Protein AF-0000000076844666 (afdb_homodimer)

Structure (mmCIF, N/CA/C/O backbone):
data_AF-0000000076844666-model_v1
#
loop_
_entity.id
_entity.type
_entity.pdbx_description
1 polymer 'Gnk2-homologous domain-containing protein'
#
loop_
_atom_site.group_PDB
_atom_site.id
_atom_site.type_symbol
_atom_site.label_atom_id
_atom_site.label_alt_id
_atom_site.label_comp_id
_atom_site.label_asym_id
_atom_site.label_entity_id
_atom_site.label_seq_id
_atom_site.pdbx_PDB_ins_code
_atom_site.Cartn_x
_atom_site.Cartn_y
_atom_site.Cartn_z
_atom_site.occupancy
_atom_site.B_iso_or_equiv
_atom_site.auth_seq_id
_atom_site.auth_comp_id
_atom_site.auth_asym_id
_atom_site.auth_atom_id
_atom_site.pdbx_PDB_model_num
ATOM 1 N N . ALA A 1 1 ? -4.301 26.078 -63.781 1 34.88 1 ALA A N 1
ATOM 2 C CA . ALA A 1 1 ? -5.266 25.453 -62.875 1 34.88 1 ALA A CA 1
ATOM 3 C C . ALA A 1 1 ? -4.633 24.297 -62.125 1 34.88 1 ALA A C 1
ATOM 5 O O . ALA A 1 1 ? -4.957 24.047 -60.938 1 34.88 1 ALA A O 1
ATOM 6 N N . ALA A 1 2 ? -3.559 23.688 -62.719 1 52.66 2 ALA A N 1
ATOM 7 C CA . ALA A 1 2 ? -2.955 22.484 -62.156 1 52.66 2 ALA A CA 1
ATOM 8 C C . ALA A 1 2 ? -2.016 22.844 -61 1 52.66 2 ALA A C 1
ATOM 10 O O . ALA A 1 2 ? -1.878 22.094 -60.031 1 52.66 2 ALA A O 1
ATOM 11 N N . MET A 1 3 ? -1.46 24.031 -60.938 1 52.91 3 MET A N 1
ATOM 12 C CA . MET A 1 3 ? -0.494 24.391 -59.906 1 52.91 3 MET A CA 1
ATOM 13 C C . MET A 1 3 ? -1.199 24.766 -58.594 1 52.91 3 MET A C 1
ATOM 15 O O . MET A 1 3 ? -0.631 24.625 -57.531 1 52.91 3 MET A O 1
ATOM 19 N N . ARG A 1 4 ? -2.406 25.266 -58.812 1 50.06 4 ARG A N 1
ATOM 20 C CA . ARG A 1 4 ? -3.115 25.688 -57.625 1 50.06 4 ARG A CA 1
ATOM 21 C C . ARG A 1 4 ? -3.668 24.5 -56.844 1 50.06 4 ARG A C 1
ATOM 23 O O . ARG A 1 4 ? -3.773 24.531 -55.625 1 50.06 4 ARG A O 1
ATOM 30 N N . MET A 1 5 ? -3.922 23.359 -57.562 1 52.34 5 MET A N 1
ATOM 31 C CA . MET A 1 5 ? -4.445 22.188 -56.875 1 52.34 5 MET A CA 1
ATOM 32 C C . MET A 1 5 ? -3.355 21.484 -56.094 1 52.34 5 MET A C 1
ATOM 34 O O . MET A 1 5 ? -3.643 20.812 -55.094 1 52.34 5 MET A O 1
ATOM 38 N N . ARG A 1 6 ? -2.066 21.734 -56.5 1 55.59 6 ARG A N 1
ATOM 39 C CA . ARG A 1 6 ? -0.965 21.062 -55.812 1 55.59 6 ARG A CA 1
ATOM 40 C C . ARG A 1 6 ? -0.622 21.797 -54.5 1 55.59 6 ARG A C 1
ATOM 42 O O . ARG A 1 6 ? -0.265 21.156 -53.531 1 55.59 6 ARG A O 1
ATOM 49 N N . ARG A 1 7 ? -0.853 23.094 -54.531 1 57.78 7 ARG A N 1
ATOM 50 C CA . ARG A 1 7 ? -0.514 23.828 -53.312 1 57.78 7 ARG A CA 1
ATOM 51 C C . ARG A 1 7 ? -1.565 23.609 -52.25 1 57.78 7 ARG A C 1
ATOM 53 O O . ARG A 1 7 ? -1.238 23.562 -51.062 1 57.78 7 ARG A O 1
ATOM 60 N N . SER A 1 8 ? -2.779 23.344 -52.75 1 61.53 8 SER A N 1
ATOM 61 C CA . SER A 1 8 ? -3.852 23.125 -51.781 1 61.53 8 SER A CA 1
ATOM 62 C C . SER A 1 8 ? -3.768 21.719 -51.156 1 61.53 8 SER A C 1
ATOM 64 O O . SER A 1 8 ? -4.059 21.547 -49.969 1 61.53 8 SER A O 1
ATOM 66 N N . LEU A 1 9 ? -3.15 20.844 -51.969 1 60 9 LEU A N 1
ATOM 67 C CA . LEU A 1 9 ? -2.986 19.484 -51.438 1 60 9 LEU A CA 1
ATOM 68 C C . LEU A 1 9 ? -1.78 19.391 -50.531 1 60 9 LEU A C 1
ATOM 70 O O . LEU A 1 9 ? -1.817 18.672 -49.531 1 60 9 LEU A O 1
ATOM 74 N N . ALA A 1 10 ? -0.845 20.297 -50.844 1 64.81 10 ALA A N 1
ATOM 75 C CA . ALA A 1 10 ? 0.351 20.312 -50.031 1 64.81 10 ALA A CA 1
ATOM 76 C C . ALA A 1 10 ? 0.068 20.953 -48.656 1 64.81 10 ALA A C 1
ATOM 78 O O . ALA A 1 10 ? 0.541 20.484 -47.625 1 64.81 10 ALA A O 1
ATOM 79 N N . LEU A 1 11 ? -0.77 21.938 -48.75 1 64.56 11 LEU A N 1
ATOM 80 C CA . LEU A 1 11 ? -1.144 22.625 -47.531 1 64.56 11 LEU A CA 1
ATOM 81 C C . LEU A 1 11 ? -2.045 21.734 -46.656 1 64.56 11 LEU A C 1
ATOM 83 O O . LEU A 1 11 ? -1.908 21.703 -45.438 1 64.56 11 LEU A O 1
ATOM 87 N N . CYS A 1 12 ? -2.805 20.922 -47.375 1 62.59 12 CYS A N 1
ATOM 88 C CA . CYS A 1 12 ? -3.67 19.984 -46.656 1 62.59 12 CYS A CA 1
ATOM 89 C C . CYS A 1 12 ? -2.863 18.844 -46.062 1 62.59 12 CYS A C 1
ATOM 91 O O . CYS A 1 12 ? -3.148 18.406 -44.938 1 62.59 12 CYS A O 1
ATOM 93 N N . TYR A 1 13 ? -1.833 18.5 -46.75 1 65.88 13 TYR A N 1
ATOM 94 C CA . TYR A 1 13 ? -0.971 17.438 -46.25 1 65.88 13 TYR A CA 1
ATOM 95 C C . TYR A 1 13 ? -0.118 17.938 -45.094 1 65.88 13 TYR A C 1
ATOM 97 O O . TYR A 1 13 ? 0.075 17.219 -44.125 1 65.88 13 TYR A O 1
ATOM 105 N N . HIS A 1 14 ? 0.307 19.203 -45.219 1 68.31 14 HIS A N 1
ATOM 106 C CA . HIS A 1 14 ? 1.098 19.75 -44.125 1 68.31 14 HIS A CA 1
ATOM 107 C C . HIS A 1 14 ? 0.227 20.047 -42.906 1 68.31 14 HIS A C 1
ATOM 109 O O . HIS A 1 14 ? 0.67 19.875 -41.781 1 68.31 14 HIS A O 1
ATOM 115 N N . LEU A 1 15 ? -0.994 20.359 -43.219 1 64.06 15 LEU A N 1
ATOM 116 C CA . LEU A 1 15 ? -1.912 20.594 -42.094 1 64.06 15 LEU A CA 1
ATOM 117 C C . LEU A 1 15 ? -2.324 19.281 -41.438 1 64.06 15 LEU A C 1
ATOM 119 O O . LEU A 1 15 ? -2.408 19.203 -40.219 1 64.06 15 LEU A O 1
ATOM 123 N N . THR A 1 16 ? -2.477 18.297 -42.281 1 66.19 16 THR A N 1
ATOM 124 C CA . THR A 1 16 ? -2.779 16.984 -41.719 1 66.19 16 THR A CA 1
ATOM 125 C C . THR A 1 16 ? -1.563 16.406 -41 1 66.19 16 THR A C 1
ATOM 127 O O . THR A 1 16 ? -1.698 15.797 -39.938 1 66.19 16 THR A O 1
ATOM 130 N N . ALA A 1 17 ? -0.401 16.656 -41.531 1 64.25 17 ALA A N 1
ATOM 131 C CA . ALA A 1 17 ? 0.82 16.203 -40.875 1 64.25 17 ALA A CA 1
ATOM 132 C C . ALA A 1 17 ? 1.057 16.969 -39.562 1 64.25 17 ALA A C 1
ATOM 134 O O . ALA A 1 17 ? 1.449 16.391 -38.562 1 64.25 17 ALA A O 1
ATOM 135 N N . ALA A 1 18 ? 0.831 18.281 -39.594 1 62.81 18 ALA A N 1
ATOM 136 C CA . ALA A 1 18 ? 0.962 19.094 -38.375 1 62.81 18 ALA A CA 1
ATOM 137 C C . ALA A 1 18 ? -0.086 18.719 -37.344 1 62.81 18 ALA A C 1
ATOM 139 O O . ALA A 1 18 ? 0.209 18.656 -36.156 1 62.81 18 ALA A O 1
ATOM 140 N N . LEU A 1 19 ? -1.259 18.344 -37.812 1 59.16 19 LEU A N 1
ATOM 141 C CA . LEU A 1 19 ? -2.309 17.906 -36.906 1 59.16 19 LEU A CA 1
ATOM 142 C C . LEU A 1 19 ? -2.006 16.531 -36.344 1 59.16 19 LEU A C 1
ATOM 144 O O . LEU A 1 19 ? -2.256 16.25 -35.156 1 59.16 19 LEU A O 1
ATOM 148 N N . LEU A 1 20 ? -1.4 15.742 -37.188 1 56.5 20 LEU A N 1
ATOM 149 C CA . LEU A 1 20 ? -0.971 14.43 -36.719 1 56.5 20 LEU A CA 1
ATOM 150 C C . LEU A 1 20 ? 0.198 14.555 -35.75 1 56.5 20 LEU A C 1
ATOM 152 O O . LEU A 1 20 ? 0.258 13.836 -34.75 1 56.5 20 LEU A O 1
ATOM 156 N N . LEU A 1 21 ? 1.084 15.453 -36.031 1 56.75 21 LEU A N 1
ATOM 157 C CA . LEU A 1 21 ? 2.184 15.695 -35.125 1 56.75 21 LEU A CA 1
ATOM 158 C C . LEU A 1 21 ? 1.667 16.266 -33.812 1 56.75 21 LEU A C 1
ATOM 160 O O . LEU A 1 21 ? 2.162 15.906 -32.719 1 56.75 21 LEU A O 1
ATOM 164 N N . LEU A 1 22 ? 0.736 17.125 -33.844 1 51.19 22 LEU A N 1
ATOM 165 C CA . LEU A 1 22 ? 0.151 17.672 -32.594 1 51.19 22 LEU A CA 1
ATOM 166 C C . LEU A 1 22 ? -0.607 16.594 -31.844 1 51.19 22 LEU A C 1
ATOM 168 O O . LEU A 1 22 ? -0.636 16.594 -30.609 1 51.19 22 LEU A O 1
ATOM 172 N N . ALA A 1 23 ? -1.229 15.656 -32.562 1 48.53 23 ALA A N 1
ATOM 173 C CA . ALA A 1 23 ? -1.917 14.547 -31.891 1 48.53 23 ALA A CA 1
ATOM 174 C C . ALA A 1 23 ? -0.923 13.617 -31.203 1 48.53 23 ALA A C 1
ATOM 176 O O . ALA A 1 23 ? -1.232 13.023 -30.172 1 48.53 23 ALA A O 1
ATOM 177 N N . PHE A 1 24 ? 0.242 13.516 -31.797 1 47.28 24 PHE A N 1
ATOM 178 C CA . PHE A 1 24 ? 1.263 12.664 -31.203 1 47.28 24 PHE A CA 1
ATOM 179 C C . PHE A 1 24 ? 1.898 13.344 -29.984 1 47.28 24 PHE A C 1
ATOM 181 O O . PHE A 1 24 ? 2.508 12.68 -29.156 1 47.28 24 PHE A O 1
ATOM 188 N N . LEU A 1 25 ? 1.881 14.602 -29.953 1 42.41 25 LEU A N 1
ATOM 189 C CA . LEU A 1 25 ? 2.469 15.312 -28.828 1 42.41 25 LEU A CA 1
ATOM 190 C C . LEU A 1 25 ? 1.581 15.203 -27.594 1 42.41 25 LEU A C 1
ATOM 192 O O . LEU A 1 25 ? 1.954 15.656 -26.516 1 42.41 25 LEU A O 1
ATOM 196 N N . HIS A 1 26 ? 0.44 14.711 -27.797 1 37.22 26 HIS A N 1
ATOM 197 C CA . HIS A 1 26 ? -0.364 14.547 -26.594 1 37.22 26 HIS A CA 1
ATOM 198 C C . HIS A 1 26 ? -0.209 13.148 -26 1 37.22 26 HIS A C 1
ATOM 200 O O . HIS A 1 26 ? -1.188 12.406 -25.891 1 37.22 26 HIS A O 1
ATOM 206 N N . ALA A 1 27 ? 0.913 12.516 -26.203 1 34.16 27 ALA A N 1
ATOM 207 C CA . ALA A 1 27 ? 1.04 11.375 -25.297 1 34.16 27 ALA A CA 1
ATOM 208 C C . ALA A 1 27 ? 0.769 11.781 -23.859 1 34.16 27 ALA A C 1
ATOM 210 O O . ALA A 1 27 ? 1.383 12.719 -23.344 1 34.16 27 ALA A O 1
ATOM 211 N N . PRO A 1 28 ? -0.39 11.398 -23.328 1 33.62 28 PRO A N 1
ATOM 212 C CA . PRO A 1 28 ? -0.499 11.75 -21.906 1 33.62 28 PRO A CA 1
ATOM 213 C C . PRO A 1 28 ? 0.785 11.469 -21.141 1 33.62 28 PRO A C 1
ATOM 215 O O . PRO A 1 28 ? 1.403 10.414 -21.312 1 33.62 28 PRO A O 1
ATOM 218 N N . LEU A 1 29 ? 1.625 12.375 -20.922 1 34.69 29 LEU A N 1
ATOM 219 C CA . LEU A 1 29 ? 2.6 12.164 -19.859 1 34.69 29 LEU A CA 1
ATOM 220 C C . LEU A 1 29 ? 2.035 11.25 -18.781 1 34.69 29 LEU A C 1
ATOM 222 O O . LEU A 1 29 ? 0.995 11.547 -18.188 1 34.69 29 LEU A O 1
ATOM 226 N N . ALA A 1 30 ? 2.191 9.969 -19.016 1 34.94 30 ALA A N 1
ATOM 227 C CA . ALA A 1 30 ? 1.82 9 -17.984 1 34.94 30 ALA A CA 1
ATOM 228 C C . ALA A 1 30 ? 2.121 9.531 -16.578 1 34.94 30 ALA A C 1
ATOM 230 O O . ALA A 1 30 ? 3.283 9.75 -16.234 1 34.94 30 ALA A O 1
ATOM 231 N N . GLY A 1 31 ? 1.377 10.43 -16.172 1 37.66 31 GLY A N 1
ATOM 232 C CA . GLY A 1 31 ? 1.529 10.883 -14.797 1 37.66 31 GLY A CA 1
ATOM 233 C C . GLY A 1 31 ? 1.892 9.766 -13.836 1 37.66 31 GLY A C 1
ATOM 234 O O . GLY A 1 31 ? 1.618 8.594 -14.109 1 37.66 31 GLY A O 1
ATOM 235 N N . ALA A 1 32 ? 2.953 10.008 -13.109 1 42.66 32 ALA A N 1
ATOM 236 C CA . ALA A 1 32 ? 3.428 9.047 -12.125 1 42.66 32 ALA A CA 1
ATOM 237 C C . ALA A 1 32 ? 2.268 8.484 -11.305 1 42.66 32 ALA A C 1
ATOM 239 O O . ALA A 1 32 ? 1.59 9.219 -10.594 1 42.66 32 ALA A O 1
ATOM 240 N N . GLN A 1 33 ? 1.592 7.523 -11.828 1 50.97 33 GLN A N 1
ATOM 241 C CA . GLN A 1 33 ? 0.524 6.789 -11.156 1 50.97 33 GLN A CA 1
ATOM 242 C C . GLN A 1 33 ? 1.036 6.109 -9.891 1 50.97 33 GLN A C 1
ATOM 244 O O . GLN A 1 33 ? 2.217 5.762 -9.805 1 50.97 33 GLN A O 1
ATOM 249 N N . PRO A 1 34 ? 0.21 6.184 -8.859 1 56.88 34 PRO A N 1
ATOM 250 C CA . PRO A 1 34 ? 0.618 5.41 -7.688 1 56.88 34 PRO A CA 1
ATOM 251 C C . PRO A 1 34 ? 1.112 4.012 -8.047 1 56.88 34 PRO A C 1
ATOM 253 O O . PRO A 1 34 ? 0.596 3.391 -8.977 1 56.88 34 PRO A O 1
ATOM 256 N N . LEU A 1 35 ? 2.232 3.754 -7.543 1 60.72 35 LEU A N 1
ATOM 257 C CA . LEU A 1 35 ? 2.777 2.434 -7.84 1 60.72 35 LEU A CA 1
ATOM 258 C C . LEU A 1 35 ? 2.215 1.385 -6.887 1 60.72 35 LEU A C 1
ATOM 260 O O . LEU A 1 35 ? 2.043 1.652 -5.695 1 60.72 35 LEU A O 1
ATOM 264 N N . PRO A 1 36 ? 1.825 0.268 -7.477 1 69.25 36 PRO A N 1
ATOM 265 C CA . PRO A 1 36 ? 1.357 -0.848 -6.648 1 69.25 36 PRO A CA 1
ATOM 266 C C . PRO A 1 36 ? 2.418 -1.339 -5.668 1 69.25 36 PRO A C 1
ATOM 268 O O . PRO A 1 36 ? 3.598 -1.016 -5.812 1 69.25 36 PRO A O 1
ATOM 271 N N . TRP A 1 37 ? 1.895 -2.066 -4.742 1 83.12 37 TRP A N 1
ATOM 272 C CA . TRP A 1 37 ? 2.828 -2.84 -3.932 1 83.12 37 TRP A CA 1
ATOM 273 C C . TRP A 1 37 ? 3.369 -4.031 -4.711 1 83.12 37 TRP A C 1
ATOM 275 O O . TRP A 1 37 ? 2.66 -4.621 -5.527 1 83.12 37 TRP A O 1
ATOM 285 N N . GLN A 1 38 ? 4.57 -4.258 -4.496 1 85.19 38 GLN A N 1
ATOM 286 C CA . GLN A 1 38 ? 5.18 -5.332 -5.273 1 85.19 38 GLN A CA 1
ATOM 287 C C . GLN A 1 38 ? 6.031 -6.238 -4.391 1 85.19 38 GLN A C 1
ATOM 289 O O . GLN A 1 38 ? 6.586 -5.785 -3.385 1 85.19 38 GLN A O 1
ATOM 294 N N . LEU A 1 39 ? 6.027 -7.473 -4.715 1 88.56 39 LEU A N 1
ATOM 295 C CA . LEU A 1 39 ? 6.973 -8.453 -4.195 1 88.56 39 LEU A CA 1
ATOM 296 C C . LEU A 1 39 ? 7.824 -9.039 -5.32 1 88.56 39 LEU A C 1
ATOM 298 O O . LEU A 1 39 ? 7.328 -9.797 -6.152 1 88.56 39 LEU A O 1
ATOM 302 N N . CYS A 1 40 ? 9.039 -8.547 -5.27 1 87.25 40 CYS A N 1
ATOM 303 C CA . CYS A 1 40 ? 10.016 -9.07 -6.219 1 87.25 40 CYS A CA 1
ATOM 304 C C . CYS A 1 40 ? 10.883 -10.156 -5.574 1 87.25 40 CYS A C 1
ATOM 306 O O . CYS A 1 40 ? 11.57 -9.891 -4.59 1 87.25 40 CYS A O 1
ATOM 308 N N . ASP A 1 41 ? 10.789 -11.305 -6.055 1 83.62 41 ASP A N 1
ATOM 309 C CA . ASP A 1 41 ? 11.508 -12.414 -5.434 1 83.62 41 ASP A CA 1
ATOM 310 C C . ASP A 1 41 ? 12.945 -12.492 -5.945 1 83.62 41 ASP A C 1
ATOM 312 O O . ASP A 1 41 ? 13.211 -13.117 -6.969 1 83.62 41 ASP A O 1
ATOM 316 N N . SER A 1 42 ? 13.828 -12.047 -5.188 1 76.44 42 SER A N 1
ATOM 317 C CA . SER A 1 42 ? 15.234 -12.023 -5.59 1 76.44 42 SER A CA 1
ATOM 318 C C . SER A 1 42 ? 15.812 -13.43 -5.664 1 76.44 42 SER A C 1
ATOM 320 O O . SER A 1 42 ? 16.75 -13.68 -6.422 1 76.44 42 SER A O 1
ATOM 322 N N . ALA A 1 43 ? 15.211 -14.312 -4.91 1 75.19 43 ALA A N 1
ATOM 323 C CA . ALA A 1 43 ? 15.711 -15.688 -4.863 1 75.19 43 ALA A CA 1
ATOM 324 C C . ALA A 1 43 ? 15.336 -16.453 -6.129 1 75.19 43 ALA A C 1
ATOM 326 O O . ALA A 1 43 ? 15.922 -17.5 -6.43 1 75.19 43 ALA A O 1
ATOM 327 N N . ALA A 1 44 ? 14.367 -15.938 -6.879 1 85 44 ALA A N 1
ATOM 328 C CA . ALA A 1 44 ? 13.883 -16.625 -8.07 1 85 44 ALA A CA 1
ATOM 329 C C . ALA A 1 44 ? 14.82 -16.391 -9.258 1 85 44 ALA A C 1
ATOM 331 O O . ALA A 1 44 ? 14.664 -17.016 -10.312 1 85 44 ALA A O 1
ATOM 332 N N . GLY A 1 45 ? 15.797 -15.5 -9.141 1 85.12 45 GLY A N 1
ATOM 333 C CA . GLY A 1 45 ? 16.734 -15.219 -10.211 1 85.12 45 GLY A CA 1
ATOM 334 C C . GLY A 1 45 ? 16.234 -14.195 -11.203 1 85.12 45 GLY A C 1
ATOM 335 O O . GLY A 1 45 ? 15.094 -13.719 -11.086 1 85.12 45 GLY A O 1
ATOM 336 N N . ASN A 1 46 ? 17.094 -13.859 -12.203 1 88.81 46 ASN A N 1
ATOM 337 C CA . ASN A 1 46 ? 16.781 -12.836 -13.195 1 88.81 46 ASN A CA 1
ATOM 338 C C . ASN A 1 46 ? 16.766 -13.406 -14.609 1 88.81 46 ASN A C 1
ATOM 340 O O . ASN A 1 46 ? 17.359 -14.461 -14.867 1 88.81 46 ASN A O 1
ATOM 344 N N . TYR A 1 47 ? 16.016 -12.836 -15.414 1 93.31 47 TYR A N 1
ATOM 345 C CA . TYR A 1 47 ? 16.125 -13.086 -16.844 1 93.31 47 TYR A CA 1
ATOM 346 C C . TYR A 1 47 ? 16.75 -11.898 -17.562 1 93.31 47 TYR A C 1
ATOM 348 O O . TYR A 1 47 ? 16.938 -10.836 -16.969 1 93.31 47 TYR A O 1
ATOM 356 N N . THR A 1 48 ? 17.125 -12.086 -18.828 1 93 48 THR A N 1
ATOM 357 C CA . THR A 1 48 ? 17.781 -11.016 -19.562 1 93 48 THR A CA 1
ATOM 358 C C . THR A 1 48 ? 16.828 -10.383 -20.578 1 93 48 THR A C 1
ATOM 360 O O . THR A 1 48 ? 15.859 -11.008 -21 1 93 48 THR A O 1
ATOM 363 N N . GLU A 1 49 ? 17.141 -9.102 -20.891 1 92.75 49 GLU A N 1
ATOM 364 C CA . GLU A 1 49 ? 16.359 -8.406 -21.906 1 92.75 49 GLU A CA 1
ATOM 365 C C . GLU A 1 49 ? 16.406 -9.156 -23.234 1 92.75 49 GLU A C 1
ATOM 367 O O . GLU A 1 49 ? 17.469 -9.594 -23.672 1 92.75 49 GLU A O 1
ATOM 372 N N . GLY A 1 50 ? 15.273 -9.312 -23.875 1 93.81 50 GLY A N 1
ATOM 373 C CA . GLY A 1 50 ? 15.195 -9.984 -25.156 1 93.81 50 GLY A CA 1
ATOM 374 C C . GLY A 1 50 ? 15.164 -11.492 -25.047 1 93.81 50 GLY A C 1
ATOM 375 O O . GLY A 1 50 ? 15.102 -12.203 -26.047 1 93.81 50 GLY A O 1
ATOM 376 N N . SER A 1 51 ? 15.156 -12 -23.844 1 96.44 51 SER A N 1
ATOM 377 C CA . SER A 1 51 ? 15.172 -13.438 -23.609 1 96.44 51 SER A CA 1
ATOM 378 C C . SER A 1 51 ? 13.836 -14.078 -23.969 1 96.44 51 SER A C 1
ATOM 380 O O . SER A 1 51 ? 12.844 -13.375 -24.172 1 96.44 51 SER A O 1
ATOM 382 N N . ALA A 1 52 ? 13.922 -15.391 -24.047 1 97.69 52 ALA A N 1
ATOM 383 C CA . ALA A 1 52 ? 12.695 -16.141 -24.281 1 97.69 52 ALA A CA 1
ATOM 384 C C . ALA A 1 52 ? 11.727 -15.984 -23.109 1 97.69 52 ALA A C 1
ATOM 386 O O . ALA A 1 52 ? 10.508 -15.938 -23.297 1 97.69 52 ALA A O 1
ATOM 387 N N . TYR A 1 53 ? 12.266 -15.914 -21.922 1 97.75 53 TYR A N 1
ATOM 388 C CA . TYR A 1 53 ? 11.438 -15.727 -20.734 1 97.75 53 TYR A CA 1
ATOM 389 C C . TYR A 1 53 ? 10.648 -14.422 -20.828 1 97.75 53 TYR A C 1
ATOM 391 O O . TYR A 1 53 ? 9.445 -14.398 -20.562 1 97.75 53 TYR A O 1
ATOM 399 N N . GLN A 1 54 ? 11.336 -13.352 -21.219 1 97.25 54 GLN A N 1
ATOM 400 C CA . GLN A 1 54 ? 10.672 -12.062 -21.344 1 97.25 54 GLN A CA 1
ATOM 401 C C . GLN A 1 54 ? 9.578 -12.117 -22.422 1 97.25 54 GLN A C 1
ATOM 403 O O . GLN A 1 54 ? 8.516 -11.523 -22.25 1 97.25 54 GLN A O 1
ATOM 408 N N . ALA A 1 55 ? 9.859 -12.766 -23.531 1 97.81 55 ALA A N 1
ATOM 409 C CA . ALA A 1 55 ? 8.875 -12.922 -24.594 1 97.81 55 ALA A CA 1
ATOM 410 C C . ALA A 1 55 ? 7.633 -13.648 -24.094 1 97.81 55 ALA A C 1
ATOM 412 O O . ALA A 1 55 ? 6.512 -13.32 -24.5 1 97.81 55 ALA A O 1
ATOM 413 N N . ASN A 1 56 ? 7.871 -14.602 -23.203 1 98.5 56 ASN A N 1
ATOM 414 C CA . ASN A 1 56 ? 6.75 -15.352 -22.656 1 98.5 56 ASN A CA 1
ATOM 415 C C . ASN A 1 56 ? 5.906 -14.492 -21.719 1 98.5 56 ASN A C 1
ATOM 417 O O . ASN A 1 56 ? 4.684 -14.617 -21.672 1 98.5 56 ASN A O 1
ATOM 421 N N . ILE A 1 57 ? 6.523 -13.594 -20.938 1 98.38 57 ILE A N 1
ATOM 422 C CA . ILE A 1 57 ? 5.781 -12.633 -20.125 1 98.38 57 ILE A CA 1
ATOM 423 C C . ILE A 1 57 ? 4.914 -11.758 -21.031 1 98.38 57 ILE A C 1
ATOM 425 O O . ILE A 1 57 ? 3.738 -11.523 -20.734 1 98.38 57 ILE A O 1
ATOM 429 N N . ARG A 1 58 ? 5.488 -11.344 -22.188 1 97.62 58 ARG A N 1
ATOM 430 C CA . ARG A 1 58 ? 4.766 -10.484 -23.109 1 97.62 58 ARG A CA 1
ATOM 431 C C . ARG A 1 58 ? 3.561 -11.211 -23.703 1 97.62 58 ARG A C 1
ATOM 433 O O . ARG A 1 58 ? 2.506 -10.602 -23.906 1 97.62 58 ARG A O 1
ATOM 440 N N . ALA A 1 59 ? 3.791 -12.43 -23.984 1 98.44 59 ALA A N 1
ATOM 441 C CA . ALA A 1 59 ? 2.688 -13.234 -24.5 1 98.44 59 ALA A CA 1
ATOM 442 C C . ALA A 1 59 ? 1.526 -13.273 -23.516 1 98.44 59 ALA A C 1
ATOM 444 O O . ALA A 1 59 ? 0.367 -13.109 -23.906 1 98.44 59 ALA A O 1
ATOM 445 N N . LEU A 1 60 ? 1.837 -13.5 -22.281 1 98.75 60 LEU A N 1
ATOM 446 C CA . LEU A 1 60 ? 0.808 -13.547 -21.25 1 98.75 60 LEU A CA 1
ATOM 447 C C . LEU A 1 60 ? 0.184 -12.172 -21.047 1 98.75 60 LEU A C 1
ATOM 449 O O . LEU A 1 60 ? -1.027 -12.055 -20.844 1 98.75 60 LEU A O 1
ATOM 453 N N . ALA A 1 61 ? 1.011 -11.148 -21.094 1 98.56 61 ALA A N 1
ATOM 454 C CA . ALA A 1 61 ? 0.523 -9.781 -20.953 1 98.56 61 ALA A CA 1
ATOM 455 C C . ALA A 1 61 ? -0.463 -9.43 -22.062 1 98.56 61 ALA A C 1
ATOM 457 O O . ALA A 1 61 ? -1.347 -8.586 -21.875 1 98.56 61 ALA A O 1
ATOM 458 N N . GLY A 1 62 ? -0.367 -10.039 -23.156 1 97.88 62 GLY A N 1
ATOM 459 C CA . GLY A 1 62 ? -1.242 -9.781 -24.297 1 97.88 62 GLY A CA 1
ATOM 460 C C . GLY A 1 62 ? -2.607 -10.43 -24.156 1 97.88 62 GLY A C 1
ATOM 461 O O . GLY A 1 62 ? -3.586 -9.961 -24.734 1 97.88 62 GLY A O 1
ATOM 462 N N . GLY A 1 63 ? -2.691 -11.484 -23.391 1 98.44 63 GLY A N 1
ATOM 463 C CA . GLY A 1 63 ? -3.924 -12.258 -23.359 1 98.44 63 GLY A CA 1
ATOM 464 C C . GLY A 1 63 ? -4.594 -12.25 -22 1 98.44 63 GLY A C 1
ATOM 465 O O . GLY A 1 63 ? -5.824 -12.219 -21.906 1 98.44 63 GLY A O 1
ATOM 466 N N . LEU A 1 64 ? -3.857 -12.172 -20.922 1 98.75 64 LEU A N 1
ATOM 467 C CA . LEU A 1 64 ? -4.367 -12.422 -19.578 1 98.75 64 LEU A CA 1
ATOM 468 C C . LEU A 1 64 ? -5.312 -11.305 -19.125 1 98.75 64 LEU A C 1
ATOM 470 O O . LEU A 1 64 ? -6.316 -11.57 -18.469 1 98.75 64 LEU A O 1
ATOM 474 N N . PRO A 1 65 ? -5.043 -10.023 -19.469 1 98.5 65 PRO A N 1
ATOM 475 C CA . PRO A 1 65 ? -5.984 -8.961 -19.094 1 98.5 65 PRO A CA 1
ATOM 476 C C . PRO A 1 65 ? -7.375 -9.18 -19.703 1 98.5 65 PRO A C 1
ATOM 478 O O . PRO A 1 65 ? -8.383 -9.031 -19 1 98.5 65 PRO A O 1
ATOM 481 N N . ARG A 1 66 ? -7.391 -9.602 -20.891 1 98.31 66 ARG A N 1
ATOM 482 C CA . ARG A 1 66 ? -8.664 -9.867 -21.547 1 98.31 66 ARG A CA 1
ATOM 483 C C . ARG A 1 66 ? -9.336 -11.109 -20.969 1 98.31 66 ARG A C 1
ATOM 485 O O . ARG A 1 66 ? -10.547 -11.125 -20.75 1 98.31 66 ARG A O 1
ATOM 492 N N . ASN A 1 67 ? -8.594 -12.117 -20.766 1 98.69 67 ASN A N 1
ATOM 493 C CA . ASN A 1 67 ? -9.148 -13.352 -20.219 1 98.69 67 ASN A CA 1
ATOM 494 C C . ASN A 1 67 ? -9.758 -13.125 -18.828 1 98.69 67 ASN A C 1
ATOM 496 O O . ASN A 1 67 ? -10.844 -13.633 -18.531 1 98.69 67 ASN A O 1
ATOM 500 N N . ALA A 1 68 ? -9.062 -12.383 -18 1 98.69 68 ALA A N 1
ATOM 501 C CA . ALA A 1 68 ? -9.555 -12.109 -16.656 1 98.69 68 ALA A CA 1
ATOM 502 C C . ALA A 1 68 ? -10.828 -11.266 -16.703 1 98.69 68 ALA A C 1
ATOM 504 O O . ALA A 1 68 ? -11.789 -11.547 -15.977 1 98.69 68 ALA A O 1
ATOM 505 N N . SER A 1 69 ? -10.805 -10.266 -17.578 1 98 69 SER A N 1
ATOM 506 C CA . SER A 1 69 ? -11.93 -9.336 -17.625 1 98 69 SER A CA 1
ATOM 507 C C . SER A 1 69 ? -13.156 -9.984 -18.25 1 98 69 SER A C 1
ATOM 509 O O . SER A 1 69 ? -14.289 -9.617 -17.938 1 98 69 SER A O 1
ATOM 511 N N . ALA A 1 70 ? -12.938 -10.914 -19.109 1 97.88 70 ALA A N 1
ATOM 512 C CA . ALA A 1 70 ? -14.039 -11.578 -19.797 1 97.88 70 ALA A CA 1
ATOM 513 C C . ALA A 1 70 ? -14.664 -12.664 -18.922 1 97.88 70 ALA A C 1
ATOM 515 O O . ALA A 1 70 ? -15.781 -13.109 -19.172 1 97.88 70 ALA A O 1
ATOM 516 N N . SER A 1 71 ? -13.922 -13.086 -17.984 1 97.62 71 SER A N 1
ATOM 517 C CA . SER A 1 71 ? -14.414 -14.117 -17.094 1 97.62 71 SER A CA 1
ATOM 518 C C . SER A 1 71 ? -15.461 -13.562 -16.125 1 97.62 71 SER A C 1
ATOM 520 O O . SER A 1 71 ? -15.266 -12.5 -15.539 1 97.62 71 SER A O 1
ATOM 522 N N . PRO A 1 72 ? -16.547 -14.281 -15.906 1 96.38 72 PRO A N 1
ATOM 523 C CA . PRO A 1 72 ? -17.516 -13.844 -14.891 1 96.38 72 PRO A CA 1
ATOM 524 C C . PRO A 1 72 ? -16.906 -13.773 -13.492 1 96.38 72 PRO A C 1
ATOM 526 O O . PRO A 1 72 ? -17.406 -13.031 -12.641 1 96.38 72 PRO A O 1
ATOM 529 N N . ALA A 1 73 ? -15.789 -14.438 -13.297 1 97.56 73 ALA A N 1
ATOM 530 C CA . ALA A 1 73 ? -15.148 -14.484 -11.992 1 97.56 73 ALA A CA 1
ATOM 531 C C . ALA A 1 73 ? -14.047 -13.43 -11.883 1 97.56 73 ALA A C 1
ATOM 533 O O . ALA A 1 73 ? -13.414 -13.281 -10.836 1 97.56 73 ALA A O 1
ATOM 534 N N . LEU A 1 74 ? -13.773 -12.734 -12.992 1 98.38 74 LEU A N 1
ATOM 535 C CA . LEU A 1 74 ? -12.727 -11.719 -13.039 1 98.38 74 LEU A CA 1
ATOM 536 C C . LEU A 1 74 ? -11.375 -12.312 -12.648 1 98.38 74 LEU A C 1
ATOM 538 O O . LEU A 1 74 ? -10.664 -11.734 -11.82 1 98.38 74 LEU A O 1
ATOM 542 N N . PHE A 1 75 ? -11.18 -13.461 -13.234 1 98.75 75 PHE A N 1
ATOM 543 C CA . PHE A 1 75 ? -10.016 -14.273 -12.891 1 98.75 75 PHE A CA 1
ATOM 544 C C . PHE A 1 75 ? -9.492 -15.023 -14.117 1 98.75 75 PHE A C 1
ATOM 546 O O . PHE A 1 75 ? -10.273 -15.5 -14.938 1 98.75 75 PHE A O 1
ATOM 553 N N . ALA A 1 76 ? -8.133 -15.109 -14.148 1 98.81 76 ALA A N 1
ATOM 554 C CA . ALA A 1 76 ? -7.539 -15.922 -15.211 1 98.81 76 ALA A CA 1
ATOM 555 C C . ALA A 1 76 ? -6.152 -16.422 -14.805 1 98.81 76 ALA A C 1
ATOM 557 O O . ALA A 1 76 ? -5.461 -15.781 -14.016 1 98.81 76 ALA A O 1
ATOM 558 N N . LYS A 1 77 ? -5.824 -17.547 -15.297 1 98.5 77 LYS A N 1
ATOM 559 C CA . LYS A 1 77 ? -4.477 -18.109 -15.227 1 98.5 77 LYS A CA 1
ATOM 560 C C . LYS A 1 77 ? -3.951 -18.453 -16.625 1 98.5 77 LYS A C 1
ATOM 562 O O . LYS A 1 77 ? -4.73 -18.578 -17.562 1 98.5 77 LYS A O 1
ATOM 567 N N . GLY A 1 78 ? -2.678 -18.484 -16.703 1 98.31 78 GLY A N 1
ATOM 568 C CA . GLY A 1 78 ? -2.076 -18.828 -17.984 1 98.31 78 GLY A CA 1
ATOM 569 C C . GLY A 1 78 ? -0.62 -19.234 -17.859 1 98.31 78 GLY A C 1
ATOM 570 O O . GLY A 1 78 ? 0.006 -19.031 -16.812 1 98.31 78 GLY A O 1
ATOM 571 N N . ALA A 1 79 ? -0.2 -19.906 -18.906 1 98.44 79 ALA A N 1
ATOM 572 C CA . ALA A 1 79 ? 1.203 -20.297 -19.047 1 98.44 79 ALA A CA 1
ATOM 573 C C . ALA A 1 79 ? 1.69 -20.047 -20.469 1 98.4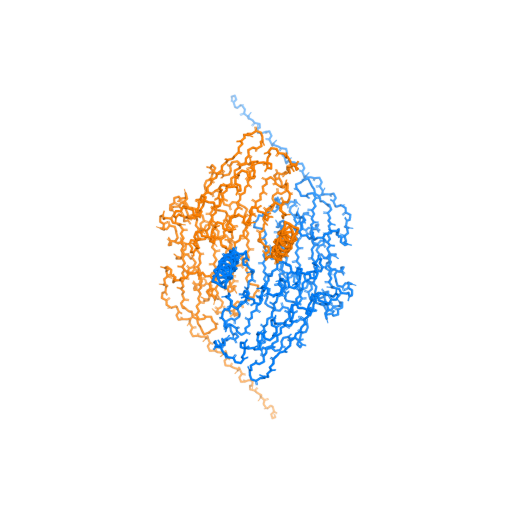4 79 ALA A C 1
ATOM 575 O O . ALA A 1 79 ? 0.902 -20.094 -21.422 1 98.44 79 ALA A O 1
ATOM 576 N N . ALA A 1 80 ? 2.916 -19.75 -20.594 1 98.69 80 ALA A N 1
ATOM 577 C CA . ALA A 1 80 ? 3.527 -19.547 -21.906 1 98.69 80 ALA A CA 1
ATOM 578 C C . ALA A 1 80 ? 4.949 -20.109 -21.938 1 98.69 80 ALA A C 1
ATOM 580 O O . ALA A 1 80 ? 5.695 -19.953 -20.969 1 98.69 80 ALA A O 1
ATOM 581 N N . GLY A 1 81 ? 5.254 -20.766 -23.062 1 98.12 81 GLY A N 1
ATOM 582 C CA . GLY A 1 81 ? 6.598 -21.281 -23.266 1 98.12 81 GLY A CA 1
ATOM 583 C C . GLY A 1 81 ? 6.82 -22.625 -22.594 1 98.12 81 GLY A C 1
ATOM 584 O O . GLY A 1 81 ? 5.867 -23.281 -22.156 1 98.12 81 GLY A O 1
ATOM 585 N N . ALA A 1 82 ? 8.172 -23.078 -22.672 1 96.56 82 ALA A N 1
ATOM 586 C CA . ALA A 1 82 ? 8.586 -24.344 -22.094 1 96.56 82 ALA A CA 1
ATOM 587 C C . ALA A 1 82 ? 9.859 -24.172 -21.266 1 96.56 82 ALA A C 1
ATOM 589 O O . ALA A 1 82 ? 10.539 -23.156 -21.359 1 96.56 82 ALA A O 1
ATOM 590 N N . ALA A 1 83 ? 10.008 -25.141 -20.375 1 92.25 83 ALA A N 1
ATOM 591 C CA . ALA A 1 83 ? 11.227 -25.094 -19.578 1 92.25 83 ALA A CA 1
ATOM 592 C C . ALA A 1 83 ? 12.461 -24.922 -20.453 1 92.25 83 ALA A C 1
ATOM 594 O O . ALA A 1 83 ? 12.547 -25.5 -21.531 1 92.25 83 ALA A O 1
ATOM 595 N N . PRO A 1 84 ? 13.492 -24.125 -20.094 1 94.12 84 PRO A N 1
ATOM 596 C CA . PRO A 1 84 ? 13.617 -23.484 -18.781 1 94.12 84 PRO A CA 1
ATOM 597 C C . PRO A 1 84 ? 13.008 -22.078 -18.75 1 94.12 84 PRO A C 1
ATOM 599 O O . PRO A 1 84 ? 13.172 -21.344 -17.781 1 94.12 84 PRO A O 1
ATOM 602 N N . ASP A 1 85 ? 12.25 -21.641 -19.844 1 97.12 85 ASP A N 1
ATOM 603 C CA . ASP A 1 85 ? 11.781 -20.266 -19.969 1 97.12 85 ASP A CA 1
ATOM 604 C C . ASP A 1 85 ? 10.266 -20.188 -19.828 1 97.12 85 ASP A C 1
ATOM 606 O O . ASP A 1 85 ? 9.641 -19.234 -20.297 1 97.12 85 ASP A O 1
ATOM 610 N N . ALA A 1 86 ? 9.719 -21.25 -19.203 1 98.12 86 ALA A N 1
ATOM 611 C CA . ALA A 1 86 ? 8.273 -21.234 -18.969 1 98.12 86 ALA A CA 1
ATOM 612 C C . ALA A 1 86 ? 7.887 -20.141 -18 1 98.12 86 ALA A C 1
ATOM 614 O O . ALA A 1 86 ? 8.617 -19.859 -17.031 1 98.12 86 ALA A O 1
ATOM 615 N N . VAL A 1 87 ? 6.742 -19.5 -18.234 1 98.5 87 VAL A N 1
ATOM 616 C CA . VAL A 1 87 ? 6.188 -18.5 -17.312 1 98.5 87 VAL A CA 1
ATOM 617 C C . VAL A 1 87 ? 4.746 -18.875 -16.969 1 98.5 87 VAL A C 1
ATOM 619 O O . VAL A 1 87 ? 3.949 -19.188 -17.859 1 98.5 87 VAL A O 1
ATOM 622 N N . TYR A 1 88 ? 4.453 -18.891 -15.734 1 98.56 88 TYR A N 1
ATOM 623 C CA . TYR A 1 88 ? 3.104 -19.062 -15.211 1 98.56 88 TYR A CA 1
ATOM 624 C C . TYR A 1 88 ? 2.572 -17.766 -14.609 1 98.56 88 TYR A C 1
ATOM 626 O O . TYR A 1 88 ? 3.311 -17.031 -13.953 1 98.56 88 TYR A O 1
ATOM 634 N N . ALA A 1 89 ? 1.302 -17.484 -14.867 1 98.75 89 ALA A N 1
ATOM 635 C CA . ALA A 1 89 ? 0.774 -16.219 -14.367 1 98.75 89 ALA A CA 1
ATOM 636 C C . ALA A 1 89 ? -0.664 -16.375 -13.883 1 98.75 89 ALA A C 1
ATOM 638 O O . ALA A 1 89 ? -1.401 -17.234 -14.375 1 98.75 89 ALA A O 1
ATOM 639 N N . LEU A 1 90 ? -0.975 -15.609 -12.93 1 98.56 90 LEU A N 1
ATOM 640 C CA . LEU A 1 90 ? -2.311 -15.523 -12.344 1 98.56 90 LEU A CA 1
ATOM 641 C C . LEU A 1 90 ? -2.734 -14.07 -12.18 1 98.56 90 LEU A C 1
ATOM 643 O O . LEU A 1 90 ? -1.942 -13.234 -11.742 1 98.56 90 LEU A O 1
ATOM 647 N N . ALA A 1 91 ? -3.971 -13.781 -12.625 1 98.75 91 ALA A N 1
ATOM 648 C CA . ALA A 1 91 ? -4.57 -12.461 -12.445 1 98.75 91 ALA A CA 1
ATOM 649 C C . ALA A 1 91 ? -5.926 -12.562 -11.75 1 98.75 91 ALA A C 1
ATOM 651 O O . ALA A 1 91 ? -6.816 -13.281 -12.211 1 98.75 91 ALA A O 1
ATOM 652 N N . LEU A 1 92 ? -6.055 -11.867 -10.656 1 98.69 92 LEU A N 1
ATOM 653 C CA . LEU A 1 92 ? -7.289 -11.805 -9.883 1 98.69 92 LEU A CA 1
ATOM 654 C C . LEU A 1 92 ? -7.746 -10.359 -9.703 1 98.69 92 LEU A C 1
ATOM 656 O O . LEU A 1 92 ? -7.047 -9.562 -9.078 1 98.69 92 LEU A O 1
ATOM 660 N N . CYS A 1 93 ? -8.883 -10.078 -10.242 1 98 93 CYS A N 1
ATOM 661 C CA . CYS A 1 93 ? -9.469 -8.766 -9.977 1 98 93 CYS A CA 1
ATOM 662 C C . CYS A 1 93 ? -10.422 -8.828 -8.789 1 98 93 CYS A C 1
ATOM 664 O O . CYS A 1 93 ? -11 -9.875 -8.508 1 98 93 CYS A O 1
ATOM 666 N N . ARG A 1 94 ? -10.531 -7.711 -8.148 1 97.12 94 ARG A N 1
ATOM 667 C CA . ARG A 1 94 ? -11.469 -7.613 -7.035 1 97.12 94 ARG A CA 1
ATOM 668 C C . ARG A 1 94 ? -12.898 -7.844 -7.5 1 97.12 94 ARG A C 1
ATOM 670 O O . ARG A 1 94 ? -13.273 -7.438 -8.602 1 97.12 94 ARG A O 1
ATOM 677 N N . GLY A 1 95 ? -13.656 -8.422 -6.742 1 97.69 95 GLY A N 1
ATOM 678 C CA . GLY A 1 95 ? -14.969 -8.922 -7.133 1 97.69 95 GLY A CA 1
ATOM 679 C C . GLY A 1 95 ? -15.945 -7.812 -7.48 1 97.69 95 GLY A C 1
ATOM 680 O O . GLY A 1 95 ? -16.969 -8.062 -8.141 1 97.69 95 GLY A O 1
ATOM 681 N N . ASP A 1 96 ? -15.719 -6.625 -7.055 1 95.56 96 ASP A N 1
ATOM 682 C CA . ASP A 1 96 ? -16.641 -5.523 -7.289 1 95.56 96 ASP A CA 1
ATOM 683 C C . ASP A 1 96 ? -16.156 -4.625 -8.422 1 95.56 96 ASP A C 1
ATOM 685 O O . ASP A 1 96 ? -16.672 -3.52 -8.609 1 95.56 96 ASP A O 1
ATOM 689 N N . THR A 1 97 ? -15.133 -5.086 -9.117 1 94.12 97 THR A N 1
ATOM 690 C CA . THR A 1 97 ? -14.641 -4.32 -10.258 1 94.12 97 THR A CA 1
ATOM 691 C C . THR A 1 97 ? -15.422 -4.668 -11.523 1 94.12 97 THR A C 1
ATOM 693 O O . THR A 1 97 ? -16.047 -5.727 -11.602 1 94.12 97 THR A O 1
ATOM 696 N N . ASN A 1 98 ? -15.453 -3.766 -12.438 1 93.19 98 ASN A N 1
ATOM 697 C CA . ASN A 1 98 ? -16.031 -4.098 -13.734 1 93.19 98 ASN A CA 1
ATOM 698 C C . ASN A 1 98 ? -14.969 -4.602 -14.711 1 93.19 98 ASN A C 1
ATOM 700 O O . ASN A 1 98 ? -13.773 -4.543 -14.422 1 93.19 98 ASN A O 1
ATOM 704 N N . ALA A 1 99 ? -15.422 -5.031 -15.859 1 95.81 99 ALA A N 1
ATOM 705 C CA . ALA A 1 99 ? -14.547 -5.695 -16.828 1 95.81 99 ALA A CA 1
ATOM 706 C C . ALA A 1 99 ? -13.461 -4.746 -17.312 1 95.81 99 ALA A C 1
ATOM 708 O O . ALA A 1 99 ? -12.289 -5.121 -17.406 1 95.81 99 ALA A O 1
ATOM 709 N N . SER A 1 100 ? -13.82 -3.555 -17.625 1 94.56 100 SER A N 1
ATOM 710 C CA . SER A 1 100 ? -12.867 -2.592 -18.156 1 94.56 100 SER A CA 1
ATOM 711 C C . SER A 1 100 ? -11.773 -2.258 -17.141 1 94.56 100 SER A C 1
ATOM 713 O O . SER A 1 100 ? -10.594 -2.221 -17.484 1 94.56 100 SER A O 1
ATOM 715 N N . SER A 1 101 ? -12.211 -2.047 -15.891 1 92.75 101 SER A N 1
ATOM 716 C CA . SER A 1 101 ? -11.258 -1.761 -14.82 1 92.75 101 SER A CA 1
ATOM 717 C C . SER A 1 101 ? -10.344 -2.951 -14.562 1 92.75 101 SER A C 1
ATOM 719 O O . SER A 1 101 ? -9.148 -2.777 -14.297 1 92.75 101 SER A O 1
ATOM 721 N N . CYS A 1 102 ? -10.922 -4.078 -14.656 1 96.44 102 CYS A N 1
ATOM 722 C CA . CYS A 1 102 ? -10.141 -5.293 -14.461 1 96.44 102 CYS A CA 1
ATOM 723 C C . CYS A 1 102 ? -9.055 -5.418 -15.523 1 96.44 102 CYS A C 1
ATOM 725 O O . CYS A 1 102 ? -7.875 -5.555 -15.195 1 96.44 102 CYS A O 1
ATOM 727 N N . ALA A 1 103 ? -9.406 -5.289 -16.734 1 97.62 103 ALA A N 1
ATOM 728 C CA . ALA A 1 103 ? -8.453 -5.41 -17.844 1 97.62 103 ALA A CA 1
ATOM 729 C C . ALA A 1 103 ? -7.344 -4.363 -17.719 1 97.62 103 ALA A C 1
ATOM 731 O O . ALA A 1 103 ? -6.164 -4.676 -17.891 1 97.62 103 ALA A O 1
ATOM 732 N N . ALA A 1 104 ? -7.754 -3.207 -17.453 1 94.56 104 ALA A N 1
ATOM 733 C CA . ALA A 1 104 ? -6.801 -2.107 -17.359 1 94.56 104 ALA A CA 1
ATOM 734 C C . ALA A 1 104 ? -5.82 -2.336 -16.203 1 94.56 104 ALA A C 1
ATOM 736 O O . ALA A 1 104 ? -4.617 -2.09 -16.344 1 94.56 104 ALA A O 1
ATOM 737 N N . CYS A 1 105 ? -6.34 -2.789 -15.125 1 94.44 105 CYS A N 1
ATOM 738 C CA . CYS A 1 105 ? -5.504 -3.014 -13.953 1 94.44 105 CYS A CA 1
ATOM 739 C C . CYS A 1 105 ? -4.488 -4.121 -14.211 1 94.44 105 CYS A C 1
ATOM 741 O O . CYS A 1 105 ? -3.305 -3.967 -13.898 1 94.44 105 CYS A O 1
ATOM 743 N N . VAL A 1 106 ? -4.926 -5.184 -14.75 1 97.62 106 VAL A N 1
ATOM 744 C CA . VAL A 1 106 ? -4.035 -6.312 -15 1 97.62 106 VAL A CA 1
ATOM 745 C C . VAL A 1 106 ? -2.973 -5.91 -16.031 1 97.62 106 VAL A C 1
ATOM 747 O O . VAL A 1 106 ? -1.798 -6.25 -15.875 1 97.62 106 VAL A O 1
ATOM 750 N N . ALA A 1 107 ? -3.377 -5.191 -17.047 1 96.94 107 ALA A N 1
ATOM 751 C CA . ALA A 1 107 ? -2.422 -4.719 -18.047 1 96.94 107 ALA A CA 1
ATOM 752 C C . ALA A 1 107 ? -1.377 -3.803 -17.406 1 96.94 107 ALA A C 1
ATOM 754 O O . ALA A 1 107 ? -0.182 -3.934 -17.688 1 96.94 107 ALA A O 1
ATOM 755 N N . ALA A 1 108 ? -1.843 -2.947 -16.578 1 92.81 108 ALA A N 1
ATOM 756 C CA . ALA A 1 108 ? -0.929 -2.039 -15.891 1 92.81 108 ALA A CA 1
ATOM 757 C C . ALA A 1 108 ? 0.012 -2.805 -14.961 1 92.81 108 ALA A C 1
ATOM 759 O O . ALA A 1 108 ? 1.186 -2.447 -14.828 1 92.81 108 ALA A O 1
ATOM 760 N N . ALA A 1 109 ? -0.537 -3.805 -14.32 1 95.12 109 ALA A N 1
ATOM 761 C CA . ALA A 1 109 ? 0.281 -4.605 -13.414 1 95.12 109 ALA A CA 1
ATOM 762 C C . ALA A 1 109 ? 1.43 -5.277 -14.156 1 95.12 109 ALA A C 1
ATOM 764 O O . ALA A 1 109 ? 2.555 -5.336 -13.656 1 95.12 109 ALA A O 1
ATOM 765 N N . PHE A 1 110 ? 1.163 -5.73 -15.344 1 96.12 110 PHE A N 1
ATOM 766 C CA . PHE A 1 110 ? 2.229 -6.309 -16.156 1 96.12 110 PHE A CA 1
ATOM 767 C C . PHE A 1 110 ? 3.277 -5.258 -16.5 1 96.12 110 PHE A C 1
ATOM 769 O O . PHE A 1 110 ? 4.48 -5.523 -16.422 1 96.12 110 PHE A O 1
ATOM 776 N N . ARG A 1 111 ? 2.869 -4.125 -16.875 1 92.5 111 ARG A N 1
ATOM 777 C CA . ARG A 1 111 ? 3.803 -3.051 -17.203 1 92.5 111 ARG A CA 1
ATOM 778 C C . ARG A 1 111 ? 4.629 -2.648 -15.992 1 92.5 111 ARG A C 1
ATOM 780 O O . ARG A 1 111 ? 5.852 -2.514 -16.078 1 92.5 111 ARG A O 1
ATOM 787 N N . ASN A 1 112 ? 3.945 -2.539 -14.906 1 89.31 112 ASN A N 1
ATOM 788 C CA . ASN A 1 112 ? 4.621 -2.133 -13.68 1 89.31 112 ASN A CA 1
ATOM 789 C C . ASN A 1 112 ? 5.621 -3.188 -13.219 1 89.31 112 ASN A C 1
ATOM 791 O O . ASN A 1 112 ? 6.691 -2.854 -12.703 1 89.31 112 ASN A O 1
ATOM 795 N N . ALA A 1 113 ? 5.238 -4.406 -13.398 1 92.56 113 ALA A N 1
ATOM 796 C CA . ALA A 1 113 ? 6.137 -5.484 -12.992 1 92.56 113 ALA A CA 1
ATOM 797 C C . ALA A 1 113 ? 7.457 -5.41 -13.758 1 92.56 113 ALA A C 1
ATOM 799 O O . ALA A 1 113 ? 8.516 -5.703 -13.203 1 92.56 113 ALA A O 1
ATOM 800 N N . GLN A 1 114 ? 7.371 -5.027 -14.984 1 89.38 114 GLN A N 1
ATOM 801 C CA . GLN A 1 114 ? 8.578 -4.941 -15.797 1 89.38 114 GLN A CA 1
ATOM 802 C C . GLN A 1 114 ? 9.445 -3.758 -15.375 1 89.38 114 GLN A C 1
ATOM 804 O O . GLN A 1 114 ? 10.656 -3.766 -15.578 1 89.38 114 GLN A O 1
ATOM 809 N N . GLN A 1 115 ? 8.812 -2.83 -14.797 1 83.62 115 GLN A N 1
ATOM 810 C CA . GLN A 1 115 ? 9.555 -1.645 -14.375 1 83.62 115 GLN A CA 1
ATOM 811 C C . GLN A 1 115 ? 10.078 -1.803 -12.953 1 83.62 115 GLN A C 1
ATOM 813 O O . GLN A 1 115 ? 11.242 -1.512 -12.68 1 83.62 115 GLN A O 1
ATOM 818 N N . LEU A 1 116 ? 9.242 -2.354 -12.109 1 84 116 LEU A N 1
ATOM 819 C CA . LEU A 1 116 ? 9.531 -2.357 -10.68 1 84 116 LEU A CA 1
ATOM 820 C C . LEU A 1 116 ? 10.32 -3.607 -10.289 1 84 116 LEU A C 1
ATOM 822 O O . LEU A 1 116 ? 11.109 -3.58 -9.344 1 84 116 LEU A O 1
ATOM 826 N N . CYS A 1 117 ? 10.031 -4.629 -10.859 1 88.19 117 CYS A N 1
ATOM 827 C CA . CYS A 1 117 ? 10.742 -5.887 -10.664 1 88.19 117 CYS A CA 1
ATOM 828 C C . CYS A 1 117 ? 11.523 -6.27 -11.914 1 88.19 117 CYS A C 1
ATOM 830 O O . CYS A 1 117 ? 11.438 -7.41 -12.383 1 88.19 117 CYS A O 1
ATOM 832 N N . ALA A 1 118 ? 12.289 -5.316 -12.359 1 83.38 118 ALA A N 1
ATOM 833 C CA . ALA A 1 118 ? 12.938 -5.465 -13.656 1 83.38 118 ALA A CA 1
ATOM 834 C C . ALA A 1 118 ? 13.789 -6.734 -13.703 1 83.38 118 ALA A C 1
ATOM 836 O O . ALA A 1 118 ? 14.641 -6.945 -12.844 1 83.38 118 ALA A O 1
ATOM 837 N N . PHE A 1 119 ? 13.352 -7.609 -14.586 1 87.44 119 PHE A N 1
ATOM 838 C CA . PHE A 1 119 ? 14.07 -8.805 -15 1 87.44 119 PHE A CA 1
ATOM 839 C C . PHE A 1 119 ? 13.984 -9.891 -13.938 1 87.44 119 PHE A C 1
ATOM 841 O O . PHE A 1 119 ? 14.734 -10.867 -13.969 1 87.44 119 PHE A O 1
ATOM 848 N N . ASN A 1 120 ? 13.117 -9.688 -12.977 1 91.88 120 ASN A N 1
ATOM 849 C CA . ASN A 1 120 ? 12.867 -10.742 -12 1 91.88 120 ASN A CA 1
ATOM 850 C C . ASN A 1 120 ? 12.008 -11.859 -12.586 1 91.88 120 ASN A C 1
ATOM 852 O O . ASN A 1 120 ? 11.047 -11.594 -13.305 1 91.88 120 ASN A O 1
ATOM 856 N N . ARG A 1 121 ? 12.375 -13.047 -12.25 1 94.88 121 ARG A N 1
ATOM 857 C CA . ARG A 1 121 ? 11.633 -14.188 -12.781 1 94.88 121 ARG A CA 1
ATOM 858 C C . ARG A 1 121 ? 10.344 -14.414 -12 1 94.88 121 ARG A C 1
ATOM 860 O O . ARG A 1 121 ? 9.484 -15.188 -12.422 1 94.88 121 ARG A O 1
ATOM 867 N N . HIS A 1 122 ? 10.242 -13.781 -10.828 1 94.69 122 HIS A N 1
ATOM 868 C CA . HIS A 1 122 ? 9.07 -13.906 -9.977 1 94.69 122 HIS A CA 1
ATOM 869 C C . HIS A 1 122 ? 8.648 -12.547 -9.414 1 94.69 122 HIS A C 1
ATOM 871 O O . HIS A 1 122 ? 9.383 -11.938 -8.641 1 94.69 122 HIS A O 1
ATOM 877 N N . ALA A 1 123 ? 7.453 -12.156 -9.805 1 94.44 123 ALA A N 1
ATOM 878 C CA . ALA A 1 123 ? 6.941 -10.859 -9.367 1 94.44 123 ALA A CA 1
ATOM 879 C C . ALA A 1 123 ? 5.461 -10.938 -9.016 1 94.44 123 ALA A C 1
ATOM 881 O O . ALA A 1 123 ? 4.691 -11.633 -9.688 1 94.44 123 ALA A O 1
ATOM 882 N N . THR A 1 124 ? 5.156 -10.336 -7.973 1 95.25 124 THR A N 1
ATOM 883 C CA . THR A 1 124 ? 3.762 -10.156 -7.59 1 95.25 124 THR A CA 1
ATOM 884 C C . THR A 1 124 ? 3.432 -8.68 -7.43 1 95.25 124 THR A C 1
ATOM 886 O O . THR A 1 124 ? 4.145 -7.949 -6.738 1 95.25 124 THR A O 1
ATOM 889 N N . MET A 1 125 ? 2.412 -8.258 -8.117 1 93.75 125 MET A N 1
ATOM 890 C CA . MET A 1 125 ? 1.892 -6.902 -7.996 1 93.75 125 MET A CA 1
ATOM 891 C C . MET A 1 125 ? 0.567 -6.891 -7.238 1 93.75 125 MET A C 1
ATOM 893 O O . MET A 1 125 ? -0.381 -7.574 -7.633 1 93.75 125 MET A O 1
ATOM 897 N N . PHE A 1 126 ? 0.56 -6.152 -6.168 1 93.12 126 PHE A N 1
ATOM 898 C CA . PHE A 1 126 ? -0.663 -5.977 -5.395 1 93.12 126 PHE A CA 1
ATOM 899 C C . PHE A 1 126 ? -1.246 -4.586 -5.609 1 93.12 126 PHE A C 1
ATOM 901 O O . PHE A 1 126 ? -0.783 -3.613 -5.012 1 93.12 126 PHE A O 1
ATOM 908 N N . ASP A 1 127 ? -2.271 -4.559 -6.438 1 89.31 127 ASP A N 1
ATOM 909 C CA . ASP A 1 127 ? -3.088 -3.361 -6.613 1 89.31 127 ASP A CA 1
ATOM 910 C C . ASP A 1 127 ? -4.441 -3.514 -5.926 1 89.31 127 ASP A C 1
ATOM 912 O O . ASP A 1 127 ? -4.891 -4.633 -5.664 1 89.31 127 ASP A O 1
ATOM 916 N N . ASP A 1 128 ? -5.027 -2.389 -5.633 1 85.25 128 ASP A N 1
ATOM 917 C CA . ASP A 1 128 ? -6.312 -2.51 -4.949 1 85.25 128 ASP A CA 1
ATOM 918 C C . ASP A 1 128 ? -7.336 -3.227 -5.824 1 85.25 128 ASP A C 1
ATOM 920 O O . ASP A 1 128 ? -8.008 -4.156 -5.371 1 85.25 128 ASP A O 1
ATOM 924 N N . PRO A 1 129 ? -7.387 -2.895 -7.109 1 90.56 129 PRO A N 1
ATOM 925 C CA . PRO A 1 129 ? -8.438 -3.539 -7.898 1 90.56 129 PRO A CA 1
ATOM 926 C C . PRO A 1 129 ? -8.031 -4.918 -8.414 1 90.56 129 PRO A C 1
ATOM 928 O O . PRO A 1 129 ? -8.867 -5.656 -8.938 1 90.56 129 PRO A O 1
ATOM 931 N N . CYS A 1 130 ? -6.656 -5.211 -8.359 1 96.44 130 CYS A N 1
ATOM 932 C CA . CYS A 1 130 ? -6.277 -6.504 -8.922 1 96.44 130 CYS A CA 1
ATOM 933 C C . CYS A 1 130 ? -4.961 -6.988 -8.328 1 96.44 130 CYS A C 1
ATOM 935 O O . CYS A 1 130 ? -4.219 -6.207 -7.73 1 96.44 130 CYS A O 1
ATOM 937 N N . ILE A 1 131 ? -4.711 -8.25 -8.477 1 97.06 131 ILE A N 1
ATOM 938 C CA . ILE A 1 131 ? -3.467 -8.914 -8.117 1 97.06 131 ILE A CA 1
ATOM 939 C C . ILE A 1 131 ? -2.916 -9.672 -9.328 1 97.06 131 ILE A C 1
ATOM 941 O O . ILE A 1 131 ? -3.66 -10.367 -10.023 1 97.06 131 ILE A O 1
ATOM 945 N N . LEU A 1 132 ? -1.641 -9.477 -9.602 1 97.88 132 LEU A N 1
ATOM 946 C CA . LEU A 1 132 ? -0.943 -10.219 -10.648 1 97.88 132 LEU A CA 1
ATOM 947 C C . LEU A 1 132 ? 0.301 -10.906 -10.086 1 97.88 132 LEU A C 1
ATOM 949 O O . LEU A 1 132 ? 1.095 -10.281 -9.383 1 97.88 132 LEU A O 1
ATOM 953 N N . ARG A 1 133 ? 0.411 -12.156 -10.383 1 97.62 133 ARG A N 1
ATOM 954 C CA . ARG A 1 133 ? 1.674 -12.852 -10.156 1 97.62 133 ARG A CA 1
ATOM 955 C C . ARG A 1 133 ? 2.133 -13.578 -11.422 1 97.62 133 ARG A C 1
ATOM 957 O O . ARG A 1 133 ? 1.325 -14.195 -12.117 1 97.62 133 ARG A O 1
ATOM 964 N N . TYR A 1 134 ? 3.402 -13.484 -11.695 1 98 134 TYR A N 1
ATOM 965 C CA . TYR A 1 134 ? 4.008 -14.43 -12.633 1 98 134 TYR A CA 1
ATOM 966 C C . TYR A 1 134 ? 5.27 -15.047 -12.047 1 98 134 TYR A C 1
ATOM 968 O O . TYR A 1 134 ? 5.891 -14.477 -11.148 1 98 134 TYR A O 1
ATOM 976 N N . SER A 1 135 ? 5.578 -16.234 -12.555 1 97.44 135 SER A N 1
ATOM 977 C CA . SER A 1 135 ? 6.707 -16.984 -12.031 1 97.44 135 SER A CA 1
ATOM 978 C C . SER A 1 135 ? 7.211 -18 -13.047 1 97.44 135 SER A C 1
ATOM 980 O O . SER A 1 135 ? 6.438 -18.5 -13.875 1 97.44 135 SER A O 1
ATOM 982 N N . GLY A 1 136 ? 8.477 -18.234 -12.938 1 96.69 136 GLY A N 1
ATOM 983 C CA . GLY A 1 136 ? 9.047 -19.328 -13.727 1 96.69 136 GLY A CA 1
ATOM 984 C C . GLY A 1 136 ? 8.742 -20.703 -13.156 1 96.69 136 GLY A C 1
ATOM 985 O O . GLY A 1 136 ? 8.953 -21.719 -13.828 1 96.69 136 GLY A O 1
ATOM 986 N N . GLN A 1 137 ? 8.273 -20.734 -12.008 1 95.19 137 GLN A N 1
ATOM 987 C CA . GLN A 1 137 ? 7.844 -21.969 -11.352 1 95.19 137 GLN A CA 1
ATOM 988 C C . GLN A 1 137 ? 6.328 -22.125 -11.438 1 95.19 137 GLN A C 1
ATOM 990 O O . GLN A 1 137 ? 5.586 -21.141 -11.328 1 95.19 137 GLN A O 1
ATOM 995 N N . ASP A 1 138 ? 5.914 -23.375 -11.555 1 96.06 138 ASP A N 1
ATOM 996 C CA . ASP A 1 138 ? 4.488 -23.656 -11.711 1 96.06 138 ASP A CA 1
ATOM 997 C C . ASP A 1 138 ? 3.754 -23.531 -10.383 1 96.06 138 ASP A C 1
ATOM 999 O O . ASP A 1 138 ? 3.326 -24.547 -9.812 1 96.06 138 ASP A O 1
ATOM 1003 N N . PHE A 1 139 ? 3.434 -22.359 -10.008 1 95.75 139 PHE A N 1
ATOM 1004 C CA . PHE A 1 139 ? 2.719 -22.141 -8.758 1 95.75 139 PHE A CA 1
ATOM 1005 C C . PHE A 1 139 ? 1.222 -22.344 -8.945 1 95.75 139 PHE A C 1
ATOM 1007 O O . PHE A 1 139 ? 0.47 -22.406 -7.973 1 95.75 139 PHE A O 1
ATOM 1014 N N . LEU A 1 140 ? 0.782 -22.516 -10.18 1 97.25 140 LEU A N 1
ATOM 1015 C CA . LEU A 1 140 ? -0.628 -22.734 -10.484 1 97.25 140 LEU A CA 1
ATOM 1016 C C . LEU A 1 140 ? -1.062 -24.141 -10.078 1 97.25 140 LEU A C 1
ATOM 1018 O O . LEU A 1 140 ? -2.248 -24.375 -9.844 1 97.25 140 LEU A O 1
ATOM 1022 N N . ALA A 1 141 ? -0.125 -24.984 -10.023 1 95.69 141 ALA A N 1
ATOM 1023 C CA . ALA A 1 141 ? -0.41 -26.375 -9.703 1 95.69 141 ALA A CA 1
ATOM 1024 C C . ALA A 1 141 ? -0.883 -26.531 -8.258 1 95.69 141 ALA A C 1
ATOM 1026 O O . ALA A 1 141 ? -1.643 -27.453 -7.938 1 95.69 141 ALA A O 1
ATOM 1027 N N . ASN A 1 142 ? -0.414 -25.641 -7.41 1 95.62 142 ASN A N 1
ATOM 1028 C CA . ASN A 1 142 ? -0.835 -25.625 -6.012 1 95.62 142 ASN A CA 1
ATOM 1029 C C . ASN A 1 142 ? -1.792 -24.469 -5.723 1 95.62 142 ASN A C 1
ATOM 1031 O O . ASN A 1 142 ? -1.356 -23.359 -5.434 1 95.62 142 ASN A O 1
ATOM 1035 N N . VAL A 1 143 ? -3.043 -24.766 -5.613 1 95.62 143 VAL A N 1
ATOM 1036 C CA . VAL A 1 143 ? -4.086 -23.75 -5.535 1 95.62 143 VAL A CA 1
ATOM 1037 C C . VAL A 1 143 ? -4.168 -23.188 -4.113 1 95.62 143 VAL A C 1
ATOM 1039 O O . VAL A 1 143 ? -4.801 -22.156 -3.877 1 95.62 143 VAL A O 1
ATOM 1042 N N . THR A 1 144 ? -3.516 -23.766 -3.178 1 94.94 144 THR A N 1
ATOM 1043 C CA . THR A 1 144 ? -3.656 -23.328 -1.792 1 94.94 144 THR A CA 1
ATOM 1044 C C . THR A 1 144 ? -2.398 -22.609 -1.319 1 94.94 144 THR A C 1
ATOM 1046 O O . THR A 1 144 ? -2.338 -22.141 -0.183 1 94.94 144 THR A O 1
ATOM 1049 N N . ASP A 1 145 ? -1.385 -22.547 -2.197 1 93.69 145 ASP A N 1
ATOM 1050 C CA . ASP A 1 145 ? -0.169 -21.828 -1.837 1 93.69 145 ASP A CA 1
ATOM 1051 C C . ASP A 1 145 ? -0.4 -20.312 -1.863 1 93.69 145 ASP A C 1
ATOM 1053 O O . ASP A 1 145 ? -0.393 -19.703 -2.932 1 93.69 145 ASP A O 1
ATOM 1057 N N . ASN A 1 146 ? -0.537 -19.75 -0.686 1 96 146 ASN A N 1
ATOM 1058 C CA . ASN A 1 146 ? -0.761 -18.328 -0.562 1 96 146 ASN A CA 1
ATOM 1059 C C . ASN A 1 146 ? 0.492 -17.594 -0.076 1 96 146 ASN A C 1
ATOM 1061 O O . ASN A 1 146 ? 0.399 -16.578 0.617 1 96 146 ASN A O 1
ATOM 1065 N N . SER A 1 147 ? 1.708 -18.125 -0.38 1 90.75 147 SER A N 1
ATOM 1066 C CA . SER A 1 147 ? 2.971 -17.5 0.006 1 90.75 147 SER A CA 1
ATOM 1067 C C . SER A 1 147 ? 3.162 -16.156 -0.691 1 90.75 147 SER A C 1
ATOM 1069 O O . SER A 1 147 ? 2.521 -15.883 -1.708 1 90.75 147 SER A O 1
ATOM 1071 N N . GLY A 1 148 ? 4.055 -15.359 -0.139 1 90.19 148 GLY A N 1
ATOM 1072 C CA . GLY A 1 148 ? 4.281 -14.031 -0.692 1 90.19 148 GLY A CA 1
ATOM 1073 C C . GLY A 1 148 ? 3.184 -13.047 -0.341 1 90.19 148 GLY A C 1
ATOM 1074 O O . GLY A 1 148 ? 2.559 -12.461 -1.229 1 90.19 148 GLY A O 1
ATOM 1075 N N . ARG A 1 149 ? 2.98 -12.844 0.929 1 93.31 149 ARG A N 1
ATOM 1076 C CA . ARG A 1 149 ? 1.918 -11.977 1.416 1 93.31 149 ARG A CA 1
ATOM 1077 C C . ARG A 1 149 ? 2.449 -10.57 1.703 1 93.31 149 ARG A C 1
ATOM 1079 O O . ARG A 1 149 ? 3.645 -10.398 1.95 1 93.31 149 ARG A O 1
ATOM 1086 N N . PHE A 1 150 ? 1.584 -9.734 1.575 1 93.38 150 PHE A N 1
ATOM 1087 C CA . PHE A 1 150 ? 1.842 -8.344 1.923 1 93.38 150 PHE A CA 1
ATOM 1088 C C . PHE A 1 150 ? 0.851 -7.855 2.975 1 93.38 150 PHE A C 1
ATOM 1090 O O . PHE A 1 150 ? -0.343 -8.148 2.893 1 93.38 150 PHE A O 1
ATOM 1097 N N . VAL A 1 151 ? 1.398 -7.172 4.016 1 94.31 151 VAL A N 1
ATOM 1098 C CA . VAL A 1 151 ? 0.578 -6.734 5.141 1 94.31 151 VAL A CA 1
ATOM 1099 C C . VAL A 1 151 ? 0.654 -5.219 5.277 1 94.31 151 VAL A C 1
ATOM 1101 O O . VAL A 1 151 ? 1.728 -4.629 5.137 1 94.31 151 VAL A O 1
ATOM 1104 N N . ALA A 1 152 ? -0.46 -4.652 5.535 1 93.56 152 ALA A N 1
ATOM 1105 C CA . ALA A 1 152 ? -0.51 -3.209 5.754 1 93.56 152 ALA A CA 1
ATOM 1106 C C . ALA A 1 152 ? -1.591 -2.844 6.766 1 93.56 152 ALA A C 1
ATOM 1108 O O . ALA A 1 152 ? -2.621 -3.516 6.852 1 93.56 152 ALA A O 1
ATOM 1109 N N . PHE A 1 153 ? -1.357 -1.794 7.5 1 92.81 153 PHE A N 1
ATOM 1110 C CA . PHE A 1 153 ? -2.371 -1.382 8.461 1 92.81 153 PHE A CA 1
ATOM 1111 C C . PHE A 1 153 ? -2.197 0.086 8.836 1 92.81 153 PHE A C 1
ATOM 1113 O O . PHE A 1 153 ? -1.146 0.677 8.586 1 92.81 153 PHE A O 1
ATOM 1120 N N . ASN A 1 154 ? -3.264 0.633 9.305 1 88.69 154 ASN A N 1
ATOM 1121 C CA . ASN A 1 154 ? -3.268 1.973 9.883 1 88.69 154 ASN A CA 1
ATOM 1122 C C . ASN A 1 154 ? -2.498 2.016 11.203 1 88.69 154 ASN A C 1
ATOM 1124 O O . ASN A 1 154 ? -2.867 1.338 12.164 1 88.69 154 ASN A O 1
ATOM 1128 N N . GLY A 1 155 ? -1.474 2.824 11.281 1 83.25 155 GLY A N 1
ATOM 1129 C CA . GLY A 1 155 ? -0.592 2.857 12.438 1 83.25 155 GLY A CA 1
ATOM 1130 C C . GLY A 1 155 ? -1.212 3.537 13.641 1 83.25 155 GLY A C 1
ATOM 1131 O O . GLY A 1 155 ? -0.631 3.535 14.727 1 83.25 155 GLY A O 1
ATOM 1132 N N . ASN A 1 156 ? -2.332 4.113 13.422 1 82.38 156 ASN A N 1
ATOM 1133 C CA . ASN A 1 156 ? -3.053 4.703 14.547 1 82.38 156 ASN A CA 1
ATOM 1134 C C . ASN A 1 156 ? -3.738 3.633 15.398 1 82.38 156 ASN A C 1
ATOM 1136 O O . ASN A 1 156 ? -3.893 2.492 14.953 1 82.38 156 ASN A O 1
ATOM 1140 N N . ASN A 1 157 ? -3.994 3.928 16.672 1 83.06 157 ASN A N 1
ATOM 1141 C CA . ASN A 1 157 ? -4.746 3.039 17.547 1 83.06 157 ASN A CA 1
ATOM 1142 C C . ASN A 1 157 ? -6.172 3.535 17.766 1 83.06 157 ASN A C 1
ATOM 1144 O O . ASN A 1 157 ? -6.414 4.742 17.828 1 83.06 157 ASN A O 1
ATOM 1148 N N . VAL A 1 158 ? -6.938 2.395 17.719 1 82.38 158 VAL A N 1
ATOM 1149 C CA . VAL A 1 158 ? -8.273 2.727 18.203 1 82.38 158 VAL A CA 1
ATOM 1150 C C . VAL A 1 158 ? -8.219 3.031 19.703 1 82.38 158 VAL A C 1
ATOM 1152 O O . VAL A 1 158 ? -7.5 2.367 20.453 1 82.38 158 VAL A O 1
ATOM 1155 N N . SER A 1 159 ? -8.898 4.02 20.219 1 73.19 159 SER A N 1
ATOM 1156 C CA . SER A 1 159 ? -8.914 4.473 21.594 1 73.19 159 SER A CA 1
ATOM 1157 C C . SER A 1 159 ? -8.297 3.432 22.531 1 73.19 159 SER A C 1
ATOM 1159 O O . SER A 1 159 ? -7.98 2.322 22.094 1 73.19 159 SER A O 1
ATOM 1161 N N . ALA A 1 160 ? -7.859 3.701 23.641 1 67.69 160 ALA A N 1
ATOM 1162 C CA . ALA A 1 160 ? -7.18 2.789 24.562 1 67.69 160 ALA A CA 1
ATOM 1163 C C . ALA A 1 160 ? -8.188 2.039 25.438 1 67.69 160 ALA A C 1
ATOM 1165 O O . ALA A 1 160 ? -9.367 2.377 25.453 1 67.69 160 ALA A O 1
ATOM 1166 N N . GLY A 1 161 ? -7.832 0.868 25.938 1 68.69 161 GLY A N 1
ATOM 1167 C CA . GLY A 1 161 ? -8.531 0.105 26.953 1 68.69 161 GLY A CA 1
ATOM 1168 C C . GLY A 1 161 ? -9.719 -0.668 26.422 1 68.69 161 GLY A C 1
ATOM 1169 O O . GLY A 1 161 ? -9.602 -1.391 25.438 1 68.69 161 GLY A O 1
ATOM 1170 N N . ALA A 1 162 ? -10.789 -0.493 27.094 1 71 162 ALA A N 1
ATOM 1171 C CA . ALA A 1 162 ? -12.008 -1.25 26.828 1 71 162 ALA A CA 1
ATOM 1172 C C . ALA A 1 162 ? -12.57 -0.924 25.453 1 71 162 ALA A C 1
ATOM 1174 O O . ALA A 1 162 ? -13.133 -1.794 24.781 1 71 162 ALA A O 1
ATOM 1175 N N . ALA A 1 163 ? -12.344 0.209 25.031 1 79 163 ALA A N 1
ATOM 1176 C CA . ALA A 1 163 ? -12.852 0.614 23.719 1 79 163 ALA A CA 1
ATOM 1177 C C . ALA A 1 163 ? -12.102 -0.091 22.594 1 79 163 ALA A C 1
ATOM 1179 O O . ALA A 1 163 ? -12.695 -0.475 21.578 1 79 163 ALA A O 1
ATOM 1180 N N . ALA A 1 164 ? -10.844 -0.345 22.844 1 85.75 164 ALA A N 1
ATOM 1181 C CA . ALA A 1 164 ? -10.039 -1.048 21.844 1 85.75 164 ALA A CA 1
ATOM 1182 C C . ALA A 1 164 ? -10.453 -2.51 21.734 1 85.75 164 ALA A C 1
ATOM 1184 O O . ALA A 1 164 ? -10.562 -3.049 20.641 1 85.75 164 ALA A O 1
ATOM 1185 N N . ALA A 1 165 ? -10.688 -3.066 22.906 1 89.75 165 ALA A N 1
ATOM 1186 C CA . ALA A 1 165 ? -11.109 -4.465 22.922 1 89.75 165 ALA A CA 1
ATOM 1187 C C . ALA A 1 165 ? -12.469 -4.633 22.234 1 89.75 165 ALA A C 1
ATOM 1189 O O . ALA A 1 165 ? -12.703 -5.621 21.547 1 89.75 165 ALA A O 1
ATOM 1190 N N . ALA A 1 166 ? -13.367 -3.697 22.484 1 91.56 166 ALA A N 1
ATOM 1191 C CA . ALA A 1 166 ? -14.688 -3.742 21.859 1 91.56 166 ALA A CA 1
ATOM 1192 C C . ALA A 1 166 ? -14.578 -3.604 20.344 1 91.56 166 ALA A C 1
ATOM 1194 O O . ALA A 1 166 ? -15.289 -4.277 19.594 1 91.56 166 ALA A O 1
ATOM 1195 N N . PHE A 1 167 ? -13.734 -2.777 19.953 1 93.25 167 PHE A N 1
ATOM 1196 C CA . PHE A 1 167 ? -13.523 -2.6 18.516 1 93.25 167 PHE A CA 1
ATOM 1197 C C . PHE A 1 167 ? -12.961 -3.871 17.891 1 93.25 167 PHE A C 1
ATOM 1199 O O . PHE A 1 167 ? -13.398 -4.289 16.812 1 93.25 167 PHE A O 1
ATOM 1206 N N . ASP A 1 168 ? -11.992 -4.453 18.547 1 94.5 168 ASP A N 1
ATOM 1207 C CA . ASP A 1 168 ? -11.367 -5.672 18.047 1 94.5 168 ASP A CA 1
ATOM 1208 C C . ASP A 1 168 ? -12.383 -6.801 17.922 1 94.5 168 ASP A C 1
ATOM 1210 O O . ASP A 1 168 ? -12.344 -7.582 16.969 1 94.5 168 ASP A O 1
ATOM 1214 N N . ALA A 1 169 ? -13.281 -6.863 18.891 1 94.44 169 ALA A N 1
ATOM 1215 C CA . ALA A 1 169 ? -14.32 -7.887 18.844 1 94.44 169 ALA A CA 1
ATOM 1216 C C . ALA A 1 169 ? -15.258 -7.66 17.656 1 94.44 169 ALA A C 1
ATOM 1218 O O . ALA A 1 169 ? -15.594 -8.602 16.938 1 94.44 169 ALA A O 1
ATOM 1219 N N . ALA A 1 170 ? -15.633 -6.441 17.438 1 95.06 170 ALA A N 1
ATOM 1220 C CA . ALA A 1 170 ? -16.562 -6.102 16.359 1 95.06 170 ALA A CA 1
ATOM 1221 C C . ALA A 1 170 ? -15.906 -6.328 14.992 1 95.06 170 ALA A C 1
ATOM 1223 O O . ALA A 1 170 ? -16.5 -6.957 14.109 1 95.06 170 ALA A O 1
ATOM 1224 N N . SER A 1 171 ? -14.703 -5.793 14.828 1 95.88 171 SER A N 1
ATOM 1225 C CA . SER A 1 171 ? -14.016 -5.957 13.555 1 95.88 171 SER A CA 1
ATOM 1226 C C . SER A 1 171 ? -13.711 -7.426 13.281 1 95.88 171 SER A C 1
ATOM 1228 O O . SER A 1 171 ? -13.805 -7.883 12.141 1 95.88 171 SER A O 1
ATOM 1230 N N . GLY A 1 172 ? -13.312 -8.172 14.344 1 96.75 172 GLY A N 1
ATOM 1231 C CA . GLY A 1 172 ? -13.055 -9.594 14.195 1 96.75 172 GLY A CA 1
ATOM 1232 C C . GLY A 1 172 ? -14.273 -10.375 13.734 1 96.75 172 GLY A C 1
ATOM 1233 O O . GLY A 1 172 ? -14.172 -11.234 12.852 1 96.75 172 GLY A O 1
ATOM 1234 N N . ARG A 1 173 ? -15.383 -10.078 14.352 1 96.94 173 ARG A N 1
ATOM 1235 C CA . ARG A 1 173 ? -16.625 -10.727 13.945 1 96.94 173 ARG A CA 1
ATOM 1236 C C . ARG A 1 173 ? -16.953 -10.438 12.484 1 96.94 173 ARG A C 1
ATOM 1238 O O . ARG A 1 173 ? -17.297 -11.344 11.734 1 96.94 173 ARG A O 1
ATOM 1245 N N . LEU A 1 174 ? -16.828 -9.227 12.117 1 98.12 174 LEU A N 1
ATOM 1246 C CA . LEU A 1 174 ? -17.156 -8.82 10.758 1 98.12 174 LEU A CA 1
ATOM 1247 C C . LEU A 1 174 ? -16.188 -9.469 9.758 1 98.12 174 LEU A C 1
ATOM 1249 O O . LEU A 1 174 ? -16.625 -9.969 8.719 1 98.12 174 LEU A O 1
ATOM 1253 N N . VAL A 1 175 ? -14.891 -9.438 10.055 1 98.56 175 VAL A N 1
ATOM 1254 C CA . VAL A 1 175 ? -13.867 -10 9.172 1 98.56 175 VAL A CA 1
ATOM 1255 C C . VAL A 1 175 ? -14.125 -11.492 8.969 1 98.56 175 VAL A C 1
ATOM 1257 O O . VAL A 1 175 ? -14.102 -11.984 7.84 1 98.56 175 VAL A O 1
ATOM 1260 N N . ASN A 1 176 ? -14.445 -12.188 10.062 1 98.56 176 ASN A N 1
ATOM 1261 C CA . ASN A 1 176 ? -14.695 -13.617 9.969 1 98.56 176 ASN A CA 1
ATOM 1262 C C . ASN A 1 176 ? -15.984 -13.914 9.203 1 98.56 176 ASN A C 1
ATOM 1264 O O . ASN A 1 176 ? -16.031 -14.836 8.391 1 98.56 176 ASN A O 1
ATOM 1268 N N . ALA A 1 177 ? -17.016 -13.141 9.477 1 98.56 177 ALA A N 1
ATOM 1269 C CA . ALA A 1 177 ? -18.281 -13.336 8.773 1 98.56 177 ALA A CA 1
ATOM 1270 C C . ALA A 1 177 ? -18.109 -13.07 7.277 1 98.56 177 ALA A C 1
ATOM 1272 O O . ALA A 1 177 ? -18.672 -13.789 6.449 1 98.56 177 ALA A O 1
ATOM 1273 N N . THR A 1 178 ? -17.375 -12.047 6.953 1 98.75 178 THR A N 1
ATOM 1274 C CA . THR A 1 178 ? -17.125 -11.711 5.559 1 98.75 178 THR A CA 1
ATOM 1275 C C . THR A 1 178 ? -16.312 -12.812 4.871 1 98.75 178 THR A C 1
ATOM 1277 O O . THR A 1 178 ? -16.562 -13.133 3.705 1 98.75 178 THR A O 1
ATOM 1280 N N . ALA A 1 179 ? -15.344 -13.336 5.605 1 98.88 179 ALA A N 1
ATOM 1281 C CA . ALA A 1 179 ? -14.547 -14.438 5.086 1 98.88 179 ALA A CA 1
ATOM 1282 C C . ALA A 1 179 ? -15.414 -15.656 4.785 1 98.88 179 ALA A C 1
ATOM 1284 O O . ALA A 1 179 ? -15.266 -16.297 3.738 1 98.88 179 ALA A O 1
ATOM 1285 N N . ASP A 1 180 ? -16.328 -15.922 5.676 1 98.69 180 ASP A N 1
ATOM 1286 C CA . ASP A 1 180 ? -17.234 -17.047 5.469 1 98.69 180 ASP A CA 1
ATOM 1287 C C . ASP A 1 180 ? -18.125 -16.812 4.258 1 98.69 180 ASP A C 1
ATOM 1289 O O . ASP A 1 180 ? -18.391 -17.734 3.479 1 98.69 180 ASP A O 1
ATOM 1293 N N . TYR A 1 181 ? -18.609 -15.648 4.176 1 98.69 181 TYR A N 1
ATOM 1294 C CA . TYR A 1 181 ? -19.438 -15.312 3.025 1 98.69 181 TYR A CA 1
ATOM 1295 C C . TYR A 1 181 ? -18.656 -15.508 1.724 1 98.69 181 TYR A C 1
ATOM 1297 O O . TYR A 1 181 ? -19.188 -16.109 0.776 1 98.69 181 TYR A O 1
ATOM 1305 N N . ALA A 1 182 ? -17.453 -14.969 1.657 1 98.88 182 ALA A N 1
ATOM 1306 C CA . ALA A 1 182 ? -16.625 -15.07 0.461 1 98.88 182 ALA A CA 1
ATOM 1307 C C . ALA A 1 182 ? -16.391 -16.531 0.076 1 98.88 182 ALA A C 1
ATOM 1309 O O . ALA A 1 182 ? -16.5 -16.891 -1.098 1 98.88 182 ALA A O 1
ATOM 1310 N N . ALA A 1 183 ? -16.078 -17.312 1.085 1 98.69 183 ALA A N 1
ATOM 1311 C CA . ALA A 1 183 ? -15.844 -18.719 0.835 1 98.69 183 ALA A CA 1
ATOM 1312 C C . ALA A 1 183 ? -17.094 -19.391 0.268 1 98.69 183 ALA A C 1
ATOM 1314 O O . ALA A 1 183 ? -17 -20.312 -0.542 1 98.69 183 ALA A O 1
ATOM 1315 N N . GLY A 1 184 ? -18.219 -18.906 0.633 1 98.06 184 GLY A N 1
ATOM 1316 C CA . GLY A 1 184 ? -19.469 -19.5 0.212 1 98.06 184 GLY A CA 1
ATOM 1317 C C . GLY A 1 184 ? -19.938 -19.016 -1.146 1 98.06 184 GLY A C 1
ATOM 1318 O O . GLY A 1 184 ? -20.859 -19.594 -1.736 1 98.06 184 GLY A O 1
ATOM 1319 N N . ASP A 1 185 ? -19.359 -17.953 -1.617 1 97.69 185 ASP A N 1
ATOM 1320 C CA . ASP A 1 185 ? -19.688 -17.469 -2.951 1 97.69 185 ASP A CA 1
ATOM 1321 C C . ASP A 1 185 ? -19.062 -18.344 -4.031 1 97.69 185 ASP A C 1
ATOM 1323 O O . ASP A 1 185 ? -17.844 -18.328 -4.219 1 97.69 185 ASP A O 1
ATOM 1327 N N . PRO A 1 186 ? -19.812 -19.016 -4.812 1 95.44 186 PRO A N 1
ATOM 1328 C CA . PRO A 1 186 ? -19.25 -19.984 -5.75 1 95.44 186 PRO A CA 1
ATOM 1329 C C . PRO A 1 186 ? -18.703 -19.328 -7.016 1 95.44 186 PRO A C 1
ATOM 1331 O O . PRO A 1 186 ? -17.984 -19.969 -7.789 1 95.44 186 PRO A O 1
ATOM 1334 N N . THR A 1 187 ? -19 -18.109 -7.23 1 95.5 187 THR A N 1
ATOM 1335 C CA . THR A 1 187 ? -18.641 -17.484 -8.5 1 95.5 187 THR A CA 1
ATOM 1336 C C . THR A 1 187 ? -17.328 -16.719 -8.375 1 95.5 187 THR A C 1
ATOM 1338 O O . THR A 1 187 ? -16.391 -16.953 -9.133 1 95.5 187 THR A O 1
ATOM 1341 N N . ARG A 1 188 ? -17.234 -15.828 -7.367 1 97.25 188 ARG A N 1
ATOM 1342 C CA . ARG A 1 188 ? -16.078 -14.945 -7.324 1 97.25 188 ARG A CA 1
ATOM 1343 C C . ARG A 1 188 ? -15.297 -15.117 -6.027 1 97.25 188 ARG A C 1
ATOM 1345 O O . ARG A 1 188 ? -14.211 -14.555 -5.867 1 97.25 188 ARG A O 1
ATOM 1352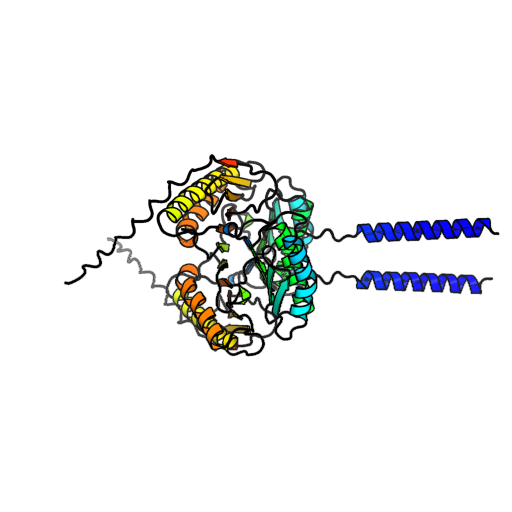 N N . ARG A 1 189 ? -15.844 -15.953 -5.145 1 98.62 189 ARG A N 1
ATOM 1353 C CA . ARG A 1 189 ? -15.211 -16.094 -3.836 1 98.62 189 ARG A CA 1
ATOM 1354 C C . ARG A 1 189 ? -14.938 -14.719 -3.225 1 98.62 189 ARG A C 1
ATOM 1356 O O . ARG A 1 189 ? -13.82 -14.445 -2.777 1 98.62 189 ARG A O 1
ATOM 1363 N N . PHE A 1 190 ? -15.969 -13.914 -3.258 1 98.69 190 PHE A N 1
ATOM 1364 C CA . PHE A 1 190 ? -15.844 -12.508 -2.896 1 98.69 190 PHE A CA 1
ATOM 1365 C C . PHE A 1 190 ? -16.938 -12.102 -1.916 1 98.69 190 PHE A C 1
ATOM 1367 O O . PHE A 1 190 ? -18.094 -12.484 -2.078 1 98.69 190 PHE A O 1
ATOM 1374 N N . GLY A 1 191 ? -16.484 -11.344 -0.928 1 98.69 191 GLY A N 1
ATOM 1375 C CA . GLY A 1 191 ? -17.438 -10.836 0.042 1 98.69 191 GLY A CA 1
ATOM 1376 C C . GLY A 1 191 ? -17.078 -9.461 0.572 1 98.69 191 GLY A C 1
ATOM 1377 O O . GLY A 1 191 ? -15.906 -9.164 0.784 1 98.69 191 GLY A O 1
ATOM 1378 N N . THR A 1 192 ? -18.109 -8.688 0.731 1 98.38 192 THR A N 1
ATOM 1379 C CA . THR A 1 192 ? -18 -7.41 1.431 1 98.38 192 THR A CA 1
ATOM 1380 C C . THR A 1 192 ? -18.984 -7.34 2.59 1 98.38 192 THR A C 1
ATOM 1382 O O . THR A 1 192 ? -20.047 -7.957 2.537 1 98.38 192 THR A O 1
ATOM 1385 N N . GLY A 1 193 ? -18.547 -6.641 3.639 1 98.25 193 GLY A N 1
ATOM 1386 C CA . GLY A 1 193 ? -19.391 -6.543 4.812 1 98.25 193 GLY A CA 1
ATOM 1387 C C . GLY A 1 193 ? -19.328 -5.191 5.492 1 98.25 193 GLY A C 1
ATOM 1388 O O . GLY A 1 193 ? -18.375 -4.43 5.273 1 98.25 193 GLY A O 1
ATOM 1389 N N . GLU A 1 194 ? -20.359 -4.988 6.285 1 96.88 194 GLU A N 1
ATOM 1390 C CA . GLU A 1 194 ? -20.438 -3.77 7.086 1 96.88 194 GLU A CA 1
ATOM 1391 C C . GLU A 1 194 ? -21.109 -4.039 8.43 1 96.88 194 GLU A C 1
ATOM 1393 O O . GLU A 1 194 ? -21.953 -4.926 8.547 1 96.88 194 GLU A O 1
ATOM 1398 N N . GLU A 1 195 ? -20.656 -3.281 9.391 1 95.44 195 GLU A N 1
ATOM 1399 C CA . GLU A 1 195 ? -21.25 -3.326 10.727 1 95.44 195 GLU A CA 1
ATOM 1400 C C . GLU A 1 195 ? -21.25 -1.944 11.375 1 95.44 195 GLU A C 1
ATOM 1402 O O . GLU A 1 195 ? -20.219 -1.254 11.383 1 95.44 195 GLU A O 1
ATOM 1407 N N . GLY A 1 196 ? -22.469 -1.565 11.844 1 92.12 196 GLY A N 1
ATOM 1408 C CA . GLY A 1 196 ? -22.5 -0.362 12.656 1 92.12 196 GLY A CA 1
ATOM 1409 C C . GLY A 1 196 ? -21.734 -0.506 13.961 1 92.12 196 GLY A C 1
ATOM 1410 O O . GLY A 1 196 ? -21.734 -1.58 14.57 1 92.12 196 GLY A O 1
ATOM 1411 N N . TYR A 1 197 ? -21.125 0.63 14.398 1 90 197 TYR A N 1
ATOM 1412 C CA . TYR A 1 197 ? -20.297 0.483 15.594 1 90 197 TYR A CA 1
ATOM 1413 C C . TYR A 1 197 ? -20.562 1.622 16.578 1 90 197 TYR A C 1
ATOM 1415 O O . TYR A 1 197 ? -21.562 1.607 17.312 1 90 197 TYR A O 1
ATOM 1423 N N . ASP A 1 198 ? -19.766 2.826 16.484 1 87.38 198 ASP A N 1
ATOM 1424 C CA . ASP A 1 198 ? -20 3.879 17.469 1 87.38 198 ASP A CA 1
ATOM 1425 C C . ASP A 1 198 ? -19.922 5.262 16.828 1 87.38 198 ASP A C 1
ATOM 1427 O O . ASP A 1 198 ? -19.953 5.383 15.602 1 87.38 198 ASP A O 1
ATOM 1431 N N . ALA A 1 199 ? -19.828 6.273 17.781 1 82.25 199 ALA A N 1
ATOM 1432 C CA . ALA A 1 199 ? -19.891 7.648 17.281 1 82.25 199 ALA A CA 1
ATOM 1433 C C . ALA A 1 199 ? -18.609 8.031 16.562 1 82.25 199 ALA A C 1
ATOM 1435 O O . ALA A 1 199 ? -18.641 8.797 15.594 1 82.25 199 ALA A O 1
ATOM 1436 N N . THR A 1 200 ? -17.469 7.523 17.078 1 82.31 200 THR A N 1
ATOM 1437 C CA . THR A 1 200 ? -16.172 7.844 16.484 1 82.31 200 THR A CA 1
ATOM 1438 C C . THR A 1 200 ? -15.992 7.109 15.156 1 82.31 200 THR A C 1
ATOM 1440 O O . THR A 1 200 ? -15.516 7.691 14.18 1 82.31 200 THR A O 1
ATOM 1443 N N . TYR A 1 201 ? -16.344 5.84 15.234 1 85.75 201 TYR A N 1
ATOM 1444 C CA . TYR A 1 201 ? -16.328 4.984 14.055 1 85.75 201 TYR A CA 1
ATOM 1445 C C . TYR A 1 201 ? -17.734 4.445 13.758 1 85.75 201 TYR A C 1
ATOM 1447 O O . TYR A 1 201 ? -18.047 3.312 14.117 1 85.75 201 TYR A O 1
ATOM 1455 N N . PRO A 1 202 ? -18.469 5.145 13.008 1 85.5 202 PRO A N 1
ATOM 1456 C CA . PRO A 1 202 ? -19.891 4.777 12.844 1 85.5 202 PRO A CA 1
ATOM 1457 C C . PRO A 1 202 ? -20.062 3.412 12.18 1 85.5 202 PRO A C 1
ATOM 1459 O O . PRO A 1 202 ? -21.078 2.742 12.406 1 85.5 202 PRO A O 1
ATOM 1462 N N . LYS A 1 203 ? -19.078 3.086 11.359 1 90.56 203 LYS A N 1
ATOM 1463 C CA . LYS A 1 203 ? -19.172 1.803 10.672 1 90.56 203 LYS A CA 1
ATOM 1464 C C . LYS A 1 203 ? -17.797 1.163 10.523 1 90.56 203 LYS A C 1
ATOM 1466 O O . LYS A 1 203 ? -16.781 1.862 10.477 1 90.56 203 LYS A O 1
ATOM 1471 N N . ILE A 1 204 ? -17.797 -0.123 10.469 1 93.69 204 ILE A N 1
ATOM 1472 C CA . ILE A 1 204 ? -16.641 -0.928 10.078 1 93.69 204 ILE A CA 1
ATOM 1473 C C . ILE A 1 204 ? -16.953 -1.672 8.781 1 93.69 204 ILE A C 1
ATOM 1475 O O . ILE A 1 204 ? -18.062 -2.17 8.586 1 93.69 204 ILE A O 1
ATOM 1479 N N . TYR A 1 205 ? -16.016 -1.685 7.938 1 94.5 205 TYR A N 1
ATOM 1480 C CA . TYR A 1 205 ? -16.156 -2.336 6.641 1 94.5 205 TYR A CA 1
ATOM 1481 C C . TYR A 1 205 ? -15.133 -3.455 6.477 1 94.5 205 TYR A C 1
ATOM 1483 O O . TYR A 1 205 ? -14.039 -3.395 7.047 1 94.5 205 TYR A O 1
ATOM 1491 N N . SER A 1 206 ? -15.523 -4.465 5.711 1 98.12 206 SER A N 1
ATOM 1492 C CA . SER A 1 206 ? -14.609 -5.578 5.484 1 98.12 206 SER A CA 1
ATOM 1493 C C . SER A 1 206 ? -14.781 -6.156 4.082 1 98.12 206 SER A C 1
ATOM 1495 O O . SER A 1 206 ? -15.859 -6.051 3.488 1 98.12 206 SER A O 1
ATOM 1497 N N . LEU A 1 207 ? -13.719 -6.648 3.602 1 98.25 207 LEU A N 1
ATOM 1498 C CA . LEU A 1 207 ? -13.672 -7.355 2.324 1 98.25 207 LEU A CA 1
ATOM 1499 C C . LEU A 1 207 ? -12.797 -8.602 2.422 1 98.25 207 LEU A C 1
ATOM 1501 O O . LEU A 1 207 ? -11.781 -8.594 3.113 1 98.25 207 LEU A O 1
ATOM 1505 N N . ALA A 1 208 ? -13.211 -9.664 1.779 1 98.88 208 ALA A N 1
ATOM 1506 C CA . ALA A 1 208 ? -12.422 -10.883 1.647 1 98.88 208 ALA A CA 1
ATOM 1507 C C . ALA A 1 208 ? -12.617 -11.516 0.273 1 98.88 208 ALA A C 1
ATOM 1509 O O . ALA A 1 208 ? -13.688 -11.398 -0.324 1 98.88 208 ALA A O 1
ATOM 1510 N N . GLN A 1 209 ? -11.562 -12.164 -0.152 1 98.81 209 GLN A N 1
ATOM 1511 C CA . GLN A 1 209 ? -11.656 -12.789 -1.465 1 98.81 209 GLN A CA 1
ATOM 1512 C C . GLN A 1 209 ? -10.625 -13.906 -1.616 1 98.81 209 GLN A C 1
ATOM 1514 O O . GLN A 1 209 ? -9.516 -13.805 -1.092 1 98.81 209 GLN A O 1
ATOM 1519 N N . CYS A 1 210 ? -11.016 -14.945 -2.283 1 98.88 210 CYS A 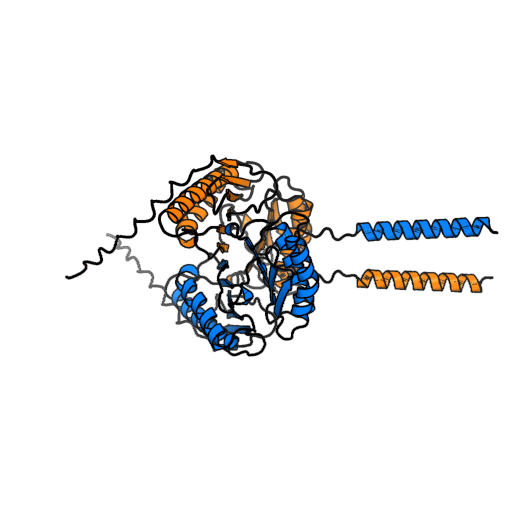N 1
ATOM 1520 C CA . CYS A 1 210 ? -10.125 -16 -2.736 1 98.88 210 CYS A CA 1
ATOM 1521 C C . CYS A 1 210 ? -10.133 -16.109 -4.258 1 98.88 210 CYS A C 1
ATOM 1523 O O . CYS A 1 210 ? -11.008 -15.547 -4.918 1 98.88 210 CYS A O 1
ATOM 1525 N N . THR A 1 211 ? -9.086 -16.781 -4.766 1 98.62 211 THR A N 1
ATOM 1526 C CA . THR A 1 211 ? -9.18 -17.141 -6.18 1 98.62 211 THR A CA 1
ATOM 1527 C C . THR A 1 211 ? -10.312 -18.125 -6.418 1 98.62 211 THR A C 1
ATOM 1529 O O . THR A 1 211 ? -10.508 -19.062 -5.633 1 98.62 211 THR A O 1
ATOM 1532 N N . PRO A 1 212 ? -11.016 -17.875 -7.496 1 98.12 212 PRO A N 1
ATOM 1533 C CA . PRO A 1 212 ? -12.25 -18.641 -7.68 1 98.12 212 PRO A CA 1
ATOM 1534 C C . PRO A 1 212 ? -12 -20.094 -8.023 1 98.12 212 PRO A C 1
ATOM 1536 O O . PRO A 1 212 ? -12.93 -20.906 -8.023 1 98.12 212 PRO A O 1
ATOM 1539 N N . ASP A 1 213 ? -10.812 -20.484 -8.344 1 97.06 213 ASP A N 1
ATOM 1540 C CA . ASP A 1 213 ? -10.5 -21.875 -8.648 1 97.06 213 ASP A CA 1
ATOM 1541 C C . ASP A 1 213 ? -10.281 -22.688 -7.375 1 97.06 213 ASP A C 1
ATOM 1543 O O . ASP A 1 213 ? -10.055 -23.906 -7.434 1 97.06 213 ASP A O 1
ATOM 1547 N N . MET A 1 214 ? -10.414 -22.016 -6.242 1 97.38 214 MET A N 1
ATOM 1548 C CA . MET A 1 214 ? -10.383 -22.719 -4.961 1 97.38 214 MET A CA 1
ATOM 1549 C C . MET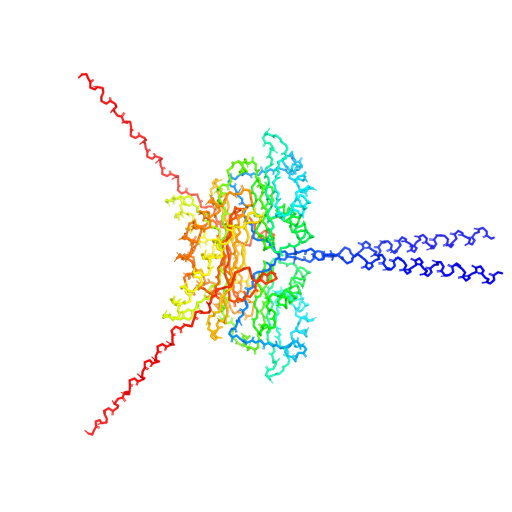 A 1 214 ? -11.766 -23.266 -4.605 1 97.38 214 MET A C 1
ATOM 1551 O O . MET A 1 214 ? -12.773 -22.594 -4.844 1 97.38 214 MET A O 1
ATOM 1555 N N . GLU A 1 215 ? -11.742 -24.391 -3.994 1 97.5 215 GLU A N 1
ATOM 1556 C CA . GLU A 1 215 ? -12.977 -24.875 -3.387 1 97.5 215 GLU A CA 1
ATOM 1557 C C . GLU A 1 215 ? -13.336 -24.078 -2.145 1 97.5 215 GLU A C 1
ATOM 1559 O O . GLU A 1 215 ? -12.469 -23.453 -1.521 1 97.5 215 GLU A O 1
ATOM 1564 N N . ALA A 1 216 ? -14.602 -24.172 -1.793 1 98.25 216 ALA A N 1
ATOM 1565 C CA . ALA A 1 216 ? -15.102 -23.375 -0.669 1 98.25 216 ALA A CA 1
ATOM 1566 C C . ALA A 1 216 ? -14.312 -23.672 0.601 1 98.25 216 ALA A C 1
ATOM 1568 O O . ALA A 1 216 ? -13.938 -22.75 1.334 1 98.25 216 ALA A O 1
ATOM 1569 N N . ALA A 1 217 ? -14.031 -24.875 0.831 1 98.38 217 ALA A N 1
ATOM 1570 C CA . ALA A 1 217 ? -13.32 -25.266 2.045 1 98.38 217 ALA A CA 1
ATOM 1571 C C . ALA A 1 217 ? -11.891 -24.734 2.043 1 98.38 217 ALA A C 1
ATOM 1573 O O . ALA A 1 217 ? -11.383 -24.297 3.078 1 98.38 217 ALA A O 1
ATOM 1574 N N . ASP A 1 218 ? -11.211 -24.828 0.879 1 98.5 218 ASP A N 1
ATOM 1575 C CA . ASP A 1 218 ? -9.852 -24.312 0.739 1 98.5 218 ASP A CA 1
ATOM 1576 C C . ASP A 1 218 ? -9.828 -22.797 0.932 1 98.5 218 ASP A C 1
ATOM 1578 O O . ASP A 1 218 ? -8.922 -22.266 1.582 1 98.5 218 ASP A O 1
ATOM 1582 N N . CYS A 1 219 ? -10.852 -22.172 0.366 1 98.69 219 CYS A N 1
ATOM 1583 C CA . CYS A 1 219 ? -10.961 -20.734 0.54 1 98.69 219 CYS A CA 1
ATOM 1584 C C . CYS A 1 219 ? -11.141 -20.375 2.01 1 98.69 219 CYS A C 1
ATOM 1586 O O . CYS A 1 219 ? -10.438 -19.5 2.529 1 98.69 219 CYS A O 1
ATOM 1588 N N . ARG A 1 220 ? -12.008 -21.047 2.656 1 98.62 220 ARG A N 1
ATOM 1589 C CA . ARG A 1 220 ? -12.234 -20.797 4.078 1 98.62 220 ARG A CA 1
ATOM 1590 C C . ARG A 1 220 ? -10.953 -20.984 4.883 1 98.62 220 ARG A C 1
ATOM 1592 O O . ARG A 1 220 ? -10.633 -20.172 5.746 1 98.62 220 ARG A O 1
ATOM 1599 N N . SER A 1 221 ? -10.25 -22.016 4.609 1 98.56 221 SER A N 1
ATOM 1600 C CA . SER A 1 221 ? -9.008 -22.312 5.316 1 98.56 221 SER A CA 1
ATOM 1601 C C . SER A 1 221 ? -7.949 -21.25 5.031 1 98.56 221 SER A C 1
ATOM 1603 O O . SER A 1 221 ? -7.238 -20.812 5.941 1 98.56 221 SER A O 1
ATOM 1605 N N . CYS A 1 222 ? -7.832 -20.875 3.814 1 98.62 222 CYS A N 1
ATOM 1606 C CA . CYS A 1 222 ? -6.871 -19.859 3.41 1 98.62 222 CYS A CA 1
ATOM 1607 C C . CYS A 1 222 ? -7.125 -18.547 4.145 1 98.62 222 CYS A C 1
ATOM 1609 O O . CYS A 1 222 ? -6.203 -17.953 4.703 1 98.62 222 CYS A O 1
ATOM 1611 N N . LEU A 1 223 ? -8.406 -18.109 4.188 1 98.88 223 LEU A N 1
ATOM 1612 C CA . LEU A 1 223 ? -8.781 -16.859 4.844 1 98.88 223 LEU A CA 1
ATOM 1613 C C . LEU A 1 223 ? -8.602 -16.969 6.355 1 98.88 223 LEU A C 1
ATOM 1615 O O . LEU A 1 223 ? -8.094 -16.047 6.992 1 98.88 223 LEU A O 1
ATOM 1619 N N . ARG A 1 224 ? -8.984 -18.078 6.895 1 98.44 224 ARG A N 1
ATOM 1620 C CA . ARG A 1 224 ? -8.805 -18.281 8.328 1 98.44 224 ARG A CA 1
ATOM 1621 C C . ARG A 1 224 ? -7.328 -18.234 8.703 1 98.44 224 ARG A C 1
ATOM 1623 O O . ARG A 1 224 ? -6.965 -17.656 9.734 1 98.44 224 ARG A O 1
ATOM 1630 N N . ASP A 1 225 ? -6.527 -18.828 7.914 1 97.81 225 ASP A N 1
ATOM 1631 C CA . ASP A 1 225 ? -5.09 -18.859 8.172 1 97.81 225 ASP A CA 1
ATOM 1632 C C . ASP A 1 225 ? -4.512 -17.453 8.273 1 97.81 225 ASP A C 1
ATOM 1634 O O . ASP A 1 225 ? -3.811 -17.125 9.227 1 97.81 225 ASP A O 1
ATOM 1638 N N . ILE A 1 226 ? -4.828 -16.578 7.297 1 97.81 226 ILE A N 1
ATOM 1639 C CA . ILE A 1 226 ? -4.219 -15.258 7.293 1 97.81 226 ILE A CA 1
ATOM 1640 C C . ILE A 1 226 ? -4.867 -14.391 8.367 1 97.81 226 ILE A C 1
ATOM 1642 O O . ILE A 1 226 ? -4.211 -13.539 8.969 1 97.81 226 ILE A O 1
ATOM 1646 N N . ILE A 1 227 ? -6.133 -14.602 8.672 1 98.38 227 ILE A N 1
ATOM 1647 C CA . ILE A 1 227 ? -6.785 -13.836 9.734 1 98.38 227 ILE A CA 1
ATOM 1648 C C . ILE A 1 227 ? -6.18 -14.203 11.086 1 98.38 227 ILE A C 1
ATOM 1650 O O . ILE A 1 227 ? -5.805 -13.328 11.867 1 98.38 227 ILE A O 1
ATOM 1654 N N . GLU A 1 228 ? -6.008 -15.445 11.336 1 97.56 228 GLU A N 1
ATOM 1655 C CA . GLU A 1 228 ? -5.5 -15.914 12.625 1 97.56 228 GLU A CA 1
ATOM 1656 C C . GLU A 1 228 ? -4.016 -15.594 12.789 1 97.56 228 GLU A C 1
ATOM 1658 O O . GLU A 1 228 ? -3.545 -15.367 13.906 1 97.56 228 GLU A O 1
ATOM 1663 N N . LYS A 1 229 ? -3.359 -15.641 11.742 1 94.38 229 LYS A N 1
ATOM 1664 C CA . LYS A 1 229 ? -1.919 -15.406 11.805 1 94.38 229 LYS A CA 1
ATOM 1665 C C . LYS A 1 229 ? -1.613 -13.922 12.016 1 94.38 229 LYS A C 1
ATOM 1667 O O . LYS A 1 229 ? -0.765 -13.57 12.836 1 94.38 229 LYS A O 1
ATOM 1672 N N . PHE A 1 230 ? -2.297 -13.062 11.328 1 95.12 230 PHE A N 1
ATOM 1673 C CA . PHE A 1 230 ? -1.819 -11.688 11.234 1 95.12 230 PHE A CA 1
ATOM 1674 C C . PHE A 1 230 ? -2.617 -10.766 12.148 1 95.12 230 PHE A C 1
ATOM 1676 O O . PHE A 1 230 ? -2.098 -9.758 12.633 1 95.12 230 PHE A O 1
ATOM 1683 N N . THR A 1 231 ? -3.867 -11.047 12.43 1 95.56 231 THR A N 1
ATOM 1684 C CA . THR A 1 231 ? -4.715 -10.125 13.188 1 95.56 231 THR A CA 1
ATOM 1685 C C . THR A 1 231 ? -4.191 -9.953 14.609 1 95.56 231 THR A C 1
ATOM 1687 O O . THR A 1 231 ? -3.965 -8.828 15.062 1 95.56 231 THR A O 1
ATOM 1690 N N . PRO A 1 232 ? -3.92 -11.031 15.375 1 93 232 PRO A N 1
ATOM 1691 C CA . PRO A 1 232 ? -3.457 -10.828 16.75 1 93 232 PRO A CA 1
ATOM 1692 C C . PRO A 1 232 ? -2.09 -10.148 16.812 1 93 232 PRO A C 1
ATOM 1694 O O . PRO A 1 232 ? -1.769 -9.492 17.812 1 93 232 PRO A O 1
ATOM 1697 N N . GLN A 1 233 ? -1.389 -10.281 15.766 1 89.88 233 GLN A N 1
ATOM 1698 C CA . GLN A 1 233 ? -0.018 -9.781 15.773 1 89.88 233 GLN A CA 1
ATOM 1699 C C . GLN A 1 233 ? 0.037 -8.32 15.336 1 89.88 233 GLN A C 1
ATOM 1701 O O . GLN A 1 233 ? 0.854 -7.543 15.836 1 89.88 233 GLN A O 1
ATOM 1706 N N . TYR A 1 234 ? -0.88 -7.961 14.438 1 91.62 234 TYR A N 1
ATOM 1707 C CA . TYR A 1 234 ? -0.592 -6.688 13.789 1 91.62 234 TYR A CA 1
ATOM 1708 C C . TYR A 1 234 ? -1.813 -5.777 13.805 1 91.62 234 TYR A C 1
ATOM 1710 O O . TYR A 1 234 ? -1.691 -4.559 13.648 1 91.62 234 TYR A O 1
ATOM 1718 N N . PHE A 1 235 ? -3 -6.281 14.086 1 94.19 235 PHE A N 1
ATOM 1719 C CA . PHE A 1 235 ? -4.184 -5.465 13.828 1 94.19 235 PHE A CA 1
ATOM 1720 C C . PHE A 1 235 ? -4.93 -5.172 15.125 1 94.19 235 PHE A C 1
ATOM 1722 O O . PHE A 1 235 ? -5.98 -4.527 15.109 1 94.19 235 PHE A O 1
ATOM 1729 N N . VAL A 1 236 ? -4.402 -5.684 16.234 1 92.5 236 VAL A N 1
ATOM 1730 C CA . VAL A 1 236 ? -5.039 -5.398 17.516 1 92.5 236 VAL A CA 1
ATOM 1731 C C . VAL A 1 236 ? -5.039 -3.893 17.766 1 92.5 236 VAL A C 1
ATOM 1733 O O . VAL A 1 236 ? -3.992 -3.244 17.688 1 92.5 236 VAL A O 1
ATOM 1736 N N . GLY A 1 237 ? -6.215 -3.385 17.984 1 90.94 237 GLY A N 1
ATOM 1737 C CA . GLY A 1 237 ? -6.367 -1.973 18.281 1 90.94 237 GLY A CA 1
ATOM 1738 C C . GLY A 1 237 ? -6.203 -1.075 17.078 1 90.94 237 GLY A C 1
ATOM 1739 O O . GLY A 1 237 ? -6.121 0.148 17.203 1 90.94 237 GLY A O 1
ATOM 1740 N N . LYS A 1 238 ? -6.102 -1.638 15.922 1 92 238 LYS A N 1
ATOM 1741 C CA . LYS A 1 238 ? -5.914 -0.845 14.711 1 92 238 LYS A CA 1
ATOM 1742 C C . LYS A 1 238 ? -7.242 -0.615 13.992 1 92 238 LYS A C 1
ATOM 1744 O O . LYS A 1 238 ? -8.055 -1.531 13.883 1 92 238 LYS A O 1
ATOM 1749 N N . PRO A 1 239 ? -7.539 0.574 13.492 1 91 239 PRO A N 1
ATOM 1750 C CA . PRO A 1 239 ? -8.82 0.858 12.844 1 91 239 PRO A CA 1
ATOM 1751 C C . PRO A 1 239 ? -8.906 0.287 11.43 1 91 239 PRO A C 1
ATOM 1753 O O . PRO A 1 239 ? -9.953 0.365 10.789 1 91 239 PRO A O 1
ATOM 1756 N N . GLY A 1 240 ? -7.785 -0.221 10.938 1 92.88 240 GLY A N 1
ATOM 1757 C CA . GLY A 1 240 ? -7.766 -0.836 9.625 1 92.88 240 GLY A CA 1
ATOM 1758 C C . GLY A 1 240 ? -6.574 -1.751 9.406 1 92.88 240 GLY A C 1
ATOM 1759 O O . GLY A 1 240 ? -5.492 -1.507 9.945 1 92.88 240 GLY A O 1
ATOM 1760 N N . GLY A 1 241 ? -6.793 -2.721 8.555 1 94.69 241 GLY A N 1
ATOM 1761 C CA . GLY A 1 241 ? -5.766 -3.695 8.219 1 94.69 241 GLY A CA 1
ATOM 1762 C C . GLY A 1 241 ? -6.059 -4.449 6.938 1 94.69 241 GLY A C 1
ATOM 1763 O O . GLY A 1 241 ? -7.219 -4.605 6.551 1 94.69 241 GLY A O 1
ATOM 1764 N N . ARG A 1 242 ? -4.957 -4.848 6.375 1 95.56 242 ARG A N 1
ATOM 1765 C CA . ARG A 1 242 ? -5.074 -5.562 5.105 1 95.56 242 ARG A CA 1
ATOM 1766 C C . ARG A 1 242 ? -3.98 -6.613 4.961 1 95.56 242 ARG A C 1
ATOM 1768 O O . ARG A 1 242 ? -2.832 -6.375 5.34 1 95.56 242 ARG A O 1
ATOM 1775 N N . VAL A 1 243 ? -4.391 -7.738 4.492 1 96.62 243 VAL A N 1
ATOM 1776 C CA . VAL A 1 243 ? -3.439 -8.766 4.074 1 96.62 243 VAL A CA 1
ATOM 1777 C C . VAL A 1 243 ? -3.709 -9.156 2.623 1 96.62 243 VAL A C 1
ATOM 1779 O O . VAL A 1 243 ? -4.812 -9.586 2.283 1 96.62 243 VAL A O 1
ATOM 1782 N N . PHE A 1 244 ? -2.645 -8.945 1.866 1 95.81 244 PHE A N 1
ATOM 1783 C CA . PHE A 1 244 ? -2.691 -9.438 0.496 1 95.81 244 PHE A CA 1
ATOM 1784 C C . PHE A 1 244 ? -2.025 -10.805 0.39 1 95.81 244 PHE A C 1
ATOM 1786 O O . PHE A 1 244 ? -0.936 -11.016 0.926 1 95.81 244 PHE A O 1
ATOM 1793 N N . GLY A 1 245 ? -2.676 -11.633 -0.318 1 96.44 245 GLY A N 1
ATOM 1794 C CA . GLY A 1 245 ? -2.154 -12.883 -0.838 1 96.44 245 GLY A CA 1
ATOM 1795 C C . GLY A 1 245 ? -2.625 -13.188 -2.248 1 96.44 245 GLY A C 1
ATOM 1796 O O . GLY A 1 245 ? -3.664 -12.688 -2.684 1 96.44 245 GLY A O 1
ATOM 1797 N N . VAL A 1 246 ? -1.843 -14 -2.838 1 96.88 246 VAL A N 1
ATOM 1798 C CA . VAL A 1 246 ? -2.135 -14.258 -4.246 1 96.88 246 VAL A CA 1
ATOM 1799 C C . VAL A 1 246 ? -3.371 -15.148 -4.363 1 96.88 246 VAL A C 1
ATOM 1801 O O . VAL A 1 246 ? -4.113 -15.062 -5.344 1 96.88 246 VAL A O 1
ATOM 1804 N N . ARG A 1 247 ? -3.604 -15.938 -3.34 1 98.44 247 ARG A N 1
ATOM 1805 C CA . ARG A 1 247 ? -4.73 -16.859 -3.4 1 98.44 247 ARG A CA 1
ATOM 1806 C C . ARG A 1 247 ? -5.906 -16.344 -2.578 1 98.44 247 ARG A C 1
ATOM 1808 O O . ARG A 1 247 ? -7.062 -16.656 -2.881 1 98.44 247 ARG A O 1
ATOM 1815 N N . CYS A 1 248 ? -5.621 -15.633 -1.512 1 98.69 248 CYS A N 1
ATOM 1816 C CA . CYS A 1 248 ? -6.684 -15.039 -0.705 1 98.69 248 CYS A CA 1
ATOM 1817 C C . CYS A 1 248 ? -6.203 -13.773 -0.015 1 98.69 248 CYS A C 1
ATOM 1819 O O . CYS A 1 248 ? -5 -13.57 0.166 1 98.69 248 CYS A O 1
ATOM 1821 N N . ASN A 1 249 ? -7.094 -12.891 0.285 1 98.31 249 ASN A N 1
ATOM 1822 C CA . ASN A 1 249 ? -6.781 -11.617 0.924 1 98.31 249 ASN A CA 1
ATOM 1823 C C . ASN A 1 249 ? -7.977 -11.078 1.706 1 98.31 249 ASN A C 1
ATOM 1825 O O . ASN A 1 249 ? -9.117 -11.477 1.463 1 98.31 249 ASN A O 1
ATOM 1829 N N . PHE A 1 250 ? -7.734 -10.25 2.652 1 98.31 250 PHE A N 1
ATOM 1830 C CA . PHE A 1 250 ? -8.805 -9.562 3.357 1 98.31 250 PHE A CA 1
ATOM 1831 C C . PHE A 1 250 ? -8.375 -8.156 3.762 1 98.31 250 PHE A C 1
ATOM 1833 O O . PHE A 1 250 ? -7.18 -7.844 3.754 1 98.31 250 PHE A O 1
ATOM 1840 N N . ARG A 1 251 ? -9.328 -7.371 4.055 1 97 251 ARG A N 1
ATOM 1841 C CA . ARG A 1 251 ? -9.148 -5.98 4.453 1 97 251 ARG A CA 1
ATOM 1842 C C . ARG A 1 251 ? -10.289 -5.516 5.352 1 97 251 ARG A C 1
ATOM 1844 O O . ARG A 1 251 ? -11.438 -5.934 5.168 1 97 251 ARG A O 1
ATOM 1851 N N . PHE A 1 252 ? -10.008 -4.672 6.316 1 96.25 252 PHE A N 1
ATOM 1852 C CA . PHE A 1 252 ? -11.039 -3.977 7.066 1 96.25 252 PHE A CA 1
ATOM 1853 C C . PHE A 1 252 ? -10.641 -2.531 7.332 1 96.25 252 PHE A C 1
ATOM 1855 O O . PHE A 1 252 ? -9.445 -2.219 7.426 1 96.25 252 PHE A O 1
ATOM 1862 N N . GLU A 1 253 ? -11.625 -1.733 7.34 1 93.12 253 GLU A N 1
ATOM 1863 C CA . GLU A 1 253 ? -11.438 -0.3 7.543 1 93.12 253 GLU A CA 1
ATOM 1864 C C . GLU A 1 253 ? -12.633 0.312 8.273 1 93.12 253 GLU A C 1
ATOM 1866 O O . GLU A 1 253 ? -13.68 -0.32 8.398 1 93.12 253 GLU A O 1
ATOM 1871 N N . THR A 1 254 ? -12.469 1.583 8.672 1 88.81 254 THR A N 1
ATOM 1872 C CA . THR A 1 254 ? -13.547 2.332 9.305 1 88.81 254 THR A CA 1
ATOM 1873 C C . THR A 1 254 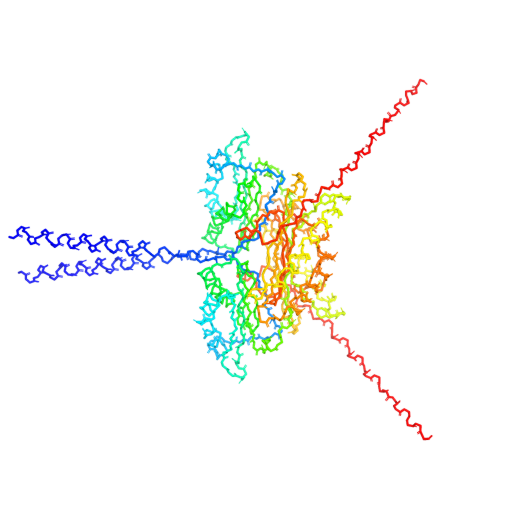? -14.188 3.305 8.32 1 88.81 254 THR A C 1
ATOM 1875 O O . THR A 1 254 ? -14.945 4.191 8.719 1 88.81 254 THR A O 1
ATOM 1878 N N . TYR A 1 255 ? -13.859 3.154 7.105 1 83.75 255 TYR A N 1
ATOM 1879 C CA . TYR A 1 255 ? -14.484 3.859 5.992 1 83.75 255 TYR A CA 1
ATOM 1880 C C . TYR A 1 255 ? -14.773 2.906 4.84 1 83.75 255 TYR A C 1
ATOM 1882 O O . TYR A 1 255 ? -14.148 1.849 4.723 1 83.75 255 TYR A O 1
ATOM 1890 N N . SER A 1 256 ? -15.672 3.312 3.992 1 85.62 256 SER A N 1
ATOM 1891 C CA . SER A 1 256 ? -16.016 2.477 2.85 1 85.62 256 SER A CA 1
ATOM 1892 C C . SER A 1 256 ? -14.914 2.479 1.802 1 85.62 256 SER A C 1
ATOM 1894 O O . SER A 1 256 ? -14.344 3.527 1.493 1 85.62 256 SER A O 1
ATOM 1896 N N . PHE A 1 257 ? -14.562 1.275 1.244 1 86.44 257 PHE A N 1
ATOM 1897 C CA . PHE A 1 257 ? -13.469 1.217 0.284 1 86.44 257 PHE A CA 1
ATOM 1898 C C . PHE A 1 257 ? -13.805 0.275 -0.866 1 86.44 257 PHE A C 1
ATOM 1900 O O . PHE A 1 257 ? -12.953 -0.009 -1.711 1 86.44 257 PHE A O 1
ATOM 1907 N N . PHE A 1 258 ? -15.047 -0.196 -0.849 1 91.12 258 PHE A N 1
ATOM 1908 C CA . PHE A 1 258 ? -15.453 -1.045 -1.962 1 91.12 258 PHE A CA 1
ATOM 1909 C C . PHE A 1 258 ? -16.672 -0.47 -2.66 1 91.12 258 PHE A C 1
ATOM 1911 O O . PHE A 1 258 ? -17.297 0.466 -2.156 1 91.12 258 PHE A O 1
ATOM 1918 N N . SER A 1 259 ? -16.906 -1.066 -3.84 1 87.75 259 SER A N 1
ATOM 1919 C CA . SER A 1 259 ? -17.984 -0.529 -4.66 1 87.75 259 SER A CA 1
ATOM 1920 C C . SER A 1 259 ? -19.297 -1.268 -4.402 1 87.75 259 SER A C 1
ATOM 1922 O O . SER A 1 259 ? -19.297 -2.486 -4.211 1 87.75 259 SER A O 1
ATOM 1924 N N . GLY A 1 260 ? -20.391 -0.444 -4.453 1 88.31 260 GLY A N 1
ATOM 1925 C CA . GLY A 1 260 ? -21.719 -1.035 -4.312 1 88.31 260 GLY A CA 1
ATOM 1926 C C . GLY A 1 260 ? -22.125 -1.241 -2.865 1 88.31 260 GLY A C 1
ATOM 1927 O O . GLY A 1 260 ? -21.422 -0.82 -1.948 1 88.31 260 GLY A O 1
ATOM 1928 N N . ARG A 1 261 ? -23.25 -1.868 -2.697 1 92.69 261 ARG A N 1
ATOM 1929 C CA . ARG A 1 261 ? -23.75 -2.197 -1.367 1 92.69 261 ARG A CA 1
ATOM 1930 C C . ARG A 1 261 ? -23.031 -3.408 -0.791 1 92.69 261 ARG A C 1
ATOM 1932 O O . ARG A 1 261 ? -22.688 -4.344 -1.521 1 92.69 261 ARG A O 1
ATOM 1939 N N . PRO A 1 262 ? -22.812 -3.34 0.537 1 95.75 262 PRO A N 1
ATOM 1940 C CA . PRO A 1 262 ? -22.203 -4.52 1.149 1 95.75 262 PRO A CA 1
ATOM 1941 C C . PRO A 1 262 ? -23.016 -5.789 0.932 1 95.75 262 PRO A C 1
ATOM 1943 O O . PRO A 1 262 ? -24.25 -5.746 0.981 1 95.75 262 PRO A O 1
ATOM 1946 N N . LEU A 1 263 ? -22.328 -6.828 0.701 1 96.88 263 LEU A N 1
ATOM 1947 C CA . LEU A 1 263 ? -23 -8.109 0.473 1 96.88 263 LEU A CA 1
ATOM 1948 C C . LEU A 1 263 ? -23.484 -8.711 1.787 1 96.88 263 LEU A C 1
ATOM 1950 O O . LEU A 1 263 ? -24.406 -9.523 1.795 1 96.88 263 LEU A O 1
ATOM 1954 N N . LEU A 1 264 ? -22.859 -8.367 2.861 1 96.88 264 LEU A N 1
ATOM 1955 C CA . LEU A 1 264 ? -23.219 -8.805 4.207 1 96.88 264 LEU A CA 1
ATOM 1956 C C . LEU A 1 264 ? -23.359 -7.613 5.148 1 96.88 264 LEU A C 1
ATOM 1958 O O . LEU A 1 264 ? -22.484 -6.762 5.227 1 96.88 264 LEU A O 1
ATOM 1962 N N . GLN A 1 265 ? -24.5 -7.547 5.789 1 95.81 265 GLN A N 1
ATOM 1963 C CA . GLN A 1 265 ? -24.719 -6.543 6.824 1 95.81 265 GLN A CA 1
ATOM 1964 C C . GLN A 1 265 ? -24.984 -7.195 8.18 1 95.81 265 GLN A C 1
ATOM 1966 O O . GLN A 1 265 ? -25.953 -7.938 8.344 1 95.81 265 GLN A O 1
ATOM 1971 N N . LEU A 1 266 ? -24.078 -6.883 9.102 1 95.38 266 LEU A N 1
ATOM 1972 C CA . LEU A 1 266 ? -24.266 -7.398 10.453 1 95.38 266 LEU A CA 1
ATOM 1973 C C . LEU A 1 266 ? -25.031 -6.398 11.312 1 95.38 266 LEU A C 1
ATOM 1975 O O . LEU A 1 266 ? -25 -5.195 11.047 1 95.38 266 LEU A O 1
ATOM 1979 N N . PRO A 1 267 ? -25.734 -6.938 12.336 1 88.19 267 PRO A N 1
ATOM 1980 C CA . PRO A 1 267 ? -26.422 -6.008 13.242 1 88.19 267 PRO A CA 1
ATOM 1981 C C . PRO A 1 267 ? -25.453 -5.094 13.984 1 88.19 267 PRO A C 1
ATOM 1983 O O . PRO A 1 267 ? -24.312 -5.488 14.273 1 88.19 267 PRO A O 1
ATOM 1986 N N . ASP A 1 268 ? -25.953 -3.924 14.211 1 81.5 268 ASP A N 1
ATOM 1987 C CA . ASP A 1 268 ? -25.141 -2.953 14.938 1 81.5 268 ASP A CA 1
ATOM 1988 C C . ASP A 1 268 ? -24.812 -3.457 16.344 1 81.5 268 ASP A C 1
ATOM 1990 O O . ASP A 1 268 ? -25.641 -4.074 17 1 81.5 268 ASP A O 1
ATOM 1994 N N . VAL A 1 269 ? -23.469 -3.463 16.672 1 70.31 269 VAL A N 1
ATOM 1995 C CA . VAL A 1 269 ? -23.094 -3.799 18.047 1 70.31 269 VAL A CA 1
ATOM 1996 C C . VAL A 1 269 ? -23.094 -2.535 18.891 1 70.31 269 VAL A C 1
ATOM 1998 O O . VAL A 1 269 ? -22.609 -1.485 18.453 1 70.31 269 VAL A O 1
ATOM 2001 N N . LEU A 1 270 ? -24.016 -2.221 19.719 1 59.94 270 LEU A N 1
ATOM 2002 C CA . LEU A 1 270 ? -23.922 -1.077 20.625 1 59.94 270 LEU A CA 1
ATOM 2003 C C . LEU A 1 270 ? -22.75 -1.232 21.578 1 59.94 270 LEU A C 1
ATOM 2005 O O . LEU A 1 270 ? -22.641 -2.244 22.281 1 59.94 270 LEU A O 1
ATOM 2009 N N . PRO A 1 271 ? -21.625 -0.482 21.312 1 56.03 271 PRO A N 1
ATOM 2010 C CA . PRO A 1 271 ? -20.5 -0.61 22.25 1 56.03 271 PRO A CA 1
ATOM 2011 C C . PRO A 1 271 ? -20.938 -0.445 23.703 1 56.03 271 PRO A C 1
ATOM 2013 O O . PRO A 1 271 ? -21.938 0.221 23.984 1 56.03 271 PRO A O 1
ATOM 2016 N N . PRO A 1 272 ? -20.406 -1.344 24.594 1 49.16 272 PRO A N 1
ATOM 2017 C CA . PRO A 1 272 ? -20.75 -1.056 25.984 1 49.16 272 PRO A CA 1
ATOM 2018 C C . PRO A 1 272 ? -20.5 0.398 26.375 1 49.16 272 PRO A C 1
ATOM 2020 O O . PRO A 1 272 ? -19.625 1.052 25.781 1 49.16 272 PRO A O 1
ATOM 2023 N N . ALA A 1 273 ? -21.484 1.075 26.984 1 44.81 273 ALA A N 1
ATOM 2024 C CA . ALA A 1 273 ? -21.391 2.439 27.484 1 44.81 273 ALA A CA 1
ATOM 2025 C C . ALA A 1 273 ? -19.984 2.725 28.031 1 44.81 273 ALA A C 1
ATOM 2027 O O . ALA A 1 273 ? -19.375 1.858 28.656 1 44.81 273 ALA A O 1
ATOM 2028 N N . PRO A 1 274 ? -19.281 3.652 27.438 1 43.38 274 PRO A N 1
ATOM 2029 C CA . PRO A 1 274 ? -17.969 3.973 28 1 43.38 274 PRO A CA 1
ATOM 2030 C C . PRO A 1 274 ? -17.938 3.895 29.516 1 43.38 274 PRO A C 1
ATOM 2032 O O . PRO A 1 274 ? -18.953 4.148 30.172 1 43.38 274 PRO A O 1
ATOM 2035 N N . ALA A 1 275 ? -17.109 3.143 30.156 1 41.84 275 ALA A N 1
ATOM 2036 C CA . ALA A 1 275 ? -17.047 3.129 31.609 1 41.84 275 ALA A CA 1
ATOM 2037 C C . ALA A 1 275 ? -17.078 4.547 32.156 1 41.84 275 ALA A C 1
ATOM 2039 O O . ALA A 1 275 ? -16.562 5.477 31.547 1 41.84 275 ALA A O 1
ATOM 2040 N N . PRO A 1 276 ? -17.938 4.895 33.094 1 39.38 276 PRO A N 1
ATOM 2041 C CA . PRO A 1 276 ? -17.922 6.242 33.688 1 39.38 276 PRO A CA 1
ATOM 2042 C C . PRO A 1 276 ? -16.516 6.738 34 1 39.38 276 PRO A C 1
ATOM 2044 O O . PRO A 1 276 ? -15.656 5.953 34.406 1 39.38 276 PRO A O 1
ATOM 2047 N N . ALA A 1 277 ? -16.062 7.801 33.281 1 38.72 277 ALA A N 1
ATOM 2048 C CA . ALA A 1 277 ? -14.789 8.406 33.625 1 38.72 277 ALA A CA 1
ATOM 2049 C C . ALA A 1 277 ? -14.531 8.336 35.125 1 38.72 277 ALA A C 1
ATOM 2051 O O . ALA A 1 277 ? -15.461 8.453 35.938 1 38.72 277 ALA A O 1
ATOM 2052 N N . PRO A 1 278 ? -13.484 7.645 35.562 1 37.69 278 PRO A N 1
ATOM 2053 C CA . PRO A 1 278 ? -13.328 7.652 37.031 1 37.69 278 PRO A CA 1
ATOM 2054 C C . PRO A 1 278 ? -13.578 9.023 37.625 1 37.69 278 PRO A C 1
ATOM 2056 O O . PRO A 1 278 ? -13.227 10.047 37.031 1 37.69 278 PRO A O 1
ATOM 2059 N N . ALA A 1 279 ? -14.602 9.227 38.5 1 40.62 279 ALA A N 1
ATOM 2060 C CA . ALA A 1 279 ? -14.859 10.43 39.281 1 40.62 279 ALA A CA 1
ATOM 2061 C C . ALA A 1 279 ? -13.562 11.078 39.75 1 40.62 279 ALA A C 1
ATOM 2063 O O . ALA A 1 279 ? -12.68 10.398 40.25 1 40.62 279 ALA A O 1
ATOM 2064 N N . ALA A 1 280 ? -13.141 12.172 39.125 1 40.22 280 ALA A N 1
ATOM 2065 C CA . ALA A 1 280 ? -12.055 12.992 39.656 1 40.22 280 ALA A CA 1
ATOM 2066 C C . ALA A 1 280 ? -12.039 12.984 41.188 1 40.22 280 ALA A C 1
ATOM 2068 O O . ALA A 1 280 ? -13.07 13.242 41.812 1 40.22 280 ALA A O 1
ATOM 2069 N N . ALA A 1 281 ? -11.234 12.18 41.844 1 37.44 281 ALA A N 1
ATOM 2070 C CA . ALA A 1 281 ? -11.055 12.266 43.281 1 37.44 281 ALA A CA 1
ATOM 2071 C C . ALA A 1 281 ? -10.961 13.719 43.75 1 37.44 281 ALA A C 1
ATOM 2073 O O . ALA A 1 281 ? -10.219 14.516 43.156 1 37.44 281 ALA A O 1
ATOM 2074 N N . GLU A 1 282 ? -11.984 14.312 44.25 1 35.25 282 GLU A N 1
ATOM 2075 C CA . GLU A 1 282 ? -11.938 15.562 45 1 35.25 282 GLU A CA 1
ATOM 2076 C C . GLU A 1 282 ? -10.703 15.633 45.906 1 35.25 282 GLU A C 1
ATOM 2078 O O . GLU A 1 282 ? -10.523 14.797 46.781 1 35.25 282 GLU A O 1
ATOM 2083 N N . GLU A 1 283 ? -9.547 15.953 45.312 1 33.75 283 GLU A N 1
ATOM 2084 C CA . GLU A 1 283 ? -8.445 16.297 46.188 1 33.75 283 GLU A CA 1
ATOM 2085 C C . GLU A 1 283 ? -8.914 17.203 47.344 1 33.75 283 GLU A C 1
ATOM 2087 O O . GLU A 1 283 ? -9.406 18.312 47.094 1 33.75 283 GLU A O 1
ATOM 2092 N N . VAL A 1 284 ? -9.359 16.703 48.5 1 36.72 284 VAL A N 1
ATOM 2093 C CA . VAL A 1 284 ? -9.562 17.359 49.781 1 36.72 284 VAL A CA 1
ATOM 2094 C C . VAL A 1 284 ? -8.336 18.219 50.094 1 36.72 284 VAL A C 1
ATOM 2096 O O . VAL A 1 284 ? -7.234 17.688 50.281 1 36.72 284 VAL A O 1
ATOM 2099 N N . CYS A 1 285 ? -8.234 19.406 49.562 1 32.56 285 CYS A N 1
ATOM 2100 C CA . CYS A 1 285 ? -7.352 20.453 50.062 1 32.56 285 CYS A CA 1
ATOM 2101 C C . CYS A 1 285 ? -7.465 20.562 51.594 1 32.56 285 CYS A C 1
ATOM 2103 O O . CYS A 1 285 ? -8.492 21 52.094 1 32.56 285 CYS A O 1
ATOM 2105 N N . THR A 1 286 ? -6.941 19.516 52.281 1 36.66 286 THR A N 1
ATOM 2106 C CA . THR A 1 286 ? -6.816 19.656 53.719 1 36.66 286 THR A CA 1
ATOM 2107 C C . THR A 1 286 ? -6.156 20.984 54.062 1 36.66 286 THR A C 1
ATOM 2109 O O . THR A 1 286 ? -5 21.234 53.719 1 36.66 286 THR A O 1
ATOM 2112 N N . THR A 1 287 ? -6.969 22.047 54.125 1 31.17 287 THR A N 1
ATOM 2113 C CA . THR A 1 287 ? -6.66 23.344 54.688 1 31.17 287 THR A CA 1
ATOM 2114 C C . THR A 1 287 ? -6.027 23.172 56.094 1 31.17 287 THR A C 1
ATOM 2116 O O . THR A 1 287 ? -6.664 22.672 57 1 31.17 287 THR A O 1
ATOM 2119 N N . ARG A 1 288 ? -4.719 22.812 56.188 1 35.88 288 ARG A N 1
ATOM 2120 C CA . ARG A 1 288 ? -4.035 23 57.469 1 35.88 288 ARG A CA 1
ATOM 2121 C C . ARG A 1 288 ? -4.27 24.406 58.031 1 35.88 288 ARG A C 1
ATOM 2123 O O . ARG A 1 288 ? -3.916 25.391 57.375 1 35.88 288 ARG A O 1
ATOM 2130 N N . VAL A 1 289 ? -5.203 24.484 58.906 1 32.28 289 VAL A N 1
ATOM 2131 C CA . VAL A 1 289 ? -5.223 25.516 59.938 1 32.28 289 VAL A CA 1
ATOM 2132 C C . VAL A 1 289 ? -4.004 25.359 60.844 1 32.28 289 VAL A C 1
ATOM 2134 O O . VAL A 1 289 ? -3.656 24.25 61.219 1 32.28 289 VAL A O 1
ATOM 2137 N N . ALA B 1 1 ? -21.203 27.625 -59.719 1 34.88 1 ALA B N 1
ATOM 2138 C CA . ALA B 1 1 ? -19.906 27.547 -59.062 1 34.88 1 ALA B CA 1
ATOM 2139 C C . ALA B 1 1 ? -20.016 27.75 -57.562 1 34.88 1 ALA B C 1
ATOM 2141 O O . ALA B 1 1 ? -19.281 27.141 -56.781 1 34.88 1 ALA B O 1
ATOM 2142 N N . ALA B 1 2 ? -21.109 28.453 -57.125 1 53.09 2 ALA B N 1
ATOM 2143 C CA . ALA B 1 2 ? -21.266 28.797 -55.719 1 53.09 2 ALA B CA 1
ATOM 2144 C C . ALA B 1 2 ? -21.828 27.625 -54.938 1 53.09 2 ALA B C 1
ATOM 2146 O O . ALA B 1 2 ? -21.516 27.453 -53.75 1 53.09 2 ALA B O 1
ATOM 2147 N N . MET B 1 3 ? -22.5 26.703 -55.531 1 52.91 3 MET B N 1
ATOM 2148 C CA . MET B 1 3 ? -23.125 25.594 -54.812 1 52.91 3 MET B CA 1
ATOM 2149 C C . MET B 1 3 ? -22.109 24.5 -54.531 1 52.91 3 MET B C 1
ATOM 2151 O O . MET B 1 3 ? -22.25 23.766 -53.531 1 52.91 3 MET B O 1
ATOM 2155 N N . ARG B 1 4 ? -21.141 24.453 -55.406 1 50.47 4 ARG B N 1
ATOM 2156 C CA . ARG B 1 4 ? -20.156 23.391 -55.219 1 50.47 4 ARG B CA 1
ATOM 2157 C C . ARG B 1 4 ? -19.188 23.75 -54.094 1 50.47 4 ARG B C 1
ATOM 2159 O O . ARG B 1 4 ? -18.688 22.859 -53.406 1 50.47 4 ARG B O 1
ATOM 2166 N N . MET B 1 5 ? -19.016 25.062 -53.812 1 52.88 5 MET B N 1
ATOM 2167 C CA . MET B 1 5 ? -18.094 25.453 -52.75 1 52.88 5 MET B CA 1
ATOM 2168 C C . MET B 1 5 ? -18.719 25.25 -51.375 1 52.88 5 MET B C 1
ATOM 2170 O O . MET B 1 5 ? -18 25.047 -50.406 1 52.88 5 MET B O 1
ATOM 2174 N N . ARG B 1 6 ? -20.094 25.234 -51.375 1 56 6 ARG B N 1
ATOM 2175 C CA . ARG B 1 6 ? -20.766 25.062 -50.094 1 56 6 ARG B CA 1
ATOM 2176 C C . ARG B 1 6 ? -20.781 23.609 -49.656 1 56 6 ARG B C 1
ATOM 2178 O O . ARG B 1 6 ? -20.688 23.297 -48.469 1 56 6 ARG B O 1
ATOM 2185 N N . ARG B 1 7 ? -20.781 22.734 -50.688 1 57.88 7 ARG B N 1
ATOM 2186 C CA . ARG B 1 7 ? -20.812 21.328 -50.312 1 57.88 7 ARG B CA 1
ATOM 2187 C C . ARG B 1 7 ? -19.438 20.844 -49.875 1 57.88 7 ARG B C 1
ATOM 2189 O O . ARG B 1 7 ? -19.344 19.984 -48.969 1 57.88 7 ARG B O 1
ATOM 2196 N N . SER B 1 8 ? -18.453 21.562 -50.375 1 61.47 8 SER B N 1
ATOM 2197 C CA . SER B 1 8 ? -17.094 21.172 -50 1 61.47 8 SER B CA 1
ATOM 2198 C C . SER B 1 8 ? -16.734 21.703 -48.625 1 61.47 8 SER B C 1
ATOM 2200 O O . SER B 1 8 ? -16.047 21.031 -47.844 1 61.47 8 SER B O 1
ATOM 2202 N N . LEU B 1 9 ? -17.406 22.812 -48.281 1 62.44 9 LEU B N 1
ATOM 2203 C CA . LEU B 1 9 ? -17.172 23.375 -46.938 1 62.44 9 LEU B CA 1
ATOM 2204 C C . LEU B 1 9 ? -17.969 22.625 -45.875 1 62.44 9 LEU B C 1
ATOM 2206 O O . LEU B 1 9 ? -17.469 22.422 -44.781 1 62.44 9 LEU B O 1
ATOM 2210 N N . ALA B 1 10 ? -19.125 22.172 -46.375 1 64.44 10 ALA B N 1
ATOM 2211 C CA . ALA B 1 10 ? -19.953 21.406 -45.438 1 64.44 10 ALA B CA 1
ATOM 2212 C C . ALA B 1 10 ? -19.328 20.031 -45.156 1 64.44 10 ALA B C 1
ATOM 2214 O O . ALA B 1 10 ? -19.344 19.562 -44 1 64.44 10 ALA B O 1
ATOM 2215 N N . LEU B 1 11 ? -18.75 19.5 -46.188 1 63.56 11 LEU B N 1
ATOM 2216 C CA . LEU B 1 11 ? -18.109 18.203 -46.031 1 63.56 11 LEU B CA 1
ATOM 2217 C C . LEU B 1 11 ? -16.828 18.328 -45.219 1 63.56 11 LEU B C 1
ATOM 2219 O O . LEU B 1 11 ? -16.531 17.469 -44.375 1 63.56 11 LEU B O 1
ATOM 2223 N N . CYS B 1 12 ? -16.219 19.5 -45.344 1 62.59 12 CYS B N 1
ATOM 2224 C CA . CYS B 1 12 ? -15.016 19.75 -44.531 1 62.59 12 CYS B CA 1
ATOM 2225 C C . CYS B 1 12 ? -15.359 20.016 -43.094 1 62.59 12 CYS B C 1
ATOM 2227 O O . CYS B 1 12 ? -14.641 19.578 -42.188 1 62.59 12 CYS B O 1
ATOM 2229 N N . TYR B 1 13 ? -16.5 20.656 -42.906 1 66.06 13 TYR B N 1
ATOM 2230 C CA . TYR B 1 13 ? -16.953 20.922 -41.562 1 66.06 13 TYR B CA 1
ATOM 2231 C C . TYR B 1 13 ? -17.438 19.641 -40.875 1 66.06 13 TYR B C 1
ATOM 2233 O O . TYR B 1 13 ? -17.156 19.422 -39.688 1 66.06 13 TYR B O 1
ATOM 2241 N N . HIS B 1 14 ? -18.078 18.812 -41.656 1 70.56 14 HIS B N 1
ATOM 2242 C CA . HIS B 1 14 ? -18.531 17.547 -41.094 1 70.56 14 HIS B CA 1
ATOM 2243 C C . HIS B 1 14 ? -17.375 16.594 -40.844 1 70.56 14 HIS B C 1
ATOM 2245 O O . HIS B 1 14 ? -17.375 15.836 -39.875 1 70.56 14 HIS B O 1
ATOM 2251 N N . LEU B 1 15 ? -16.406 16.734 -41.688 1 64.12 15 LEU B N 1
ATOM 2252 C CA . LEU B 1 15 ? -15.227 15.898 -41.5 1 64.12 15 LEU B CA 1
ATOM 2253 C C . LEU B 1 15 ? -14.383 16.391 -40.344 1 64.12 15 LEU B C 1
ATOM 2255 O O . LEU B 1 15 ? -13.883 15.586 -39.562 1 64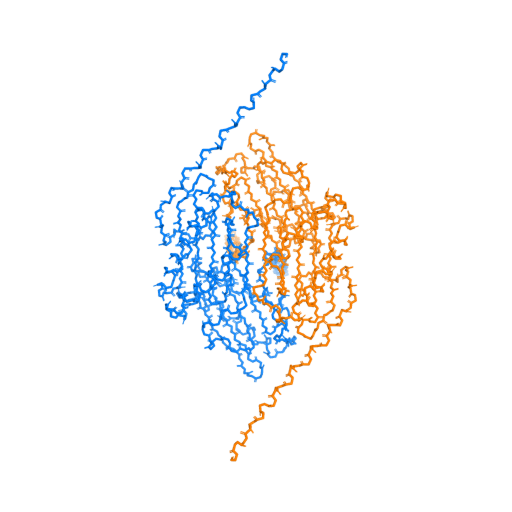.12 15 LEU B O 1
ATOM 2259 N N . THR B 1 16 ? -14.344 17.703 -40.25 1 66.44 16 THR B N 1
ATOM 2260 C CA . THR B 1 16 ? -13.641 18.25 -39.094 1 66.44 16 THR B CA 1
ATOM 2261 C C . THR B 1 16 ? -14.414 17.984 -37.812 1 66.44 16 THR B C 1
ATOM 2263 O O . THR B 1 16 ? -13.82 17.672 -36.781 1 66.44 16 THR B O 1
ATOM 2266 N N . ALA B 1 17 ? -15.711 18.047 -37.875 1 65.38 17 ALA B N 1
ATOM 2267 C CA . ALA B 1 17 ? -16.547 17.734 -36.719 1 65.38 17 ALA B CA 1
ATOM 2268 C C . ALA B 1 17 ? -16.453 16.25 -36.344 1 65.38 17 ALA B C 1
ATOM 2270 O O . ALA B 1 17 ? -16.375 15.898 -35.188 1 65.38 17 ALA B O 1
ATOM 2271 N N . ALA B 1 18 ? -16.453 15.406 -37.375 1 63.84 18 ALA B N 1
ATOM 2272 C CA . ALA B 1 18 ? -16.328 13.977 -37.125 1 63.84 18 ALA B CA 1
ATOM 2273 C C . ALA B 1 18 ? -14.93 13.633 -36.594 1 63.84 18 ALA B C 1
ATOM 2275 O O . ALA B 1 18 ? -14.789 12.789 -35.719 1 63.84 18 ALA B O 1
ATOM 2276 N N . LEU B 1 19 ? -13.953 14.352 -37.031 1 59.72 19 LEU B N 1
ATOM 2277 C CA . LEU B 1 19 ? -12.594 14.141 -36.562 1 59.72 19 LEU B CA 1
ATOM 2278 C C . LEU B 1 19 ? -12.445 14.68 -35.125 1 59.72 19 LEU B C 1
ATOM 2280 O O . LEU B 1 19 ? -11.766 14.062 -34.312 1 59.72 19 LEU B O 1
ATOM 2284 N N . LEU B 1 20 ? -13.141 15.742 -34.875 1 57.16 20 LEU B N 1
ATOM 2285 C CA . LEU B 1 20 ? -13.148 16.266 -33.531 1 57.16 20 LEU B CA 1
ATOM 2286 C C . LEU B 1 20 ? -13.93 15.352 -32.594 1 57.16 20 LEU B C 1
ATOM 2288 O O . LEU B 1 20 ? -13.516 15.133 -31.453 1 57.16 20 LEU B O 1
ATOM 2292 N N . LEU B 1 21 ? -15.008 14.812 -33.094 1 57.31 21 LEU B N 1
ATOM 2293 C CA . LEU B 1 21 ? -15.758 13.852 -32.281 1 57.31 21 LEU B CA 1
ATOM 2294 C C . LEU B 1 21 ? -14.938 12.594 -32.031 1 57.31 21 LEU B C 1
ATOM 2296 O O . LEU B 1 21 ? -14.977 12.023 -30.953 1 57.31 21 LEU B O 1
ATOM 2300 N N . LEU B 1 22 ? -14.227 12.133 -33 1 51.75 22 LEU B N 1
ATOM 2301 C CA . LEU B 1 22 ? -13.367 10.969 -32.844 1 51.75 22 LEU B CA 1
ATOM 2302 C C . LEU B 1 22 ? -12.227 11.273 -31.875 1 51.75 22 LEU B C 1
ATOM 2304 O O . LEU B 1 22 ? -11.797 10.398 -31.109 1 51.75 22 LEU B O 1
ATOM 2308 N N . ALA B 1 23 ? -11.711 12.484 -31.875 1 49.28 23 ALA B N 1
ATOM 2309 C CA . ALA B 1 23 ? -10.664 12.875 -30.938 1 49.28 23 ALA B CA 1
ATOM 2310 C C . ALA B 1 23 ? -11.188 12.922 -29.516 1 49.28 23 ALA B C 1
ATOM 2312 O O . ALA B 1 23 ? -10.453 12.641 -28.562 1 49.28 23 ALA B O 1
ATOM 2313 N N . PHE B 1 24 ? -12.438 13.281 -29.406 1 47.31 24 PHE B N 1
ATOM 2314 C CA . PHE B 1 24 ? -13.031 13.336 -28.078 1 47.31 24 PHE B CA 1
ATOM 2315 C C . PHE B 1 24 ? -13.352 11.93 -27.578 1 47.31 24 PHE B C 1
ATOM 2317 O O . PHE B 1 24 ? -13.523 11.719 -26.375 1 47.31 24 PHE B O 1
ATOM 2324 N N . LEU B 1 25 ? -13.539 11.023 -28.438 1 43.34 25 LEU B N 1
ATOM 2325 C CA . LEU B 1 25 ? -13.836 9.656 -28.016 1 43.34 25 LEU B CA 1
ATOM 2326 C C . LEU B 1 25 ? -12.586 8.969 -27.469 1 43.34 25 LEU B C 1
ATOM 2328 O O . LEU B 1 25 ? -12.656 7.832 -27 1 43.34 25 LEU B O 1
ATOM 2332 N N . HIS B 1 26 ? -11.508 9.602 -27.641 1 37.75 26 HIS B N 1
ATOM 2333 C CA . HIS B 1 26 ? -10.344 8.953 -27.047 1 37.75 26 HIS B CA 1
ATOM 2334 C C . HIS B 1 26 ? -10.07 9.492 -25.641 1 37.75 26 HIS B C 1
ATOM 2336 O O . HIS B 1 26 ? -9.016 10.078 -25.391 1 37.75 26 HIS B O 1
ATOM 2342 N N . ALA B 1 27 ? -11.102 9.875 -24.922 1 34.78 27 ALA B N 1
ATOM 2343 C CA . ALA B 1 27 ? -10.734 10.008 -23.516 1 34.78 27 ALA B CA 1
ATOM 2344 C C . ALA B 1 27 ? -10.031 8.75 -23.016 1 34.78 27 ALA B C 1
ATOM 2346 O O . ALA B 1 27 ? -10.562 7.641 -23.141 1 34.78 27 ALA B O 1
ATOM 2347 N N . PRO B 1 28 ? -8.711 8.82 -22.828 1 33.84 28 PRO B N 1
ATOM 2348 C CA . PRO B 1 28 ? -8.172 7.598 -22.219 1 33.84 28 PRO B CA 1
ATOM 2349 C C . PRO B 1 28 ? -9.047 7.043 -21.109 1 33.84 28 PRO B C 1
ATOM 2351 O O . PRO B 1 28 ? -9.531 7.801 -20.266 1 33.84 28 PRO B O 1
ATOM 2354 N N . LEU B 1 29 ? -9.875 6.125 -21.328 1 35 29 LEU B N 1
ATOM 2355 C CA . LEU B 1 29 ? -10.383 5.379 -20.188 1 35 29 LEU B CA 1
ATOM 2356 C C . LEU B 1 29 ? -9.352 5.34 -19.062 1 35 29 LEU B C 1
ATOM 2358 O O . LEU B 1 29 ? -8.234 4.867 -19.25 1 35 29 LEU B O 1
ATOM 2362 N N . ALA B 1 30 ? -9.406 6.359 -18.25 1 35.28 30 ALA B N 1
ATOM 2363 C CA . ALA B 1 30 ? -8.57 6.352 -17.047 1 35.28 30 ALA B CA 1
ATOM 2364 C C . ALA B 1 30 ? -8.477 4.949 -16.453 1 35.28 30 ALA B C 1
ATOM 2366 O O . ALA B 1 30 ? -9.477 4.387 -16 1 35.28 30 ALA B O 1
ATOM 2367 N N . GLY B 1 31 ? -7.766 4.145 -17.078 1 38.19 31 GLY B N 1
ATOM 2368 C CA . GLY B 1 31 ? -7.52 2.834 -16.5 1 38.19 31 GLY B CA 1
ATOM 2369 C C . GLY B 1 31 ? -7.383 2.869 -14.984 1 38.19 31 GLY B C 1
ATOM 2370 O O . GLY B 1 31 ? -7.023 3.9 -14.414 1 38.19 31 GLY B O 1
ATOM 2371 N N . ALA B 1 32 ? -8.195 2.041 -14.352 1 42.75 32 ALA B N 1
ATOM 2372 C CA . ALA B 1 32 ? -8.172 1.938 -12.898 1 42.75 32 ALA B CA 1
ATOM 2373 C C . ALA B 1 32 ? -6.734 1.907 -12.375 1 42.75 32 ALA B C 1
ATOM 2375 O O . ALA B 1 32 ? -5.973 0.994 -12.695 1 42.75 32 ALA B O 1
ATOM 2376 N N . GLN B 1 33 ? -6.145 3.037 -12.219 1 51.19 33 GLN B N 1
ATOM 2377 C CA . GLN B 1 33 ? -4.82 3.209 -11.625 1 51.19 33 GLN B CA 1
ATOM 2378 C C . GLN B 1 33 ? -4.777 2.66 -10.203 1 51.19 33 GLN B C 1
ATOM 2380 O O . GLN B 1 33 ? -5.797 2.629 -9.508 1 51.19 33 GLN B O 1
ATOM 2385 N N . PRO B 1 34 ? -3.676 1.993 -9.898 1 57.38 34 PRO B N 1
ATOM 2386 C CA . PRO B 1 34 ? -3.547 1.588 -8.5 1 57.38 34 PRO B CA 1
ATOM 2387 C C . PRO B 1 34 ? -3.932 2.699 -7.523 1 57.38 34 PRO B C 1
ATOM 2389 O O . PRO B 1 34 ? -3.686 3.877 -7.797 1 57.38 34 PRO B O 1
ATOM 2392 N N . LEU B 1 35 ? -4.762 2.324 -6.664 1 60.75 35 LEU B N 1
ATOM 2393 C CA . LEU B 1 35 ? -5.184 3.334 -5.699 1 60.75 35 LEU B CA 1
ATOM 2394 C C . LEU B 1 35 ? -4.172 3.463 -4.566 1 60.75 35 LEU B C 1
ATOM 2396 O O . LEU B 1 35 ? -3.629 2.463 -4.094 1 60.75 35 LEU B O 1
ATOM 2400 N N . PRO B 1 36 ? -3.871 4.703 -4.262 1 69.12 36 PRO B N 1
ATOM 2401 C CA . PRO B 1 36 ? -2.979 4.957 -3.127 1 69.12 36 PRO B CA 1
ATOM 2402 C C . PRO B 1 36 ? -3.531 4.422 -1.809 1 69.12 36 PRO B C 1
ATOM 2404 O O . PRO B 1 36 ? -4.727 4.125 -1.712 1 69.12 36 PRO B O 1
ATOM 2407 N N . TRP B 1 37 ? -2.604 4.332 -0.922 1 83.56 37 TRP B N 1
ATOM 2408 C CA . TRP B 1 37 ? -3.053 4.133 0.452 1 83.56 37 TRP B CA 1
ATOM 2409 C C . TRP B 1 37 ? -3.639 5.418 1.026 1 83.56 37 TRP B C 1
ATOM 2411 O O . TRP B 1 37 ? -3.17 6.516 0.713 1 83.56 37 TRP B O 1
ATOM 2421 N N . GLN B 1 38 ? -4.645 5.238 1.736 1 85.38 38 GLN B N 1
ATOM 2422 C CA . GLN B 1 38 ? -5.305 6.434 2.25 1 85.38 38 GLN B CA 1
ATOM 2423 C C . GLN B 1 38 ? -5.66 6.277 3.725 1 85.38 38 GLN B C 1
ATOM 2425 O O . GLN B 1 38 ? -5.891 5.164 4.199 1 85.38 38 GLN B O 1
ATOM 2430 N N . LEU B 1 39 ? -5.586 7.348 4.41 1 88.5 39 LEU B N 1
ATOM 2431 C CA . LEU B 1 39 ? -6.137 7.496 5.754 1 88.5 39 LEU B CA 1
ATOM 2432 C C . LEU B 1 39 ? -7.23 8.562 5.777 1 88.5 39 LEU B C 1
ATOM 2434 O O . LEU B 1 39 ? -6.941 9.75 5.648 1 88.5 39 LEU B O 1
ATOM 2438 N N . CYS B 1 40 ? -8.406 8.008 5.875 1 87.38 40 CYS B N 1
ATOM 2439 C CA . CYS B 1 40 ? -9.562 8.891 6.016 1 87.38 40 CYS B CA 1
ATOM 2440 C C . CYS B 1 40 ? -9.969 9.031 7.477 1 87.38 40 CYS B C 1
ATOM 2442 O O . CYS B 1 40 ? -10.312 8.039 8.125 1 87.38 40 CYS B O 1
ATOM 2444 N N . ASP B 1 41 ? -9.867 10.164 7.984 1 83.81 41 ASP B N 1
ATOM 2445 C CA . ASP B 1 41 ? -10.148 10.359 9.406 1 83.81 41 ASP B CA 1
ATOM 2446 C C . ASP B 1 41 ? -11.641 10.562 9.648 1 83.81 41 ASP B C 1
ATOM 2448 O O . ASP B 1 41 ? -12.133 11.695 9.594 1 83.81 41 ASP B O 1
ATOM 2452 N N . SER B 1 42 ? -12.266 9.594 10.078 1 76.69 42 SER B N 1
ATOM 2453 C CA . SER B 1 42 ? -13.711 9.648 10.297 1 76.69 42 SER B CA 1
ATOM 2454 C C . SER B 1 42 ? -14.055 10.562 11.469 1 76.69 42 SER B C 1
ATOM 2456 O O . SER B 1 42 ? -15.148 11.141 11.516 1 76.69 42 SER B O 1
ATOM 2458 N N . ALA B 1 43 ? -13.109 10.695 12.352 1 75.44 43 ALA B N 1
ATOM 2459 C CA . ALA B 1 43 ? -13.344 11.516 13.547 1 75.44 43 ALA B CA 1
ATOM 2460 C C . ALA B 1 43 ? -13.32 13 13.203 1 75.44 43 ALA B C 1
ATOM 2462 O O . ALA B 1 43 ? -13.812 13.828 13.977 1 75.44 43 ALA B O 1
ATOM 2463 N N . ALA B 1 44 ? -12.766 13.344 12.039 1 85 44 ALA B N 1
ATOM 2464 C CA . ALA B 1 44 ? -12.633 14.742 11.648 1 85 44 ALA B CA 1
ATOM 2465 C C . ALA B 1 44 ? -13.938 15.281 11.078 1 85 44 ALA B C 1
ATOM 2467 O O . ALA B 1 44 ? -14.07 16.484 10.844 1 85 44 ALA B O 1
ATOM 2468 N N . GLY B 1 45 ? -14.938 14.438 10.844 1 85.25 45 GLY B N 1
ATOM 2469 C CA . GLY B 1 45 ? -16.219 14.859 10.32 1 85.25 45 GLY B CA 1
ATOM 2470 C C . GLY B 1 45 ? -16.25 14.961 8.805 1 85.25 45 GLY B C 1
ATOM 2471 O O . GLY B 1 45 ? -15.234 14.734 8.148 1 85.25 45 GLY B O 1
ATOM 2472 N N . ASN B 1 46 ? -17.438 15.312 8.266 1 88.75 46 ASN B N 1
ATOM 2473 C CA . ASN B 1 46 ? -17.656 15.383 6.824 1 88.75 46 ASN B CA 1
ATOM 2474 C C . ASN B 1 46 ? -18.047 16.797 6.379 1 88.75 46 ASN B C 1
ATOM 2476 O O . ASN B 1 46 ? -18.531 17.594 7.184 1 88.75 46 ASN B O 1
ATOM 2480 N N . TYR B 1 47 ? -17.719 17.109 5.223 1 93.31 47 TYR B N 1
ATOM 2481 C CA . TYR B 1 47 ? -18.266 18.297 4.574 1 93.31 47 TYR B CA 1
ATOM 2482 C C . TYR B 1 47 ? -19.281 17.906 3.502 1 93.31 47 TYR B C 1
ATOM 2484 O O . TYR B 1 47 ? -19.422 16.719 3.17 1 93.31 47 TYR B O 1
ATOM 2492 N N . THR B 1 48 ? -20.031 18.875 2.996 1 92.88 48 THR B N 1
ATOM 2493 C CA . THR B 1 48 ? -21.062 18.578 2.018 1 92.88 48 THR B CA 1
ATOM 2494 C C . THR B 1 48 ? -20.641 19.016 0.621 1 92.88 48 THR B C 1
ATOM 2496 O O . THR B 1 48 ? -19.781 19.891 0.474 1 92.88 48 THR B O 1
ATOM 2499 N N . GLU B 1 49 ? -21.234 18.328 -0.377 1 92.69 49 GLU B N 1
ATOM 2500 C CA . GLU B 1 49 ? -20.969 18.719 -1.763 1 92.69 49 GLU B CA 1
ATOM 2501 C C . GLU B 1 49 ? -21.359 20.172 -2.01 1 92.69 49 GLU B C 1
ATOM 2503 O O . GLU B 1 49 ? -22.422 20.625 -1.582 1 92.69 49 GLU B O 1
ATOM 2508 N N . GLY B 1 50 ? -20.5 20.891 -2.676 1 93.62 50 GLY B N 1
ATOM 2509 C CA . GLY B 1 50 ? -20.766 22.281 -2.996 1 93.62 50 GLY B CA 1
ATOM 2510 C C . GLY B 1 50 ? -20.469 23.234 -1.848 1 93.62 50 GLY B C 1
ATOM 2511 O O . GLY B 1 50 ? -20.672 24.438 -1.963 1 93.62 50 GLY B O 1
ATOM 2512 N N . SER B 1 51 ? -19.953 22.719 -0.768 1 96.38 51 SER B N 1
ATOM 2513 C CA . SER B 1 51 ? -19.688 23.531 0.412 1 96.38 51 SER B CA 1
ATOM 2514 C C . SER B 1 51 ? -18.469 24.438 0.189 1 96.38 51 SER B C 1
ATOM 2516 O O . SER B 1 51 ? -17.734 24.266 -0.784 1 96.38 51 SER B O 1
ATOM 2518 N N . ALA B 1 52 ? -18.375 25.375 1.109 1 97.69 52 ALA B N 1
ATOM 2519 C CA . ALA B 1 52 ? -17.203 26.234 1.093 1 97.69 52 ALA B CA 1
ATOM 2520 C C . ALA B 1 52 ? -15.93 25.438 1.351 1 97.69 52 ALA B C 1
ATOM 2522 O O . ALA B 1 52 ? -14.883 25.734 0.782 1 97.69 52 ALA B O 1
ATOM 2523 N N . TYR B 1 53 ? -16.031 24.438 2.199 1 97.75 53 TYR B N 1
ATOM 2524 C CA . TYR B 1 53 ? -14.875 23.594 2.49 1 97.75 53 TYR B CA 1
ATOM 2525 C C . TYR B 1 53 ? -14.383 22.891 1.229 1 97.75 53 TYR B C 1
ATOM 2527 O O . TYR B 1 53 ? -13.18 22.875 0.948 1 97.75 53 TYR B O 1
ATOM 2535 N N . GLN B 1 54 ? -15.32 22.359 0.463 1 97.25 54 GLN B N 1
ATOM 2536 C CA . GLN B 1 54 ? -14.945 21.672 -0.776 1 97.25 54 GLN B CA 1
ATOM 2537 C C . GLN B 1 54 ? -14.305 22.656 -1.763 1 97.25 54 GLN B C 1
ATOM 2539 O O . GLN B 1 54 ? -13.344 22.297 -2.455 1 97.25 54 GLN B O 1
ATOM 2544 N N . ALA B 1 55 ? -14.844 23.844 -1.862 1 97.75 55 ALA B N 1
ATOM 2545 C CA . ALA B 1 55 ? -14.281 24.859 -2.736 1 97.75 55 ALA B CA 1
ATOM 2546 C C . ALA B 1 55 ? -12.844 25.188 -2.344 1 97.75 55 ALA B C 1
ATOM 2548 O O . ALA B 1 55 ? -11.992 25.438 -3.207 1 97.75 55 ALA B O 1
ATOM 2549 N N . ASN B 1 56 ? -12.609 25.172 -1.038 1 98.5 56 ASN B N 1
ATOM 2550 C CA . ASN B 1 56 ? -11.266 25.453 -0.549 1 98.5 56 ASN B CA 1
ATOM 2551 C C . ASN B 1 56 ? -10.297 24.328 -0.894 1 98.5 56 ASN B C 1
ATOM 2553 O O . ASN B 1 56 ? -9.125 24.578 -1.201 1 98.5 56 ASN B O 1
ATOM 2557 N N . ILE B 1 57 ? -10.734 23.062 -0.861 1 98.38 57 ILE B N 1
ATOM 2558 C CA . ILE B 1 57 ? -9.914 21.938 -1.316 1 98.38 57 ILE B CA 1
ATOM 2559 C C . ILE B 1 57 ? -9.555 22.141 -2.789 1 98.38 57 ILE B C 1
ATOM 2561 O O . ILE B 1 57 ? -8.398 21.938 -3.184 1 98.38 57 ILE B O 1
ATOM 2565 N N . ARG B 1 58 ? -10.547 22.594 -3.578 1 97.62 58 ARG B N 1
ATOM 2566 C CA . ARG B 1 58 ? -10.328 22.797 -5.008 1 97.62 58 ARG B CA 1
ATOM 2567 C C . ARG B 1 58 ? -9.312 23.906 -5.262 1 97.62 58 ARG B C 1
ATOM 2569 O O . ARG B 1 58 ? -8.5 23.812 -6.184 1 97.62 58 ARG B O 1
ATOM 2576 N N . ALA B 1 59 ? -9.43 24.906 -4.473 1 98.44 59 ALA B N 1
ATOM 2577 C CA . ALA B 1 59 ? -8.469 26 -4.594 1 98.44 59 ALA B CA 1
ATOM 2578 C C . ALA B 1 59 ? -7.039 25.5 -4.363 1 98.44 59 ALA B C 1
ATOM 2580 O O . ALA B 1 59 ? -6.125 25.844 -5.117 1 98.44 59 ALA B O 1
ATOM 2581 N N . LEU B 1 60 ? -6.871 24.703 -3.346 1 98.75 60 LEU B N 1
ATOM 2582 C CA . LEU B 1 60 ? -5.555 24.156 -3.045 1 98.75 60 LEU B CA 1
ATOM 2583 C C . LEU B 1 60 ? -5.117 23.172 -4.125 1 98.75 60 LEU B C 1
ATOM 2585 O O . LEU B 1 60 ? -3.945 23.125 -4.5 1 98.75 60 LEU B O 1
ATOM 2589 N N . ALA B 1 61 ? -6.055 22.391 -4.613 1 98.56 61 ALA B N 1
ATOM 2590 C CA . ALA B 1 61 ? -5.762 21.422 -5.676 1 98.56 61 ALA B CA 1
ATOM 2591 C C . ALA B 1 61 ? -5.285 22.141 -6.941 1 98.56 61 ALA B C 1
ATOM 2593 O O . ALA B 1 61 ? -4.527 21.562 -7.73 1 98.56 61 ALA B O 1
ATOM 2594 N N . GLY B 1 62 ? -5.66 23.328 -7.133 1 97.94 62 GLY B N 1
ATOM 2595 C CA . GLY B 1 62 ? -5.281 24.109 -8.305 1 97.94 62 GLY B CA 1
ATOM 2596 C C . GLY B 1 62 ? -3.871 24.656 -8.219 1 97.94 62 GLY B C 1
ATOM 2597 O O . GLY B 1 62 ? -3.238 24.906 -9.25 1 97.94 62 GLY B O 1
ATOM 2598 N N . GLY B 1 63 ? -3.375 24.828 -7.023 1 98.44 63 GLY B N 1
ATOM 2599 C CA . GLY B 1 63 ? -2.104 25.516 -6.871 1 98.44 63 GLY B CA 1
ATOM 2600 C C . GLY B 1 63 ? -1.014 24.641 -6.285 1 98.44 63 GLY B C 1
ATOM 2601 O O . GLY B 1 63 ? 0.151 24.75 -6.672 1 98.44 63 GLY B O 1
ATOM 2602 N N . LEU B 1 64 ? -1.33 23.703 -5.434 1 98.75 64 LEU B N 1
ATOM 2603 C CA . LEU B 1 64 ? -0.355 22.984 -4.617 1 98.75 64 LEU B CA 1
ATOM 2604 C C . LEU B 1 64 ? 0.503 22.062 -5.477 1 98.75 64 LEU B C 1
ATOM 2606 O O . LEU B 1 64 ? 1.703 21.922 -5.23 1 98.75 64 LEU B O 1
ATOM 2610 N N . PRO B 1 65 ? -0.057 21.391 -6.508 1 98.5 65 PRO B N 1
ATOM 2611 C CA . PRO B 1 65 ? 0.783 20.562 -7.375 1 98.5 65 PRO B CA 1
ATOM 2612 C C . PRO B 1 65 ? 1.891 21.359 -8.062 1 98.5 65 PRO B C 1
ATOM 2614 O O . PRO B 1 65 ? 3.043 20.922 -8.094 1 98.5 65 PRO B O 1
ATOM 2617 N N . ARG B 1 66 ? 1.545 22.5 -8.477 1 98.31 66 ARG B N 1
ATOM 2618 C CA . ARG B 1 66 ? 2.539 23.359 -9.125 1 98.31 66 ARG B CA 1
ATOM 2619 C C . ARG B 1 66 ? 3.551 23.891 -8.109 1 98.31 66 ARG B C 1
ATOM 2621 O O . ARG B 1 66 ? 4.75 23.938 -8.391 1 98.31 66 ARG B O 1
ATOM 2628 N N . ASN B 1 67 ? 3.086 24.312 -7.004 1 98.69 67 ASN B N 1
ATOM 2629 C CA . ASN B 1 67 ? 3.975 24.844 -5.977 1 98.69 67 ASN B CA 1
ATOM 2630 C C . ASN B 1 67 ? 4.984 23.797 -5.512 1 98.69 67 ASN B C 1
ATOM 2632 O O . ASN B 1 67 ? 6.168 24.094 -5.344 1 98.69 67 ASN B O 1
ATOM 2636 N N . ALA B 1 68 ? 4.512 22.594 -5.32 1 98.69 68 ALA B N 1
ATOM 2637 C CA . ALA B 1 68 ? 5.395 21.516 -4.871 1 98.69 68 ALA B CA 1
ATOM 2638 C C . ALA B 1 68 ? 6.43 21.172 -5.938 1 98.69 68 ALA B C 1
ATOM 2640 O O . ALA B 1 68 ? 7.609 21 -5.633 1 98.69 68 ALA B O 1
ATOM 2641 N N . SER B 1 69 ? 5.957 21.125 -7.172 1 98 69 SER B N 1
ATOM 2642 C CA . SER B 1 69 ? 6.828 20.703 -8.266 1 98 69 SER B CA 1
ATOM 2643 C C . SER B 1 69 ? 7.848 21.781 -8.602 1 98 69 SER B C 1
ATOM 2645 O O . SER B 1 69 ? 8.953 21.484 -9.062 1 98 69 SER B O 1
ATOM 2647 N N . ALA B 1 70 ? 7.488 23 -8.367 1 97.88 70 ALA B N 1
ATOM 2648 C CA . ALA B 1 70 ? 8.375 24.125 -8.688 1 97.88 70 ALA B CA 1
ATOM 2649 C C . ALA B 1 70 ? 9.422 24.328 -7.598 1 97.88 70 ALA B C 1
ATOM 2651 O O . ALA B 1 70 ? 10.438 24.984 -7.816 1 97.88 70 ALA B O 1
ATOM 2652 N N . SER B 1 71 ? 9.125 23.812 -6.473 1 97.62 71 SER B N 1
ATOM 2653 C CA . SER B 1 71 ? 10.055 23.953 -5.355 1 97.62 71 SER B CA 1
ATOM 2654 C C . SER B 1 71 ? 11.266 23.047 -5.535 1 97.62 71 SER B C 1
ATOM 2656 O O . SER B 1 71 ? 11.125 21.875 -5.875 1 97.62 71 SER B O 1
ATOM 2658 N N . PRO B 1 72 ? 12.477 23.547 -5.27 1 96.38 72 PRO B N 1
ATOM 2659 C CA . PRO B 1 72 ? 13.656 22.672 -5.309 1 96.38 72 PRO B CA 1
ATOM 2660 C C . PRO B 1 72 ? 13.57 21.531 -4.301 1 96.38 72 PRO B C 1
ATOM 2662 O O . PRO B 1 72 ? 14.211 20.484 -4.48 1 96.38 72 PRO B O 1
ATOM 2665 N N . ALA B 1 73 ? 12.688 21.656 -3.32 1 97.62 73 ALA B N 1
ATOM 2666 C CA . ALA B 1 73 ? 12.555 20.641 -2.277 1 97.62 73 ALA B CA 1
ATOM 2667 C C . ALA B 1 73 ? 11.414 19.688 -2.59 1 97.62 73 ALA B C 1
ATOM 2669 O O . ALA B 1 73 ? 11.164 18.734 -1.843 1 97.62 73 ALA B O 1
ATOM 2670 N N . LEU B 1 74 ? 10.672 19.969 -3.662 1 98.38 74 LEU B N 1
ATOM 2671 C CA . LEU B 1 74 ? 9.531 19.156 -4.059 1 98.38 74 LEU B CA 1
ATOM 2672 C C . LEU B 1 74 ? 8.508 19.062 -2.932 1 98.38 74 LEU B C 1
ATOM 2674 O O . LEU B 1 74 ? 8.047 17.969 -2.598 1 98.38 74 LEU B O 1
ATOM 2678 N N . PHE B 1 75 ? 8.281 20.219 -2.381 1 98.75 75 PHE B N 1
ATOM 2679 C CA . PHE B 1 75 ? 7.449 20.344 -1.188 1 98.75 75 PHE B CA 1
ATOM 2680 C C . PHE B 1 75 ? 6.656 21.641 -1.208 1 98.75 75 PHE B C 1
ATOM 2682 O O . PHE B 1 75 ? 7.168 22.688 -1.638 1 98.75 75 PHE B O 1
ATOM 2689 N N . ALA B 1 76 ? 5.406 21.516 -0.695 1 98.81 76 ALA B N 1
ATOM 2690 C CA . ALA B 1 76 ? 4.617 22.734 -0.549 1 98.81 76 ALA B CA 1
ATOM 2691 C C . ALA B 1 76 ? 3.553 22.578 0.533 1 98.81 76 ALA B C 1
ATOM 2693 O O . ALA B 1 76 ? 3.086 21.469 0.792 1 98.81 76 ALA B O 1
ATOM 2694 N N . LYS B 1 77 ? 3.25 23.641 1.151 1 98.5 77 LYS B N 1
ATOM 2695 C CA . LYS B 1 77 ? 2.111 23.766 2.059 1 98.5 77 LYS B CA 1
ATOM 2696 C C . LYS B 1 77 ? 1.19 24.906 1.636 1 98.5 77 LYS B C 1
ATOM 2698 O O . LYS B 1 77 ? 1.597 25.781 0.879 1 98.5 77 LYS B O 1
ATOM 2703 N N . GLY B 1 78 ? -0.01 24.781 2.057 1 98.31 78 GLY B N 1
ATOM 2704 C CA . GLY B 1 78 ? -0.957 25.844 1.74 1 98.31 78 GLY B CA 1
ATOM 2705 C C . GLY B 1 78 ? -2.201 25.812 2.609 1 98.31 78 GLY B C 1
ATOM 2706 O O . GLY B 1 78 ? -2.449 24.828 3.309 1 98.31 78 GLY B O 1
ATOM 2707 N N . ALA B 1 79 ? -2.846 26.938 2.6 1 98.44 79 ALA B N 1
ATOM 2708 C CA . ALA B 1 79 ? -4.137 27.078 3.268 1 98.44 79 ALA B CA 1
ATOM 2709 C C . ALA B 1 79 ? -5.121 27.875 2.402 1 98.44 79 ALA B C 1
ATOM 2711 O O . ALA B 1 79 ? -4.711 28.703 1.588 1 98.44 79 ALA B O 1
ATOM 2712 N N . ALA B 1 80 ? -6.336 27.562 2.537 1 98.69 80 ALA B N 1
ATOM 2713 C CA . ALA B 1 80 ? -7.387 28.281 1.82 1 98.69 80 ALA B CA 1
ATOM 2714 C C . ALA B 1 80 ? -8.625 28.453 2.695 1 98.69 80 ALA B C 1
ATOM 2716 O O . ALA B 1 80 ? -9 27.531 3.441 1 98.69 80 ALA B O 1
ATOM 2717 N N . GLY B 1 81 ? -9.203 29.656 2.584 1 98.12 81 GLY B N 1
ATOM 2718 C CA . GLY B 1 81 ? -10.438 29.938 3.307 1 98.12 81 GLY B CA 1
ATOM 2719 C C . GLY B 1 81 ? -10.203 30.328 4.75 1 98.12 81 GLY B C 1
ATOM 2720 O O . GLY B 1 81 ? -9.07 30.594 5.152 1 98.12 81 GLY B O 1
ATOM 2721 N N . ALA B 1 82 ? -11.406 30.5 5.492 1 96.56 82 ALA B N 1
ATOM 2722 C CA . ALA B 1 82 ? -11.391 30.859 6.906 1 96.56 82 ALA B CA 1
ATOM 2723 C C . ALA B 1 82 ? -12.312 29.953 7.723 1 96.56 82 ALA B C 1
ATOM 2725 O O . ALA B 1 82 ? -13.141 29.234 7.16 1 96.56 82 ALA B O 1
ATOM 2726 N N . ALA B 1 83 ? -12 29.969 9 1 92.06 83 ALA B N 1
ATOM 2727 C CA . ALA B 1 83 ? -12.852 29.156 9.875 1 92.06 83 ALA B CA 1
ATOM 2728 C C . ALA B 1 83 ? -14.328 29.469 9.641 1 92.06 83 ALA B C 1
ATOM 2730 O O . ALA B 1 83 ? -14.695 30.641 9.43 1 92.06 83 ALA B O 1
ATOM 2731 N N . PRO B 1 84 ? -15.281 28.516 9.633 1 94.19 84 PRO B N 1
ATOM 2732 C CA . PRO B 1 84 ? -15.039 27.125 10.008 1 94.19 84 PRO B CA 1
ATOM 2733 C C . PRO B 1 84 ? -14.68 26.25 8.805 1 94.19 84 PRO B C 1
ATOM 2735 O O . PRO B 1 84 ? -14.594 25.016 8.938 1 94.19 84 PRO B O 1
ATOM 2738 N N . ASP B 1 85 ? -14.438 26.844 7.562 1 97.12 85 ASP B N 1
ATOM 2739 C CA . ASP B 1 85 ? -14.25 26.062 6.344 1 97.12 85 ASP B CA 1
ATOM 2740 C C . ASP B 1 85 ? -12.805 26.141 5.852 1 97.12 85 ASP B C 1
ATOM 2742 O O . ASP B 1 85 ? -12.539 25.938 4.668 1 97.12 85 ASP B O 1
ATOM 2746 N N . ALA B 1 86 ? -11.93 26.516 6.816 1 98.12 86 ALA B N 1
ATOM 2747 C CA . ALA B 1 86 ? -10.523 26.562 6.449 1 98.12 86 ALA B CA 1
ATOM 2748 C C . ALA B 1 86 ? -9.984 25.172 6.113 1 98.12 86 ALA B C 1
ATOM 2750 O O . ALA B 1 86 ? -10.375 24.188 6.746 1 98.12 86 ALA B O 1
ATOM 2751 N N . VAL B 1 87 ? -9.094 25.094 5.113 1 98.5 87 VAL B N 1
ATOM 2752 C CA . VAL B 1 87 ? -8.414 23.844 4.77 1 98.5 87 VAL B CA 1
ATOM 2753 C C . VAL B 1 87 ? -6.902 24.078 4.746 1 98.5 87 VAL B C 1
ATOM 2755 O O . VAL B 1 87 ? -6.426 25.062 4.164 1 98.5 87 VAL B O 1
ATOM 2758 N N . TYR B 1 88 ? -6.199 23.25 5.398 1 98.62 88 TYR B N 1
ATOM 2759 C CA . TYR B 1 88 ? -4.742 23.203 5.375 1 98.62 88 TYR B CA 1
ATOM 2760 C C . TYR B 1 88 ? -4.238 21.984 4.629 1 98.62 88 TYR B C 1
ATOM 2762 O O . TYR B 1 88 ? -4.801 20.891 4.758 1 98.62 88 TYR B O 1
ATOM 2770 N N . ALA B 1 89 ? -3.207 22.156 3.818 1 98.75 89 ALA B N 1
ATOM 2771 C CA . ALA B 1 89 ? -2.738 21.031 3.029 1 98.75 89 ALA B CA 1
ATOM 2772 C C . ALA B 1 89 ? -1.214 21.016 2.943 1 98.75 89 ALA B C 1
ATOM 2774 O O . ALA B 1 89 ? -0.571 22.062 3.014 1 98.75 89 ALA B O 1
ATOM 2775 N N . LEU B 1 90 ? -0.704 19.875 2.867 1 98.56 90 LEU B N 1
ATOM 2776 C CA . LEU B 1 90 ? 0.719 19.594 2.697 1 98.56 90 LEU B CA 1
ATOM 2777 C C . LEU B 1 90 ? 0.949 18.562 1.605 1 98.56 90 LEU B C 1
ATOM 2779 O O . LEU B 1 90 ? 0.243 17.547 1.547 1 98.56 90 LEU B O 1
ATOM 2783 N N . ALA B 1 91 ? 1.895 18.875 0.698 1 98.75 91 ALA B N 1
ATOM 2784 C CA . ALA B 1 91 ? 2.311 17.938 -0.347 1 98.75 91 ALA B CA 1
ATOM 2785 C C . ALA B 1 91 ? 3.82 17.719 -0.318 1 98.75 91 ALA B C 1
ATOM 2787 O O . ALA B 1 91 ? 4.594 18.672 -0.394 1 98.75 91 ALA B O 1
ATOM 2788 N N . LEU B 1 92 ? 4.207 16.5 -0.196 1 98.69 92 LEU B N 1
ATOM 2789 C CA . LEU B 1 92 ? 5.609 16.094 -0.203 1 98.69 92 LEU B CA 1
ATOM 2790 C C . LEU B 1 92 ? 5.875 15.055 -1.286 1 98.69 92 LEU B C 1
ATOM 2792 O O . LEU B 1 92 ? 5.312 13.953 -1.247 1 98.69 92 LEU B O 1
ATOM 2796 N N . CYS B 1 93 ? 6.691 15.422 -2.215 1 98 93 CYS B N 1
ATOM 2797 C CA . CYS B 1 93 ? 7.125 14.438 -3.195 1 98 93 CYS B CA 1
ATOM 2798 C C . CYS B 1 93 ? 8.43 13.773 -2.764 1 98 93 CYS B C 1
ATOM 2800 O O . CYS B 1 93 ? 9.227 14.375 -2.043 1 98 93 CYS B O 1
ATOM 2802 N N . ARG B 1 94 ? 8.57 12.578 -3.225 1 97.12 94 ARG B N 1
ATOM 2803 C CA . ARG B 1 94 ? 9.805 11.859 -2.943 1 97.12 94 ARG B CA 1
ATOM 2804 C C . ARG B 1 94 ? 11.008 12.57 -3.557 1 97.12 94 ARG B C 1
ATOM 2806 O O . ARG B 1 94 ? 10.906 13.148 -4.641 1 97.12 94 ARG B O 1
ATOM 2813 N N . GLY B 1 95 ? 12.078 12.531 -2.945 1 97.69 95 GLY B N 1
ATOM 2814 C CA . GLY B 1 95 ? 13.227 13.352 -3.271 1 97.69 95 GLY B CA 1
ATOM 2815 C C . GLY B 1 95 ? 13.844 13.008 -4.613 1 97.69 95 GLY B C 1
ATOM 2816 O O . GLY B 1 95 ? 14.594 13.805 -5.184 1 97.69 95 GLY B O 1
ATOM 2817 N N . ASP B 1 96 ? 13.586 11.867 -5.133 1 95.62 96 ASP B N 1
ATOM 2818 C CA . ASP B 1 96 ? 14.195 11.43 -6.387 1 95.62 96 ASP B CA 1
ATOM 2819 C C . ASP B 1 96 ? 13.211 11.555 -7.547 1 95.62 96 ASP B C 1
ATOM 2821 O O . ASP B 1 96 ? 13.453 11.023 -8.633 1 95.62 96 ASP B O 1
ATOM 2825 N N . THR B 1 97 ? 12.094 12.203 -7.281 1 94.06 97 THR B N 1
ATOM 2826 C CA . THR B 1 97 ? 11.133 12.43 -8.352 1 94.06 97 THR B CA 1
ATOM 2827 C C . THR B 1 97 ? 11.477 13.695 -9.125 1 94.06 97 THR B C 1
ATOM 2829 O O . THR B 1 97 ? 12.188 14.57 -8.625 1 94.06 97 THR B O 1
ATOM 2832 N N . ASN B 1 98 ? 11.047 13.766 -10.344 1 93.19 98 ASN B N 1
ATOM 2833 C CA . ASN B 1 98 ? 11.188 15.016 -11.086 1 93.19 98 ASN B CA 1
ATOM 2834 C C . ASN B 1 98 ? 9.938 15.891 -10.945 1 93.19 98 ASN B C 1
ATOM 2836 O O . ASN B 1 98 ? 8.93 15.453 -10.398 1 93.19 98 ASN B O 1
ATOM 2840 N N . ALA B 1 99 ? 10.016 17.062 -11.492 1 95.75 99 ALA B N 1
ATOM 2841 C CA . ALA B 1 99 ? 8.969 18.078 -11.297 1 95.75 99 ALA B CA 1
ATOM 2842 C C . ALA B 1 99 ? 7.648 17.609 -11.906 1 95.75 99 ALA B C 1
ATOM 2844 O O . ALA B 1 99 ? 6.594 17.734 -11.281 1 95.75 99 ALA B O 1
ATOM 2845 N N . SER B 1 100 ? 7.699 17.062 -13.07 1 94.44 100 SER B N 1
ATOM 2846 C CA . SER B 1 100 ? 6.484 16.641 -13.758 1 94.44 100 SER B CA 1
ATOM 2847 C C . SER B 1 100 ? 5.777 15.523 -13.008 1 94.44 100 SER B C 1
ATOM 2849 O O . SER B 1 100 ? 4.559 15.555 -12.836 1 94.44 100 SER B O 1
ATOM 2851 N N . SER B 1 101 ? 6.574 14.555 -12.547 1 92.75 101 SER B N 1
ATOM 2852 C CA . SER B 1 101 ? 6.02 13.438 -11.781 1 92.75 101 SER B CA 1
ATOM 2853 C C . SER B 1 101 ? 5.441 13.914 -10.453 1 92.75 101 SER B C 1
ATOM 2855 O O . SER B 1 101 ? 4.406 13.422 -10 1 92.75 101 SER B O 1
ATOM 2857 N N . CYS B 1 102 ? 6.121 14.836 -9.891 1 96.44 102 CYS B N 1
ATOM 2858 C CA . CYS B 1 102 ? 5.652 15.398 -8.633 1 96.44 102 CYS B CA 1
ATOM 2859 C C . CYS B 1 102 ? 4.297 16.078 -8.805 1 96.44 102 CYS B C 1
ATOM 2861 O O . CYS B 1 102 ? 3.338 15.742 -8.102 1 96.44 102 CYS B O 1
ATOM 2863 N N . ALA B 1 103 ? 4.18 16.906 -9.758 1 97.62 103 ALA B N 1
ATOM 2864 C CA . ALA B 1 103 ? 2.934 17.625 -10.008 1 97.62 103 ALA B CA 1
ATOM 2865 C C . ALA B 1 103 ? 1.792 16.656 -10.312 1 97.62 103 ALA B C 1
ATOM 2867 O O . ALA B 1 103 ? 0.69 16.812 -9.773 1 97.62 103 ALA B O 1
ATOM 2868 N N . ALA B 1 104 ? 2.098 15.742 -11.125 1 94.5 104 ALA B N 1
ATOM 2869 C CA . ALA B 1 104 ? 1.081 14.773 -11.523 1 94.5 104 ALA B CA 1
ATOM 2870 C C . ALA B 1 104 ? 0.608 13.953 -10.328 1 94.5 104 ALA B C 1
ATOM 2872 O O . ALA B 1 104 ? -0.589 13.695 -10.18 1 94.5 104 ALA B O 1
ATOM 2873 N N . CYS B 1 105 ? 1.526 13.578 -9.516 1 94.44 105 CYS B N 1
ATOM 2874 C CA . CYS B 1 105 ? 1.194 12.758 -8.359 1 94.44 105 CYS B CA 1
ATOM 2875 C C . CYS B 1 105 ? 0.33 13.531 -7.371 1 94.44 105 CYS B C 1
ATOM 2877 O O . CYS B 1 105 ? -0.679 13.016 -6.887 1 94.44 105 CYS B O 1
ATOM 2879 N N . VAL B 1 106 ? 0.72 14.711 -7.082 1 97.69 106 VAL B N 1
ATOM 2880 C CA . VAL B 1 106 ? -0.024 15.523 -6.121 1 97.69 106 VAL B CA 1
ATOM 2881 C C . VAL B 1 106 ? -1.422 15.812 -6.66 1 97.69 106 VAL B C 1
ATOM 2883 O O . VAL B 1 106 ? -2.406 15.75 -5.918 1 97.69 106 VAL B O 1
ATOM 2886 N N . ALA B 1 107 ? -1.514 16.109 -7.93 1 96.88 107 ALA B N 1
ATOM 2887 C CA . ALA B 1 107 ? -2.816 16.359 -8.547 1 96.88 107 ALA B CA 1
ATOM 2888 C C . ALA B 1 107 ? -3.703 15.117 -8.461 1 96.88 107 ALA B C 1
ATOM 2890 O O . ALA B 1 107 ? -4.887 15.211 -8.117 1 96.88 107 ALA B O 1
ATOM 2891 N N . ALA B 1 108 ? -3.115 14.008 -8.727 1 92.75 108 ALA B N 1
ATOM 2892 C CA . ALA B 1 108 ? -3.861 12.75 -8.648 1 92.75 108 ALA B CA 1
ATOM 2893 C C . ALA B 1 108 ? -4.293 12.461 -7.215 1 92.75 108 ALA B C 1
ATOM 2895 O O . ALA B 1 108 ? -5.387 11.938 -6.984 1 92.75 108 ALA B O 1
ATOM 2896 N N . ALA B 1 109 ? -3.41 12.766 -6.293 1 95.06 109 ALA B N 1
ATOM 2897 C CA . ALA B 1 109 ? -3.73 12.531 -4.887 1 95.06 109 ALA B CA 1
ATOM 2898 C C . ALA B 1 109 ? -4.949 13.344 -4.461 1 95.06 109 ALA B C 1
ATOM 2900 O O . ALA B 1 109 ? -5.809 12.852 -3.729 1 95.06 109 ALA B O 1
ATOM 2901 N N . PHE B 1 110 ? -5.039 14.555 -4.953 1 96.06 110 PHE B N 1
ATOM 2902 C CA . PHE B 1 110 ? -6.219 15.359 -4.664 1 96.06 110 PHE B CA 1
ATOM 2903 C C . PHE B 1 110 ? -7.469 14.727 -5.262 1 96.06 110 PHE B C 1
ATOM 2905 O O . PHE B 1 110 ? -8.508 14.656 -4.605 1 96.06 110 PHE B O 1
ATOM 2912 N N . ARG B 1 111 ? -7.395 14.297 -6.453 1 92.44 111 ARG B N 1
ATOM 2913 C CA . ARG B 1 111 ? -8.539 13.656 -7.102 1 92.44 111 ARG B CA 1
ATOM 2914 C C . ARG B 1 111 ? -8.945 12.383 -6.367 1 92.44 111 ARG B C 1
ATOM 2916 O O . ARG B 1 111 ? -10.125 12.172 -6.094 1 92.44 111 ARG B O 1
ATOM 2923 N N . ASN B 1 112 ? -7.965 11.641 -6.02 1 89.31 112 ASN B N 1
ATOM 2924 C CA . ASN B 1 112 ? -8.227 10.383 -5.34 1 89.31 112 ASN B CA 1
ATOM 2925 C C . ASN B 1 112 ? -8.828 10.609 -3.953 1 89.31 112 ASN B C 1
ATOM 2927 O O . ASN B 1 112 ? -9.695 9.844 -3.518 1 89.31 112 ASN B O 1
ATOM 2931 N N . ALA B 1 113 ? -8.336 11.617 -3.307 1 92.5 113 ALA B N 1
ATOM 2932 C CA . ALA B 1 113 ? -8.867 11.914 -1.979 1 92.5 113 ALA B CA 1
ATOM 2933 C C . ALA B 1 113 ? -10.359 12.211 -2.037 1 92.5 113 ALA B C 1
ATOM 2935 O O . ALA B 1 113 ? -11.109 11.852 -1.126 1 92.5 113 ALA B O 1
ATOM 2936 N N . GLN B 1 114 ? -10.766 12.852 -3.09 1 89.38 114 GLN B N 1
ATOM 2937 C CA . GLN B 1 114 ? -12.18 13.188 -3.227 1 89.38 114 GLN B CA 1
ATOM 2938 C C . GLN B 1 114 ? -13.016 11.938 -3.518 1 89.38 114 GLN B C 1
ATOM 2940 O O . GLN B 1 114 ? -14.211 11.898 -3.209 1 89.38 114 GLN B O 1
ATOM 2945 N N . GLN B 1 115 ? -12.383 10.992 -4.066 1 83.62 115 GLN B N 1
ATOM 2946 C CA . GLN B 1 115 ? -13.102 9.773 -4.406 1 83.62 115 GLN B CA 1
ATOM 2947 C C . GLN B 1 115 ? -13.07 8.773 -3.252 1 83.62 115 GLN B C 1
ATOM 2949 O O . GLN B 1 115 ? -14.102 8.203 -2.891 1 83.62 115 GLN B O 1
ATOM 2954 N N . LEU B 1 116 ? -11.914 8.672 -2.641 1 84.06 116 LEU B N 1
ATOM 2955 C CA . LEU B 1 116 ? -11.695 7.602 -1.675 1 84.06 116 LEU B CA 1
ATOM 2956 C C . LEU B 1 116 ? -12.102 8.039 -0.272 1 84.06 116 LEU B C 1
ATOM 2958 O O . LEU B 1 116 ? -12.516 7.219 0.547 1 84.06 116 LEU B O 1
ATOM 2962 N N . CYS B 1 117 ? -11.859 9.203 0.03 1 88.12 117 CYS B N 1
ATOM 2963 C CA . CYS B 1 117 ? -12.258 9.797 1.301 1 88.12 117 CYS B CA 1
ATOM 2964 C C . CYS B 1 117 ? -13.367 10.828 1.099 1 88.12 117 CYS B C 1
ATOM 2966 O O . CYS B 1 117 ? -13.289 11.938 1.621 1 88.12 117 CYS B O 1
ATOM 2968 N N . ALA B 1 118 ? -14.344 10.391 0.378 1 83.25 118 ALA B N 1
ATOM 2969 C CA . ALA B 1 118 ? -15.375 11.328 -0.068 1 83.25 118 ALA B CA 1
ATOM 2970 C C . ALA B 1 118 ? -15.984 12.078 1.113 1 83.25 118 ALA B C 1
ATOM 2972 O O . ALA B 1 118 ? -16.422 11.469 2.088 1 83.25 118 ALA B O 1
ATOM 2973 N N . PHE B 1 119 ? -15.773 13.383 1.066 1 87.44 119 PHE B N 1
ATOM 2974 C CA . PHE B 1 119 ? -16.406 14.375 1.929 1 87.44 119 PHE B CA 1
ATOM 2975 C C . PHE B 1 119 ? -15.773 14.359 3.318 1 87.44 119 PHE B C 1
ATOM 2977 O O . PHE B 1 119 ? -16.328 14.93 4.262 1 87.44 119 PHE B O 1
ATOM 2984 N N . ASN B 1 120 ? -14.68 13.672 3.447 1 91.75 120 ASN B N 1
ATOM 2985 C CA . ASN B 1 120 ? -13.945 13.727 4.707 1 91.75 120 ASN B CA 1
ATOM 2986 C C . ASN B 1 120 ? -13.188 15.039 4.859 1 91.75 120 ASN B C 1
ATOM 2988 O O . ASN B 1 120 ? -12.578 15.523 3.902 1 91.75 120 ASN B O 1
ATOM 2992 N N . ARG B 1 121 ? -13.211 15.547 6.047 1 94.81 121 ARG B N 1
ATOM 2993 C CA . ARG B 1 121 ? -12.539 16.812 6.289 1 94.81 121 ARG B CA 1
ATOM 2994 C C . ARG B 1 121 ? -11.039 16.609 6.477 1 94.81 121 ARG B C 1
ATOM 2996 O O . ARG B 1 121 ? -10.273 17.578 6.473 1 94.81 121 ARG B O 1
ATOM 3003 N N . HIS B 1 122 ? -10.633 15.367 6.699 1 94.75 122 HIS B N 1
ATOM 3004 C CA . HIS B 1 122 ? -9.234 15.023 6.902 1 94.75 122 HIS B CA 1
ATOM 3005 C C . HIS B 1 122 ? -8.852 13.766 6.125 1 94.75 122 HIS B C 1
ATOM 3007 O O . HIS B 1 122 ? -9.359 12.68 6.414 1 94.75 122 HIS B O 1
ATOM 3013 N N . ALA B 1 123 ? -7.957 13.961 5.168 1 94.44 123 ALA B N 1
ATOM 3014 C CA . ALA B 1 123 ? -7.531 12.852 4.32 1 94.44 123 ALA B CA 1
ATOM 3015 C C . ALA B 1 123 ? -6.023 12.883 4.09 1 94.44 123 ALA B C 1
ATOM 3017 O O . ALA B 1 123 ? -5.441 13.953 3.916 1 94.44 123 ALA B O 1
ATOM 3018 N N . THR B 1 124 ? -5.473 11.773 4.191 1 95.31 124 THR B N 1
ATOM 3019 C CA . THR B 1 124 ? -4.074 11.602 3.812 1 95.31 124 THR B CA 1
ATOM 3020 C C . THR B 1 124 ? -3.936 10.523 2.734 1 95.31 124 THR B C 1
ATOM 3022 O O . THR B 1 124 ? -4.465 9.422 2.879 1 95.31 124 THR B O 1
ATOM 3025 N N . MET B 1 125 ? -3.295 10.898 1.665 1 93.81 125 MET B N 1
ATOM 3026 C CA . MET B 1 125 ? -2.979 9.961 0.587 1 93.81 125 MET B CA 1
ATOM 3027 C C . MET B 1 125 ? -1.491 9.625 0.583 1 93.81 125 MET B C 1
ATOM 3029 O O . MET B 1 125 ? -0.645 10.516 0.502 1 93.81 125 MET B O 1
ATOM 3033 N N . PHE B 1 126 ? -1.232 8.359 0.702 1 93.12 126 PHE B N 1
ATOM 3034 C CA . PHE B 1 126 ? 0.141 7.871 0.626 1 93.12 126 PHE B CA 1
ATOM 3035 C C . PHE B 1 126 ? 0.396 7.172 -0.704 1 93.12 126 PHE B C 1
ATOM 3037 O O . PHE B 1 126 ? 0.048 6.004 -0.874 1 93.12 126 PHE B O 1
ATOM 3044 N N . ASP B 1 127 ? 1.034 7.918 -1.593 1 89.38 127 ASP B N 1
ATOM 3045 C CA . ASP B 1 127 ? 1.548 7.352 -2.838 1 89.38 127 ASP B CA 1
ATOM 3046 C C . ASP B 1 127 ? 3.062 7.176 -2.777 1 89.38 127 ASP B C 1
ATOM 3048 O O . ASP B 1 127 ? 3.738 7.836 -1.983 1 89.38 127 ASP B O 1
ATOM 3052 N N . ASP B 1 128 ? 3.541 6.289 -3.6 1 85.25 128 ASP B N 1
ATOM 3053 C CA . ASP B 1 128 ? 4.984 6.078 -3.539 1 85.25 128 ASP B CA 1
ATOM 3054 C C . ASP B 1 128 ? 5.738 7.352 -3.916 1 85.25 128 ASP B C 1
ATOM 3056 O O . ASP B 1 128 ? 6.664 7.766 -3.213 1 85.25 128 ASP B O 1
ATOM 3060 N N . PRO B 1 129 ? 5.285 8.062 -4.949 1 90.62 129 PRO B N 1
ATOM 3061 C CA . PRO B 1 129 ? 6.082 9.234 -5.332 1 90.62 129 PRO B CA 1
ATOM 3062 C C . PRO B 1 129 ? 5.73 10.477 -4.516 1 90.62 129 PRO B C 1
ATOM 3064 O O . PRO B 1 129 ? 6.434 11.492 -4.594 1 90.62 129 PRO B O 1
ATOM 3067 N N . CYS B 1 130 ? 4.535 10.422 -3.797 1 96.44 130 CYS B N 1
ATOM 3068 C CA . CYS B 1 130 ? 4.184 11.641 -3.078 1 96.44 130 CYS B CA 1
ATOM 3069 C C . CYS B 1 130 ? 3.248 11.336 -1.914 1 96.44 130 CYS B C 1
ATOM 3071 O O . CYS B 1 130 ? 2.652 10.258 -1.855 1 96.44 130 CYS B O 1
ATOM 3073 N N . ILE B 1 131 ? 3.154 12.258 -1.022 1 97.06 131 ILE B N 1
ATOM 3074 C CA . ILE B 1 131 ? 2.229 12.258 0.105 1 97.06 131 ILE B CA 1
ATOM 3075 C C . ILE B 1 131 ? 1.418 13.555 0.108 1 97.06 131 ILE B C 1
ATOM 3077 O O . ILE B 1 131 ? 1.972 14.641 -0.07 1 97.06 131 ILE B O 1
ATOM 3081 N N . LEU B 1 132 ? 0.121 13.422 0.257 1 97.94 132 LEU B N 1
ATOM 3082 C CA . LEU B 1 132 ? -0.775 14.562 0.396 1 97.94 132 LEU B CA 1
ATOM 3083 C C . LEU B 1 132 ? -1.627 14.438 1.654 1 97.94 132 LEU B C 1
ATOM 3085 O O . LEU B 1 132 ? -2.215 13.383 1.906 1 97.94 132 LEU B O 1
ATOM 3089 N N . ARG B 1 133 ? -1.639 15.484 2.404 1 97.69 133 ARG B N 1
ATOM 3090 C CA . ARG B 1 133 ? -2.623 15.594 3.475 1 97.69 133 ARG B CA 1
ATOM 3091 C C . ARG B 1 133 ? -3.377 16.922 3.389 1 97.69 133 ARG B C 1
ATOM 3093 O O . ARG B 1 133 ? -2.777 17.969 3.133 1 97.69 133 ARG B O 1
ATOM 3100 N N . TYR B 1 134 ? -4.66 16.859 3.607 1 97.94 134 TYR B N 1
ATOM 3101 C CA . TYR B 1 134 ? -5.402 18.062 3.924 1 97.94 134 TYR B CA 1
ATOM 3102 C C . TYR B 1 134 ? -6.273 17.875 5.16 1 97.94 134 TYR B C 1
ATOM 3104 O O . TYR B 1 134 ? -6.625 16.75 5.504 1 97.94 134 TYR B O 1
ATOM 3112 N N . SER B 1 135 ? -6.555 19 5.793 1 97.44 135 SER B N 1
ATOM 3113 C CA . SER B 1 135 ? -7.305 18.953 7.043 1 97.44 135 SER B CA 1
ATOM 3114 C C . SER B 1 135 ? -7.969 20.297 7.336 1 97.44 135 SER B C 1
ATOM 3116 O O . SER B 1 135 ? -7.465 21.344 6.922 1 97.44 135 SER B O 1
ATOM 3118 N N . GLY B 1 136 ? -9.055 20.188 8.016 1 96.75 136 GLY B N 1
ATOM 3119 C CA . GLY B 1 136 ? -9.695 21.391 8.516 1 96.75 136 GLY B CA 1
ATOM 3120 C C . GLY B 1 136 ? -9.008 21.969 9.734 1 96.75 136 GLY B C 1
ATOM 3121 O O . GLY B 1 136 ? -9.281 23.109 10.133 1 96.75 136 GLY B O 1
ATOM 3122 N N . GLN B 1 137 ? -8.164 21.234 10.289 1 95.19 137 GLN B N 1
ATOM 3123 C CA . GLN B 1 137 ? -7.355 21.672 11.422 1 95.19 137 GLN B CA 1
ATOM 3124 C C . GLN B 1 137 ? -5.957 22.078 10.969 1 95.19 137 GLN B C 1
ATOM 3126 O O . GLN B 1 137 ? -5.387 21.453 10.062 1 95.19 137 GLN B O 1
ATOM 3131 N N . ASP B 1 138 ? -5.422 23.078 11.656 1 96.12 138 ASP B N 1
ATOM 3132 C CA . ASP B 1 138 ? -4.117 23.609 11.266 1 96.12 138 ASP B CA 1
ATOM 3133 C C . ASP B 1 138 ? -2.992 22.688 11.734 1 96.12 138 ASP B C 1
ATOM 3135 O O . ASP B 1 138 ? -2.238 23.031 12.648 1 96.12 138 ASP B O 1
ATOM 3139 N N . PHE B 1 139 ? -2.75 21.656 11.008 1 95.75 139 PHE B N 1
ATOM 3140 C CA . PHE B 1 139 ? -1.688 20.719 11.352 1 95.75 139 PHE B CA 1
ATOM 3141 C C . PHE B 1 139 ? -0.334 21.234 10.883 1 95.75 139 PHE B C 1
ATOM 3143 O O . PHE B 1 139 ? 0.708 20.703 11.258 1 95.75 139 PHE B O 1
ATOM 3150 N N . LEU B 1 140 ? -0.332 22.312 10.094 1 97.25 140 LEU B N 1
ATOM 3151 C CA . LEU B 1 140 ? 0.901 22.891 9.578 1 97.25 140 LEU B CA 1
ATOM 3152 C C . LEU B 1 140 ? 1.657 23.625 10.688 1 97.25 140 LEU B C 1
ATOM 3154 O O . LEU B 1 140 ? 2.871 23.812 10.586 1 97.25 140 LEU B O 1
ATOM 3158 N N . ALA B 1 141 ? 0.945 24 11.656 1 95.75 141 ALA B N 1
ATOM 3159 C CA . ALA B 1 141 ? 1.531 24.781 12.75 1 95.75 141 ALA B CA 1
ATOM 3160 C C . ALA B 1 141 ? 2.496 23.922 13.57 1 95.75 141 ALA B C 1
ATOM 3162 O O . ALA B 1 141 ? 3.443 24.438 14.164 1 95.75 141 ALA B O 1
ATOM 3163 N N . ASN B 1 142 ? 2.229 22.625 13.594 1 95.69 142 ASN B N 1
ATOM 3164 C CA . ASN B 1 142 ? 3.104 21.688 14.289 1 95.69 142 ASN B CA 1
ATOM 3165 C C . ASN B 1 142 ? 3.914 20.844 13.305 1 95.69 142 ASN B C 1
ATOM 3167 O O . ASN B 1 142 ? 3.443 19.812 12.828 1 95.69 142 ASN B O 1
ATOM 3171 N N . VAL B 1 143 ? 5.152 21.156 13.148 1 95.69 143 VAL B N 1
ATOM 3172 C CA . VAL B 1 143 ? 5.992 20.578 12.109 1 95.69 143 VAL B CA 1
ATOM 3173 C C . VAL B 1 143 ? 6.477 19.203 12.547 1 95.69 143 VAL B C 1
ATOM 3175 O O . VAL B 1 143 ? 6.984 18.422 11.734 1 95.69 143 VAL B O 1
ATOM 3178 N N . THR B 1 144 ? 6.289 18.812 13.758 1 95.12 144 THR B N 1
ATOM 3179 C CA . THR B 1 144 ? 6.832 17.547 14.234 1 95.12 144 THR B CA 1
ATOM 3180 C C . THR B 1 144 ? 5.723 16.531 14.438 1 95.12 144 THR B C 1
ATOM 3182 O O . THR B 1 144 ? 5.988 15.383 14.805 1 95.12 144 THR B O 1
ATOM 3185 N N . ASP B 1 145 ? 4.469 16.953 14.211 1 93.88 145 ASP B N 1
ATOM 3186 C CA . ASP B 1 145 ? 3.359 16.016 14.328 1 93.88 145 ASP B CA 1
ATOM 3187 C C . ASP B 1 145 ? 3.332 15.047 13.141 1 93.88 145 ASP B C 1
ATOM 3189 O O . ASP B 1 145 ? 2.855 15.391 12.062 1 93.88 145 ASP B O 1
ATOM 3193 N N . ASN B 1 146 ? 3.773 13.844 13.414 1 96.06 146 ASN B N 1
ATOM 3194 C CA . ASN B 1 146 ? 3.803 12.82 12.383 1 96.06 146 ASN B CA 1
ATOM 3195 C C . ASN B 1 146 ? 2.703 11.781 12.586 1 96.06 146 ASN B C 1
ATOM 3197 O O . ASN B 1 146 ? 2.873 10.609 12.242 1 96.06 146 ASN B O 1
ATOM 3201 N N . SER B 1 147 ? 1.562 12.164 13.195 1 91 147 SER B N 1
ATOM 3202 C CA . SER B 1 147 ? 0.434 11.266 13.422 1 91 147 SER B CA 1
ATOM 3203 C C . SER B 1 147 ? -0.199 10.828 12.109 1 91 147 SER B C 1
ATOM 3205 O O . SER B 1 147 ? -0.023 11.492 11.078 1 91 147 SER B O 1
ATOM 3207 N N . GLY B 1 148 ? -0.956 9.742 12.18 1 90.31 148 GLY B N 1
ATOM 3208 C CA . GLY B 1 148 ? -1.561 9.203 10.969 1 90.31 148 GLY B CA 1
ATOM 3209 C C . GLY B 1 148 ? -0.572 8.461 10.086 1 90.31 148 GLY B C 1
ATOM 3210 O O . GLY B 1 148 ? -0.383 8.82 8.922 1 90.31 148 GLY B O 1
ATOM 3211 N N . ARG B 1 149 ? 0.012 7.438 10.633 1 93.38 149 ARG B N 1
ATOM 3212 C CA . ARG B 1 149 ? 1.026 6.66 9.93 1 93.38 149 ARG B CA 1
ATOM 3213 C C . ARG B 1 149 ? 0.416 5.422 9.281 1 93.38 149 ARG B C 1
ATOM 3215 O O . ARG B 1 149 ? -0.636 4.941 9.711 1 93.38 149 ARG B O 1
ATOM 3222 N N . PHE B 1 150 ? 1.044 5.074 8.312 1 93.38 150 PHE B N 1
ATOM 3223 C CA . PHE B 1 150 ? 0.712 3.838 7.617 1 93.38 150 PHE B CA 1
ATOM 3224 C C . PHE B 1 150 ? 1.917 2.906 7.562 1 93.38 150 PHE B C 1
ATOM 3226 O O . PHE B 1 150 ? 3.039 3.348 7.301 1 93.38 150 PHE B O 1
ATOM 3233 N N . VAL B 1 151 ? 1.666 1.611 7.906 1 94.38 151 VAL B N 1
ATOM 3234 C CA . VAL B 1 151 ? 2.748 0.637 7.988 1 94.38 151 VAL B CA 1
ATOM 3235 C C . VAL B 1 151 ? 2.492 -0.507 7.012 1 94.38 151 VAL B C 1
ATOM 3237 O O . VAL B 1 151 ? 1.359 -0.98 6.883 1 94.38 151 VAL B O 1
ATOM 3240 N N . ALA B 1 152 ? 3.512 -0.897 6.359 1 93.5 152 ALA B N 1
ATOM 3241 C CA . ALA B 1 152 ? 3.408 -2.023 5.434 1 93.5 152 ALA B CA 1
ATOM 3242 C C . ALA B 1 152 ? 4.707 -2.826 5.402 1 93.5 152 ALA B C 1
ATOM 3244 O O . ALA B 1 152 ? 5.793 -2.271 5.582 1 93.5 152 ALA B O 1
ATOM 3245 N N . PHE B 1 153 ? 4.574 -4.109 5.164 1 92.81 153 PHE B N 1
ATOM 3246 C CA . PHE B 1 153 ? 5.785 -4.918 5.094 1 92.81 153 PHE B CA 1
ATOM 3247 C C . PHE B 1 153 ? 5.531 -6.211 4.328 1 92.81 153 PHE B C 1
ATOM 3249 O O . PHE B 1 153 ? 4.379 -6.594 4.113 1 92.81 153 PHE B O 1
ATOM 3256 N N . ASN B 1 154 ? 6.605 -6.746 3.842 1 88.62 154 ASN B N 1
ATOM 3257 C CA . ASN B 1 154 ? 6.605 -8.07 3.232 1 88.62 154 ASN B CA 1
ATOM 3258 C C . ASN B 1 154 ? 6.344 -9.164 4.266 1 88.62 154 ASN B C 1
ATOM 3260 O O . ASN B 1 154 ? 7.125 -9.344 5.203 1 88.62 154 ASN B O 1
ATOM 3264 N N . GLY B 1 155 ? 5.281 -9.922 4.09 1 83.44 155 GLY B N 1
ATOM 3265 C CA . GLY B 1 155 ? 4.859 -10.906 5.074 1 83.44 155 GLY B CA 1
ATOM 3266 C C . GLY B 1 155 ? 5.738 -12.148 5.094 1 83.44 155 GLY B C 1
ATOM 3267 O O . GLY B 1 155 ? 5.566 -13.023 5.941 1 83.44 155 GLY B O 1
ATOM 3268 N N . ASN B 1 156 ? 6.621 -12.211 4.164 1 82.62 156 ASN B N 1
ATOM 3269 C CA . ASN B 1 156 ? 7.578 -13.312 4.172 1 82.62 156 ASN B CA 1
ATOM 3270 C C . ASN B 1 156 ? 8.68 -13.094 5.207 1 82.62 156 ASN B C 1
ATOM 3272 O O . ASN B 1 156 ? 8.836 -11.992 5.727 1 82.62 156 ASN B O 1
ATOM 3276 N N . ASN B 1 157 ? 9.328 -14.172 5.676 1 83.19 157 ASN B N 1
ATOM 3277 C CA . ASN B 1 157 ? 10.469 -14.094 6.586 1 83.19 157 ASN B CA 1
ATOM 3278 C C . ASN B 1 157 ? 11.781 -14.359 5.863 1 83.19 157 ASN B C 1
ATOM 3280 O O . ASN B 1 157 ? 11.844 -15.195 4.961 1 83.19 157 ASN B O 1
ATOM 3284 N N . VAL B 1 158 ? 12.641 -13.43 6.395 1 82.38 158 VAL B N 1
ATOM 3285 C CA . VAL B 1 158 ? 13.992 -13.797 5.988 1 82.38 158 VAL B CA 1
ATOM 3286 C C . VAL B 1 158 ? 14.406 -15.094 6.68 1 82.38 158 VAL B C 1
ATOM 3288 O O . VAL B 1 158 ? 14.008 -15.352 7.82 1 82.38 158 VAL B O 1
ATOM 3291 N N . SER B 1 159 ? 15.102 -16.016 6.031 1 73.19 159 SER B N 1
ATOM 3292 C CA . SER B 1 159 ? 15.516 -17.312 6.535 1 73.19 159 SER B CA 1
ATOM 3293 C C . SER B 1 159 ? 15.453 -17.375 8.062 1 73.19 159 SER B C 1
ATOM 3295 O O . SER B 1 159 ? 15.219 -16.344 8.711 1 73.19 159 SER B O 1
ATOM 3297 N N . ALA B 1 160 ? 15.367 -18.422 8.68 1 67.75 160 ALA B N 1
ATOM 3298 C CA . ALA B 1 160 ? 15.203 -18.578 10.125 1 67.75 160 ALA B CA 1
ATOM 3299 C C . ALA B 1 160 ? 16.562 -18.531 10.836 1 67.75 160 ALA B C 1
ATOM 3301 O O . ALA B 1 160 ? 17.609 -18.609 10.188 1 67.75 160 ALA B O 1
ATOM 3302 N N . GLY B 1 161 ? 16.578 -18.156 12.102 1 68.56 161 GLY B N 1
ATOM 3303 C CA . GLY B 1 161 ? 17.703 -18.281 13.031 1 68.56 161 GLY B CA 1
ATOM 3304 C C . GLY B 1 161 ? 18.734 -17.188 12.859 1 68.56 161 GLY B C 1
ATOM 3305 O O . GLY B 1 161 ? 18.391 -16 12.836 1 68.56 161 GLY B O 1
ATOM 3306 N N . ALA B 1 162 ? 19.938 -17.609 12.766 1 70.81 162 ALA B N 1
ATOM 3307 C CA . ALA B 1 162 ? 21.094 -16.719 12.734 1 70.81 162 ALA B CA 1
ATOM 3308 C C . ALA B 1 162 ? 21.078 -15.859 11.477 1 70.81 162 ALA B C 1
ATOM 3310 O O . ALA B 1 162 ? 21.5 -14.703 11.508 1 70.81 162 ALA B O 1
ATOM 3311 N N . ALA B 1 163 ? 20.531 -16.359 10.484 1 78.88 163 ALA B N 1
ATOM 3312 C CA . ALA B 1 163 ? 20.484 -15.602 9.234 1 78.88 163 ALA B CA 1
ATOM 3313 C C . ALA B 1 163 ? 19.5 -14.438 9.32 1 78.88 163 ALA B C 1
ATOM 3315 O O . ALA B 1 163 ? 19.766 -13.359 8.789 1 78.88 163 ALA B O 1
ATOM 3316 N N . ALA B 1 164 ? 18.469 -14.648 10.102 1 85.69 164 ALA B N 1
ATOM 3317 C CA . ALA B 1 164 ? 17.484 -13.578 10.281 1 85.69 164 ALA B CA 1
ATOM 33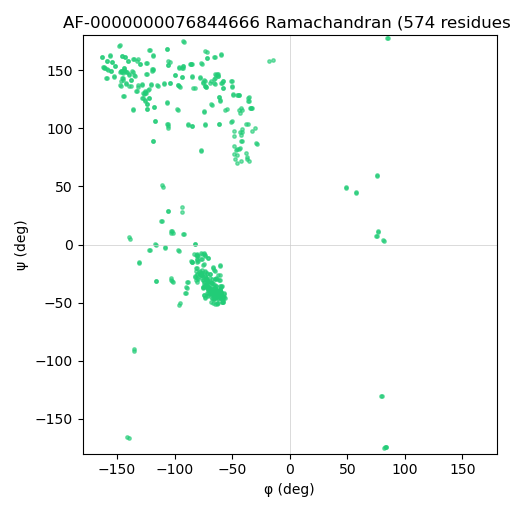18 C C . ALA B 1 164 ? 18.062 -12.445 11.125 1 85.69 164 ALA B C 1
ATOM 3320 O O . ALA B 1 164 ? 17.859 -11.266 10.805 1 85.69 164 ALA B O 1
ATOM 3321 N N . ALA B 1 165 ? 18.781 -12.852 12.156 1 89.75 165 ALA B N 1
ATOM 3322 C CA . ALA B 1 165 ? 19.391 -11.844 13.023 1 89.75 165 ALA B CA 1
ATOM 3323 C C . ALA B 1 165 ? 20.438 -11.031 12.266 1 89.75 165 ALA B C 1
ATOM 3325 O O . ALA B 1 165 ? 20.562 -9.82 12.477 1 89.75 165 ALA B O 1
ATOM 3326 N N . ALA B 1 166 ? 21.203 -11.695 11.414 1 91.62 166 ALA B N 1
ATOM 3327 C CA . ALA B 1 166 ? 22.203 -11.008 10.617 1 91.62 166 ALA B CA 1
ATOM 3328 C C . ALA B 1 166 ? 21.562 -10.031 9.641 1 91.62 166 ALA B C 1
ATOM 3330 O O . ALA B 1 166 ? 22.062 -8.93 9.422 1 91.62 166 ALA B O 1
ATOM 3331 N N . PHE B 1 167 ? 20.5 -10.453 9.109 1 93.38 167 PHE B N 1
ATOM 3332 C CA . PHE B 1 167 ? 19.781 -9.578 8.188 1 93.38 167 PHE B CA 1
ATOM 3333 C C . PHE B 1 167 ? 19.234 -8.352 8.922 1 93.38 167 PHE B C 1
ATOM 3335 O O . PHE B 1 167 ? 19.344 -7.227 8.422 1 93.38 167 PHE B O 1
ATOM 3342 N N . ASP B 1 168 ? 18.672 -8.57 10.062 1 94.56 168 ASP B N 1
ATOM 3343 C CA . ASP B 1 168 ? 18.109 -7.48 10.859 1 94.56 168 ASP B CA 1
ATOM 3344 C C . ASP B 1 168 ? 19.188 -6.469 11.242 1 94.56 168 ASP B C 1
ATOM 3346 O O . ASP B 1 168 ? 18.938 -5.262 11.242 1 94.56 168 ASP B O 1
ATOM 3350 N N . ALA B 1 169 ? 20.359 -6.98 11.562 1 94.44 169 ALA B N 1
ATOM 3351 C CA . ALA B 1 169 ? 21.469 -6.09 11.906 1 94.44 169 ALA B CA 1
ATOM 3352 C C . ALA B 1 169 ? 21.875 -5.246 10.703 1 94.44 169 ALA B C 1
ATOM 3354 O O . ALA B 1 169 ? 22.094 -4.039 10.828 1 94.44 169 ALA B O 1
ATOM 3355 N N . ALA B 1 170 ? 21.969 -5.863 9.562 1 95.12 170 ALA B N 1
ATOM 3356 C CA . ALA B 1 170 ? 22.391 -5.168 8.344 1 95.12 170 ALA B CA 1
ATOM 3357 C C . ALA B 1 170 ? 21.359 -4.137 7.914 1 95.12 170 ALA B C 1
ATOM 3359 O O . ALA B 1 170 ? 21.688 -2.988 7.625 1 95.12 170 ALA B O 1
ATOM 3360 N N . SER B 1 171 ? 20.109 -4.574 7.844 1 96 171 SER B N 1
ATOM 3361 C CA . SER B 1 171 ? 19.047 -3.656 7.438 1 96 171 SER B CA 1
ATOM 3362 C C . SER B 1 171 ? 18.906 -2.51 8.43 1 96 171 SER B C 1
ATOM 3364 O O . SER B 1 171 ? 18.672 -1.365 8.039 1 96 171 SER B O 1
ATOM 3366 N N . GLY B 1 172 ? 19.016 -2.83 9.75 1 96.81 172 GLY B N 1
ATOM 3367 C CA . GLY B 1 172 ? 18.938 -1.799 10.773 1 96.81 172 GLY B CA 1
ATOM 3368 C C . GLY B 1 172 ? 20.031 -0.75 10.633 1 96.81 172 GLY B C 1
ATOM 3369 O O . GLY B 1 172 ? 19.766 0.447 10.758 1 96.81 172 GLY B O 1
ATOM 3370 N N . ARG B 1 173 ? 21.219 -1.214 10.406 1 97 173 ARG B N 1
ATOM 3371 C CA . ARG B 1 173 ? 22.344 -0.293 10.188 1 97 173 ARG B CA 1
ATOM 3372 C C . ARG B 1 173 ? 22.078 0.611 8.992 1 97 173 ARG B C 1
ATOM 3374 O O . ARG B 1 173 ? 22.281 1.824 9.062 1 97 173 ARG B O 1
ATOM 3381 N N . LEU B 1 174 ? 21.656 0.029 7.938 1 98.12 174 LEU B N 1
ATOM 3382 C CA . LEU B 1 174 ? 21.422 0.786 6.715 1 98.12 174 LEU B CA 1
ATOM 3383 C C . LEU B 1 174 ? 20.281 1.792 6.91 1 98.12 174 LEU B C 1
ATOM 3385 O O . LEU B 1 174 ? 20.391 2.945 6.492 1 98.12 174 LEU B O 1
ATOM 3389 N N . VAL B 1 175 ? 19.172 1.353 7.527 1 98.62 175 VAL B N 1
ATOM 3390 C CA . VAL B 1 175 ? 18.016 2.207 7.754 1 98.62 175 VAL B CA 1
ATOM 3391 C C . VAL B 1 175 ? 18.422 3.406 8.609 1 98.62 175 VAL B C 1
ATOM 3393 O O . VAL B 1 175 ? 18.078 4.547 8.289 1 98.62 175 VAL B O 1
ATOM 3396 N N . ASN B 1 176 ? 19.203 3.152 9.656 1 98.56 176 ASN B N 1
ATOM 3397 C CA . ASN B 1 176 ? 19.625 4.234 10.547 1 98.56 176 ASN B CA 1
ATOM 3398 C C . ASN B 1 176 ? 20.609 5.18 9.852 1 98.56 176 ASN B C 1
ATOM 3400 O O . ASN B 1 176 ? 20.516 6.398 10.008 1 98.56 176 ASN B O 1
ATOM 3404 N N . ALA B 1 177 ? 21.531 4.617 9.094 1 98.56 177 ALA B N 1
ATOM 3405 C CA . ALA B 1 177 ? 22.469 5.457 8.367 1 98.56 177 ALA B CA 1
ATOM 3406 C C . ALA B 1 177 ? 21.766 6.32 7.332 1 98.56 177 ALA B C 1
ATOM 3408 O O . ALA B 1 177 ? 22.109 7.492 7.152 1 98.56 177 ALA B O 1
ATOM 3409 N N . THR B 1 178 ? 20.812 5.746 6.656 1 98.75 178 THR B N 1
ATOM 3410 C CA . THR B 1 178 ? 20.031 6.473 5.66 1 98.75 178 THR B CA 1
ATOM 3411 C C . THR B 1 178 ? 19.219 7.59 6.312 1 98.75 178 THR B C 1
ATOM 3413 O O . THR B 1 178 ? 19.094 8.68 5.754 1 98.75 178 THR B O 1
ATOM 3416 N N . ALA B 1 179 ? 18.672 7.27 7.473 1 98.88 179 ALA B N 1
ATOM 3417 C CA . ALA B 1 179 ? 17.922 8.266 8.227 1 98.88 179 ALA B CA 1
ATOM 3418 C C . ALA B 1 179 ? 18.812 9.445 8.617 1 98.88 179 ALA B C 1
ATOM 3420 O O . ALA B 1 179 ? 18.406 10.602 8.492 1 98.88 179 ALA B O 1
ATOM 3421 N N . ASP B 1 180 ? 20 9.141 9.039 1 98.69 180 ASP B N 1
ATOM 3422 C CA . ASP B 1 180 ? 20.938 10.188 9.406 1 98.69 180 ASP B CA 1
ATOM 3423 C C . ASP B 1 180 ? 21.312 11.039 8.195 1 98.69 180 ASP B C 1
ATOM 3425 O O . ASP B 1 180 ? 21.422 12.258 8.297 1 98.69 180 ASP B O 1
ATOM 3429 N N . TYR B 1 181 ? 21.547 10.383 7.141 1 98.62 181 TYR B N 1
ATOM 3430 C CA . TYR B 1 181 ? 21.859 11.109 5.914 1 98.62 181 TYR B CA 1
ATOM 3431 C C . TYR B 1 181 ? 20.719 12.055 5.539 1 98.62 181 TYR B C 1
ATOM 3433 O O . TYR B 1 181 ? 20.969 13.219 5.219 1 98.62 181 TYR B O 1
ATOM 3441 N N . ALA B 1 182 ? 19.5 11.531 5.531 1 98.88 182 ALA B N 1
ATOM 3442 C CA . ALA B 1 182 ? 18.328 12.336 5.172 1 98.88 182 ALA B CA 1
ATOM 3443 C C . ALA B 1 182 ? 18.219 13.562 6.066 1 98.88 182 ALA B C 1
ATOM 3445 O O . ALA B 1 182 ? 17.953 14.672 5.582 1 98.88 182 ALA B O 1
ATOM 3446 N N . ALA B 1 183 ? 18.391 13.32 7.344 1 98.69 183 ALA B N 1
ATOM 3447 C CA . ALA B 1 183 ? 18.312 14.43 8.289 1 98.69 183 ALA B CA 1
ATOM 3448 C C . ALA B 1 183 ? 19.375 15.492 7.992 1 98.69 183 ALA B C 1
ATOM 3450 O O . ALA B 1 183 ? 19.141 16.688 8.203 1 98.69 183 ALA B O 1
ATOM 3451 N N . GLY B 1 184 ? 20.453 15.078 7.473 1 98 184 GLY B N 1
ATOM 3452 C CA . GLY B 1 184 ? 21.562 15.984 7.207 1 98 184 GLY B CA 1
ATOM 3453 C C . GLY B 1 184 ? 21.438 16.688 5.871 1 98 184 GLY B C 1
ATOM 3454 O O . GLY B 1 184 ? 22.172 17.656 5.605 1 98 184 GLY B O 1
ATOM 3455 N N . ASP B 1 185 ? 20.578 16.219 5.031 1 97.69 185 ASP B N 1
ATOM 3456 C CA . ASP B 1 185 ? 20.344 16.891 3.758 1 97.69 185 ASP B CA 1
ATOM 3457 C C . ASP B 1 185 ? 19.516 18.172 3.955 1 97.69 185 ASP B C 1
ATOM 3459 O O . ASP B 1 185 ? 18.328 18.109 4.246 1 97.69 185 ASP B O 1
ATOM 3463 N N . PRO B 1 186 ? 20.047 19.297 3.713 1 95.44 186 PRO B N 1
ATOM 3464 C CA . PRO B 1 186 ? 19.344 20.547 4.043 1 95.44 186 PRO B CA 1
ATOM 3465 C C . PRO B 1 186 ? 18.297 20.922 2.996 1 95.44 186 PRO B C 1
ATOM 3467 O O . PRO B 1 186 ? 17.469 21.797 3.238 1 95.44 186 PRO B O 1
ATOM 3470 N N . THR B 1 187 ? 18.328 20.297 1.883 1 95.5 187 THR B N 1
ATOM 3471 C CA . THR B 1 187 ? 17.453 20.734 0.792 1 95.5 187 THR B CA 1
ATOM 3472 C C . THR B 1 187 ? 16.172 19.922 0.767 1 95.5 187 THR B C 1
ATOM 3474 O O . THR B 1 187 ? 15.07 20.484 0.79 1 95.5 187 THR B O 1
ATOM 3477 N N . ARG B 1 188 ? 16.297 18.578 0.79 1 97.25 188 ARG B N 1
ATOM 3478 C CA . ARG B 1 188 ? 15.102 17.766 0.573 1 97.25 188 ARG B CA 1
ATOM 3479 C C . ARG B 1 188 ? 14.859 16.828 1.752 1 97.25 188 ARG B C 1
ATOM 3481 O O . ARG B 1 188 ? 13.82 16.156 1.814 1 97.25 188 ARG B O 1
ATOM 3488 N N . ARG B 1 189 ? 15.812 16.844 2.701 1 98.62 189 ARG B N 1
ATOM 3489 C CA . ARG B 1 189 ? 15.695 15.891 3.799 1 98.62 189 ARG B CA 1
ATOM 3490 C C . ARG B 1 189 ? 15.438 14.484 3.275 1 98.62 189 ARG B C 1
ATOM 3492 O O . ARG B 1 189 ? 14.523 13.797 3.732 1 98.62 189 ARG B O 1
ATOM 3499 N N . PHE B 1 190 ? 16.266 14.109 2.314 1 98.69 190 PHE B N 1
ATOM 3500 C CA . PHE B 1 190 ? 16.047 12.883 1.564 1 98.69 190 PHE B CA 1
ATOM 3501 C C . PHE B 1 190 ? 17.344 12.07 1.483 1 98.69 190 PHE B C 1
ATOM 3503 O O . PHE B 1 190 ? 18.422 12.625 1.256 1 98.69 190 PHE B O 1
ATOM 3510 N N . GLY B 1 191 ? 17.141 10.789 1.71 1 98.69 191 GLY B N 1
ATOM 3511 C CA . GLY B 1 191 ? 18.281 9.891 1.595 1 98.69 191 GLY B CA 1
ATOM 3512 C C . GLY B 1 191 ? 17.922 8.523 1.05 1 98.69 191 GLY B C 1
ATOM 3513 O O . GLY B 1 191 ? 16.859 7.988 1.364 1 98.69 191 GLY B O 1
ATOM 3514 N N . THR B 1 192 ? 18.812 8.039 0.236 1 98.44 192 THR B N 1
ATOM 3515 C CA . THR B 1 192 ? 18.75 6.652 -0.222 1 98.44 192 THR B CA 1
ATOM 3516 C C . THR B 1 192 ? 20.062 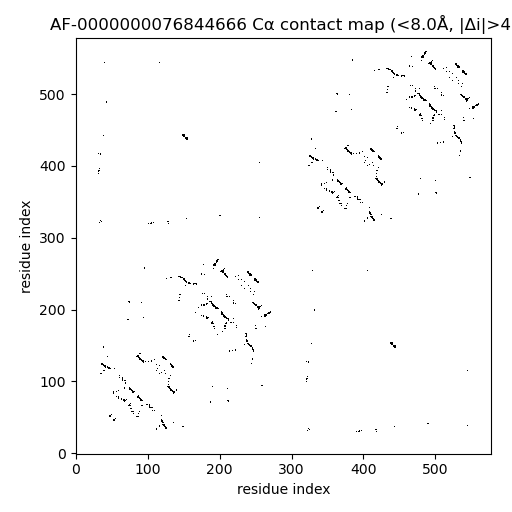5.926 0.086 1 98.44 192 THR B C 1
ATOM 3518 O O . THR B 1 192 ? 21.125 6.547 0.13 1 98.44 192 THR B O 1
ATOM 3521 N N . GLY B 1 193 ? 19.906 4.633 0.376 1 98.31 193 GLY B N 1
ATOM 3522 C CA . GLY B 1 193 ? 21.094 3.855 0.717 1 98.31 193 GLY B CA 1
ATOM 3523 C C . GLY B 1 193 ? 21.047 2.438 0.181 1 98.31 193 GLY B C 1
ATOM 3524 O O . GLY B 1 193 ? 19.969 1.935 -0.173 1 98.31 193 GLY B O 1
ATOM 3525 N N . GLU B 1 194 ? 22.25 1.892 0.147 1 96.88 194 GLU B N 1
ATOM 3526 C CA . GLU B 1 194 ? 22.406 0.503 -0.272 1 96.88 194 GLU B CA 1
ATOM 3527 C C . GLU B 1 194 ? 23.531 -0.179 0.505 1 96.88 194 GLU B C 1
ATOM 3529 O O . GLU B 1 194 ? 24.5 0.471 0.912 1 96.88 194 GLU B O 1
ATOM 3534 N N . GLU B 1 195 ? 23.328 -1.441 0.706 1 95.56 195 GLU B N 1
ATOM 3535 C CA . GLU B 1 195 ? 24.344 -2.281 1.342 1 95.56 195 GLU B CA 1
ATOM 3536 C C . GLU B 1 195 ? 24.359 -3.682 0.738 1 95.56 195 GLU B C 1
ATOM 3538 O O . GLU B 1 195 ? 23.297 -4.312 0.594 1 95.56 195 GLU B O 1
ATOM 3543 N N . GLY B 1 196 ? 25.578 -4.082 0.326 1 92.12 196 GLY B N 1
ATOM 3544 C CA . GLY B 1 196 ? 25.719 -5.48 -0.06 1 92.12 196 GLY B CA 1
ATOM 3545 C C . GLY B 1 196 ? 25.484 -6.441 1.091 1 92.12 196 GLY B C 1
ATOM 3546 O O . GLY B 1 196 ? 25.859 -6.152 2.23 1 92.12 196 GLY B O 1
ATOM 3547 N N . TYR B 1 197 ? 24.891 -7.621 0.747 1 90.06 197 TYR B N 1
ATOM 3548 C CA . TYR B 1 197 ? 24.562 -8.508 1.858 1 90.06 197 TYR B CA 1
ATOM 3549 C C . TYR B 1 197 ? 24.969 -9.945 1.54 1 90.06 197 TYR B C 1
ATOM 3551 O O . TYR B 1 197 ? 26.141 -10.305 1.634 1 90.06 197 TYR B O 1
ATOM 3559 N N . ASP B 1 198 ? 24.016 -10.828 0.916 1 87.25 198 ASP B N 1
ATOM 3560 C CA . ASP B 1 198 ? 24.406 -12.211 0.675 1 87.25 198 ASP B CA 1
ATOM 3561 C C . ASP B 1 198 ? 23.906 -12.703 -0.679 1 87.25 198 ASP B C 1
ATOM 3563 O O . ASP B 1 198 ? 23.5 -11.898 -1.523 1 87.25 198 ASP B O 1
ATOM 3567 N N . ALA B 1 199 ? 24 -14.086 -0.811 1 82.38 199 ALA B N 1
ATOM 3568 C CA . ALA B 1 199 ? 23.672 -14.656 -2.115 1 82.38 199 ALA B CA 1
ATOM 3569 C C . ALA B 1 199 ? 22.172 -14.602 -2.377 1 82.38 199 ALA B C 1
ATOM 3571 O O . ALA B 1 199 ? 21.734 -14.422 -3.52 1 82.38 199 ALA B O 1
ATOM 3572 N N . THR B 1 200 ? 21.375 -14.797 -1.311 1 82.5 200 THR B N 1
ATOM 3573 C CA . THR B 1 200 ? 19.922 -14.797 -1.444 1 82.5 200 THR B CA 1
ATOM 3574 C C . THR B 1 200 ? 19.406 -13.375 -1.65 1 82.5 200 THR B C 1
ATOM 3576 O O . THR B 1 200 ? 18.531 -13.141 -2.494 1 82.5 200 THR B O 1
ATOM 3579 N N . TYR B 1 201 ? 19.953 -12.508 -0.827 1 85.75 201 TYR B N 1
ATOM 3580 C CA . TYR B 1 201 ? 19.672 -11.078 -0.919 1 85.75 201 TYR B CA 1
ATOM 3581 C C . TYR B 1 201 ? 20.938 -10.289 -1.202 1 85.75 201 TYR B C 1
ATOM 3583 O O . TYR B 1 201 ? 21.547 -9.719 -0.287 1 85.75 201 TYR B O 1
ATOM 3591 N N . PRO B 1 202 ? 21.266 -10.109 -2.414 1 85.69 202 PRO B N 1
ATOM 3592 C CA . PRO B 1 202 ? 22.562 -9.523 -2.742 1 85.69 202 PRO B CA 1
ATOM 3593 C C . PRO B 1 202 ? 22.719 -8.094 -2.223 1 85.69 202 PRO B C 1
ATOM 3595 O O . PRO B 1 202 ? 23.828 -7.648 -1.959 1 85.69 202 PRO B O 1
ATOM 3598 N N . LYS B 1 203 ? 21.562 -7.422 -2.143 1 90.56 203 LYS B N 1
ATOM 3599 C CA . LYS B 1 203 ? 21.609 -6.043 -1.669 1 90.56 203 LYS B CA 1
ATOM 3600 C C . LYS B 1 203 ? 20.375 -5.719 -0.819 1 90.56 203 LYS B C 1
ATOM 3602 O O . LYS B 1 203 ? 19.312 -6.316 -0.995 1 90.56 203 LYS B O 1
ATOM 3607 N N . ILE B 1 204 ? 20.562 -4.809 0.074 1 93.88 204 ILE B N 1
ATOM 3608 C CA . ILE B 1 204 ? 19.5 -4.16 0.815 1 93.88 204 ILE B CA 1
ATOM 3609 C C . ILE B 1 204 ? 19.438 -2.676 0.46 1 93.88 204 ILE B C 1
ATOM 3611 O O . ILE B 1 204 ? 20.484 -2.027 0.326 1 93.88 204 ILE B O 1
ATOM 3615 N N . TYR B 1 205 ? 18.281 -2.215 0.28 1 94.44 205 TYR B N 1
ATOM 3616 C CA . TYR B 1 205 ? 18.062 -0.818 -0.084 1 94.44 205 TYR B CA 1
ATOM 3617 C C . TYR B 1 205 ? 17.234 -0.1 0.975 1 94.44 205 TYR B C 1
ATOM 3619 O O . TYR B 1 205 ? 16.406 -0.72 1.652 1 94.44 205 TYR B O 1
ATOM 3627 N N . SER B 1 206 ? 17.484 1.199 1.102 1 98.12 206 SER B N 1
ATOM 3628 C CA . SER B 1 206 ? 16.734 1.979 2.082 1 98.12 206 SER B CA 1
ATOM 3629 C C . SER B 1 206 ? 16.5 3.402 1.59 1 98.12 206 SER B C 1
ATOM 3631 O O . SER B 1 206 ? 17.281 3.926 0.789 1 98.12 206 SER B O 1
ATOM 3633 N N . LEU B 1 207 ? 15.43 3.918 2.02 1 98.25 207 LEU B N 1
ATOM 3634 C CA . LEU B 1 207 ? 15.055 5.305 1.772 1 98.25 207 LEU B CA 1
ATOM 3635 C C . LEU B 1 207 ? 14.477 5.945 3.029 1 98.25 207 LEU B C 1
ATOM 3637 O O . LEU B 1 207 ? 13.773 5.285 3.799 1 98.25 207 LEU B O 1
ATOM 3641 N N . ALA B 1 208 ? 14.789 7.191 3.262 1 98.88 208 ALA B N 1
ATOM 3642 C CA . ALA B 1 208 ? 14.203 7.988 4.332 1 98.88 208 ALA B CA 1
ATOM 3643 C C . ALA B 1 208 ? 14.008 9.438 3.896 1 98.88 208 ALA B C 1
ATOM 3645 O O . ALA B 1 208 ? 14.773 9.953 3.082 1 98.88 208 ALA B O 1
ATOM 3646 N N . GLN B 1 209 ? 13 10.023 4.473 1 98.81 209 GLN B N 1
ATOM 3647 C CA . GLN B 1 209 ? 12.727 11.406 4.098 1 98.81 209 GLN B CA 1
ATOM 3648 C C . GLN B 1 209 ? 11.891 12.109 5.164 1 98.81 209 GLN B C 1
ATOM 3650 O O . GLN B 1 209 ? 11.031 11.492 5.797 1 98.81 209 GLN B O 1
ATOM 3655 N N . CYS B 1 210 ? 12.172 13.344 5.371 1 98.88 210 CYS B N 1
ATOM 3656 C CA . CYS B 1 210 ? 11.352 14.258 6.168 1 98.88 210 CYS B CA 1
ATOM 3657 C C . CYS B 1 210 ? 10.844 15.422 5.324 1 98.88 210 CYS B C 1
ATOM 3659 O O . CYS B 1 210 ? 11.328 15.641 4.211 1 98.88 210 CYS B O 1
ATOM 3661 N N . THR B 1 211 ? 9.82 16.094 5.859 1 98.62 211 THR B N 1
ATOM 3662 C CA . THR B 1 211 ? 9.469 17.359 5.219 1 98.62 211 THR B CA 1
ATOM 3663 C C . THR B 1 211 ? 10.594 18.375 5.391 1 98.62 211 THR B C 1
ATOM 3665 O O . THR B 1 211 ? 11.188 18.469 6.465 1 98.62 211 THR B O 1
ATOM 3668 N N . PRO B 1 212 ? 10.82 19.078 4.32 1 98.19 212 PRO B N 1
ATOM 3669 C CA . PRO B 1 212 ? 12.023 19.922 4.324 1 98.19 212 PRO B CA 1
ATOM 3670 C C . PRO B 1 212 ? 11.898 21.125 5.258 1 98.19 212 PRO B C 1
ATOM 3672 O O . PRO B 1 212 ? 12.883 21.812 5.516 1 98.19 212 PRO B O 1
ATOM 3675 N N . ASP B 1 213 ? 10.758 21.422 5.754 1 97.12 213 ASP B N 1
ATOM 3676 C CA . ASP B 1 213 ? 10.578 22.531 6.676 1 97.12 213 ASP B CA 1
ATOM 3677 C C . ASP B 1 213 ? 10.938 22.141 8.102 1 97.12 213 ASP B C 1
ATOM 3679 O O . ASP B 1 213 ? 10.891 22.953 9.016 1 97.12 213 ASP B O 1
ATOM 3683 N N . MET B 1 214 ? 11.352 20.891 8.258 1 97.38 214 MET B N 1
ATOM 3684 C CA . MET B 1 214 ? 11.875 20.438 9.547 1 97.38 214 MET B CA 1
ATOM 3685 C C . MET B 1 214 ? 13.359 20.766 9.672 1 97.38 214 MET B C 1
ATOM 3687 O O . MET B 1 214 ? 14.109 20.641 8.703 1 97.38 214 MET B O 1
ATOM 3691 N N . GLU B 1 215 ? 13.727 21.094 10.859 1 97.5 215 GLU B N 1
ATOM 3692 C CA . GLU B 1 215 ? 15.156 21.188 11.148 1 97.5 215 GLU B CA 1
ATOM 3693 C C . GLU B 1 215 ? 15.797 19.812 11.195 1 97.5 215 GLU B C 1
ATOM 3695 O O . GLU B 1 215 ? 15.117 18.812 11.438 1 97.5 215 GLU B O 1
ATOM 3700 N N . ALA B 1 216 ? 17.094 19.812 11.039 1 98.31 216 ALA B N 1
ATOM 3701 C CA . ALA B 1 216 ? 17.828 18.547 10.977 1 98.31 216 ALA B CA 1
ATOM 3702 C C . ALA B 1 216 ? 17.578 17.703 12.227 1 98.31 216 ALA B C 1
ATOM 3704 O O . ALA B 1 216 ? 17.359 16.5 12.141 1 98.31 216 ALA B O 1
ATOM 3705 N N . ALA B 1 217 ? 17.594 18.328 13.336 1 98.38 217 ALA B N 1
ATOM 3706 C CA . ALA B 1 217 ? 17.406 17.609 14.602 1 98.38 217 ALA B CA 1
ATOM 3707 C C . ALA B 1 217 ? 16 17.031 14.711 1 98.38 217 ALA B C 1
ATOM 3709 O O . ALA B 1 217 ? 15.828 15.914 15.203 1 98.38 217 ALA B O 1
ATOM 3710 N N . ASP B 1 218 ? 14.992 17.812 14.305 1 98.5 218 ASP B N 1
ATOM 3711 C CA . ASP B 1 218 ? 13.609 17.344 14.312 1 98.5 218 ASP B CA 1
ATOM 3712 C C . ASP B 1 218 ? 13.414 16.172 13.359 1 98.5 218 ASP B C 1
ATOM 3714 O O . ASP B 1 218 ? 12.727 15.211 13.68 1 98.5 218 ASP B O 1
ATOM 3718 N N . CYS B 1 219 ? 14.062 16.328 12.227 1 98.69 219 CYS B N 1
ATOM 3719 C CA . CYS B 1 219 ? 14 15.234 11.258 1 98.69 219 CYS B CA 1
ATOM 3720 C C . CYS B 1 219 ? 14.625 13.961 11.82 1 98.69 219 CYS B C 1
ATOM 3722 O O . CYS B 1 219 ? 14.023 12.891 11.742 1 98.69 219 CYS B O 1
ATOM 3724 N N . ARG B 1 220 ? 15.742 14.094 12.398 1 98.62 220 ARG B N 1
ATOM 3725 C CA . ARG B 1 220 ? 16.422 12.953 13 1 98.62 220 ARG B CA 1
ATOM 3726 C C . ARG B 1 220 ? 15.539 12.297 14.062 1 98.62 220 ARG B C 1
ATOM 3728 O O . ARG B 1 220 ? 15.414 11.07 14.109 1 98.62 220 ARG B O 1
ATOM 3735 N N . SER B 1 221 ? 14.953 13.078 14.883 1 98.56 221 SER B N 1
ATOM 3736 C CA . SER B 1 221 ? 14.094 12.578 15.945 1 98.56 221 SER B CA 1
ATOM 3737 C C . SER B 1 221 ? 12.852 11.891 15.375 1 98.56 221 SER B C 1
ATOM 3739 O O . SER B 1 221 ? 12.438 10.836 15.867 1 98.56 221 SER B O 1
ATOM 3741 N N . CYS B 1 222 ? 12.258 12.492 14.414 1 98.69 222 CYS B N 1
ATOM 3742 C CA . CYS B 1 222 ? 11.078 11.945 13.773 1 98.69 222 CYS B CA 1
ATOM 3743 C C . CYS B 1 222 ? 11.367 10.562 13.188 1 98.69 222 CYS B C 1
ATOM 3745 O O . CYS B 1 222 ? 10.609 9.617 13.414 1 98.69 222 CYS B O 1
ATOM 3747 N N . LEU B 1 223 ? 12.492 10.445 12.445 1 98.88 223 LEU B N 1
ATOM 3748 C CA . LEU B 1 223 ? 12.867 9.18 11.82 1 98.88 223 LEU B CA 1
ATOM 3749 C C . LEU B 1 223 ? 13.25 8.141 12.875 1 98.88 223 LEU B C 1
ATOM 3751 O O . LEU B 1 223 ? 12.852 6.98 12.773 1 98.88 223 LEU B O 1
ATOM 3755 N N . ARG B 1 224 ? 13.961 8.578 13.875 1 98.44 224 ARG B N 1
ATOM 3756 C CA . ARG B 1 224 ? 14.32 7.656 14.945 1 98.44 224 ARG B CA 1
ATOM 3757 C C . ARG B 1 224 ? 13.078 7.121 15.648 1 98.44 224 ARG B C 1
ATOM 3759 O O . ARG B 1 224 ? 13.008 5.938 15.977 1 98.44 224 ARG B O 1
ATOM 3766 N N . ASP B 1 225 ? 12.156 7.965 15.875 1 97.88 225 ASP B N 1
ATOM 3767 C CA . ASP B 1 225 ? 10.922 7.578 16.547 1 97.88 225 ASP B CA 1
ATOM 3768 C C . ASP B 1 225 ? 10.203 6.461 15.797 1 97.88 225 ASP B C 1
ATOM 3770 O O . ASP B 1 225 ? 9.836 5.445 16.391 1 97.88 225 ASP B O 1
ATOM 3774 N N . ILE B 1 226 ? 10.016 6.613 14.477 1 97.81 226 ILE B N 1
ATOM 3775 C CA . ILE B 1 226 ? 9.25 5.621 13.734 1 97.81 226 ILE B CA 1
ATOM 3776 C C . ILE B 1 226 ? 10.086 4.363 13.531 1 97.81 226 ILE B C 1
ATOM 3778 O O . ILE B 1 226 ? 9.555 3.25 13.508 1 97.81 226 ILE B O 1
ATOM 3782 N N . ILE B 1 227 ? 11.398 4.496 13.438 1 98.38 227 ILE B N 1
ATOM 3783 C CA . ILE B 1 227 ? 12.25 3.32 13.297 1 98.38 227 ILE B CA 1
ATOM 3784 C C . ILE B 1 227 ? 12.211 2.504 14.586 1 98.38 227 ILE B C 1
ATOM 3786 O O . ILE B 1 227 ? 12 1.29 14.555 1 98.38 227 ILE B O 1
ATOM 3790 N N . GLU B 1 228 ? 12.328 3.141 15.695 1 97.62 228 GLU B N 1
ATOM 3791 C CA . GLU B 1 228 ? 12.383 2.455 16.984 1 97.62 228 GLU B CA 1
ATOM 3792 C C . GLU B 1 228 ? 11.016 1.891 17.359 1 97.62 228 GLU B C 1
ATOM 3794 O O . GLU B 1 228 ? 10.93 0.865 18.047 1 97.62 228 GLU B O 1
ATOM 3799 N N . LYS B 1 229 ? 10.062 2.562 16.984 1 94.44 229 LYS B N 1
ATOM 3800 C CA . LYS B 1 229 ? 8.711 2.137 17.344 1 94.44 229 LYS B CA 1
ATOM 3801 C C . LYS B 1 229 ? 8.273 0.934 16.516 1 94.44 229 LYS B C 1
ATOM 3803 O O . LYS B 1 229 ? 7.715 -0.026 17.047 1 94.44 229 LYS B O 1
ATOM 3808 N N . PHE B 1 230 ? 8.531 0.938 15.266 1 95.12 230 PHE B N 1
ATOM 3809 C CA . PHE B 1 230 ? 7.84 0.001 14.383 1 95.12 230 PHE B CA 1
ATOM 3810 C C . PHE B 1 230 ? 8.758 -1.157 14.008 1 95.12 230 PHE B C 1
ATOM 3812 O O . PHE B 1 230 ? 8.289 -2.271 13.766 1 95.12 230 PHE B O 1
ATOM 3819 N N . THR B 1 231 ? 10.055 -0.963 13.922 1 95.5 231 THR B N 1
ATOM 3820 C CA . THR B 1 231 ? 10.961 -1.995 13.43 1 95.5 231 THR B CA 1
ATOM 3821 C C . THR B 1 231 ? 10.945 -3.215 14.344 1 95.5 231 THR B C 1
ATOM 3823 O O . THR B 1 231 ? 10.719 -4.336 13.891 1 95.5 231 THR B O 1
ATOM 3826 N N . PRO B 1 232 ? 11.125 -3.068 15.68 1 93 232 PRO B N 1
ATOM 3827 C CA . PRO B 1 232 ? 11.141 -4.266 16.516 1 93 232 PRO B CA 1
ATOM 3828 C C . PRO B 1 232 ? 9.797 -4.984 16.547 1 93 232 PRO B C 1
ATOM 3830 O O . PRO B 1 232 ? 9.742 -6.191 16.797 1 93 232 PRO B O 1
ATOM 3833 N N . GLN B 1 233 ? 8.797 -4.262 16.25 1 89.94 233 GLN B N 1
ATOM 3834 C CA . GLN B 1 233 ? 7.461 -4.828 16.375 1 89.94 233 GLN B CA 1
ATOM 3835 C C . GLN B 1 233 ? 7.031 -5.516 15.086 1 89.94 233 GLN B C 1
ATOM 3837 O O . GLN B 1 233 ? 6.336 -6.531 15.117 1 89.94 233 GLN B O 1
ATOM 3842 N N . TYR B 1 234 ? 7.512 -4.984 13.961 1 91.62 234 TYR B N 1
ATOM 3843 C CA . TYR B 1 234 ? 6.824 -5.426 12.758 1 91.62 234 TYR B CA 1
ATOM 3844 C C . TYR B 1 234 ? 7.824 -5.871 11.695 1 91.62 234 TYR B C 1
ATOM 3846 O O . TYR B 1 234 ? 7.469 -6.613 10.773 1 91.62 234 TYR B O 1
ATOM 3854 N N . PHE B 1 235 ? 9.094 -5.527 11.805 1 94.19 235 PHE B N 1
ATOM 3855 C CA . PHE B 1 235 ? 9.969 -5.715 10.656 1 94.19 235 PHE B CA 1
ATOM 3856 C C . PHE B 1 235 ? 11.062 -6.723 10.969 1 94.19 235 PHE B C 1
ATOM 3858 O O . PHE B 1 235 ? 11.938 -6.977 10.141 1 94.19 235 PHE B O 1
ATOM 3865 N N . VAL B 1 236 ? 11.039 -7.25 12.203 1 92.56 236 VAL B N 1
ATOM 3866 C CA . VAL B 1 236 ? 12.031 -8.266 12.547 1 92.56 236 VAL B CA 1
ATOM 3867 C C . VAL B 1 236 ? 11.891 -9.469 11.625 1 92.56 236 VAL B C 1
ATOM 3869 O O . VAL B 1 236 ? 10.797 -10.023 11.477 1 92.56 236 VAL B O 1
ATOM 3872 N N . GLY B 1 237 ? 12.969 -9.781 10.969 1 91 237 GLY B N 1
ATOM 3873 C CA . GLY B 1 237 ? 13 -10.938 10.086 1 91 237 GLY B CA 1
ATOM 3874 C C . GLY B 1 237 ? 12.289 -10.703 8.773 1 91 237 GLY B C 1
ATOM 3875 O O . GLY B 1 237 ? 12.07 -11.648 8.008 1 91 237 GLY B O 1
ATOM 3876 N N . LYS B 1 238 ? 11.875 -9.523 8.508 1 92 238 LYS B N 1
ATOM 3877 C CA . LYS B 1 238 ? 11.156 -9.227 7.273 1 92 238 LYS B CA 1
ATOM 3878 C C . LYS B 1 238 ? 12.094 -8.664 6.211 1 92 238 LYS B C 1
ATOM 3880 O O . LYS B 1 238 ? 12.953 -7.828 6.512 1 92 238 LYS B O 1
ATOM 3885 N N . PRO B 1 239 ? 12.016 -9.062 4.949 1 90.88 239 PRO B N 1
ATOM 3886 C CA . PRO B 1 239 ? 12.93 -8.594 3.908 1 90.88 239 PRO B CA 1
ATOM 3887 C C . PRO B 1 239 ? 12.609 -7.184 3.428 1 90.88 239 PRO B C 1
ATOM 3889 O O . PRO B 1 239 ? 13.336 -6.625 2.602 1 90.88 239 PRO B O 1
ATOM 3892 N N . GLY B 1 240 ? 11.492 -6.648 3.898 1 92.81 240 GLY B N 1
ATOM 3893 C CA . GLY B 1 240 ? 11.109 -5.289 3.547 1 92.81 240 GLY B CA 1
ATOM 3894 C C . GLY B 1 240 ? 10.078 -4.695 4.488 1 92.81 240 GLY B C 1
ATOM 3895 O O . GLY B 1 240 ? 9.227 -5.414 5.02 1 92.81 240 GLY B O 1
ATOM 3896 N N . GLY B 1 241 ? 10.133 -3.393 4.598 1 94.75 241 GLY B N 1
ATOM 3897 C CA . GLY B 1 241 ? 9.219 -2.648 5.449 1 94.75 241 GLY B CA 1
ATOM 3898 C C . GLY B 1 241 ? 9.156 -1.172 5.105 1 94.75 241 GLY B C 1
ATOM 3899 O O . GLY B 1 241 ? 10.117 -0.608 4.578 1 94.75 241 GLY B O 1
ATOM 3900 N N . ARG B 1 242 ? 8.008 -0.665 5.434 1 95.5 242 ARG B N 1
ATOM 3901 C CA . ARG B 1 242 ? 7.773 0.746 5.137 1 95.5 242 ARG B CA 1
ATOM 3902 C C . ARG B 1 242 ? 6.883 1.39 6.191 1 95.5 242 ARG B C 1
ATOM 3904 O O . ARG B 1 242 ? 5.918 0.776 6.656 1 95.5 242 ARG B O 1
ATOM 3911 N N . VAL B 1 243 ? 7.277 2.553 6.578 1 96.62 243 VAL B N 1
ATOM 3912 C CA . VAL B 1 243 ? 6.414 3.4 7.391 1 96.62 243 VAL B CA 1
ATOM 3913 C C . VAL B 1 243 ? 6.219 4.75 6.707 1 96.62 243 VAL B C 1
ATOM 3915 O O . VAL B 1 243 ? 7.188 5.465 6.438 1 96.62 243 VAL B O 1
ATOM 3918 N N . PHE B 1 244 ? 4.941 4.98 6.457 1 95.88 244 PHE B N 1
ATOM 3919 C CA . PHE B 1 244 ? 4.586 6.309 5.965 1 95.88 244 PHE B CA 1
ATOM 3920 C C . PHE B 1 244 ? 4.148 7.211 7.113 1 95.88 244 PHE B C 1
ATOM 3922 O O . PHE B 1 244 ? 3.348 6.805 7.957 1 95.88 244 PHE B O 1
ATOM 3929 N N . GLY B 1 245 ? 4.648 8.383 7.051 1 96.5 245 GLY B N 1
ATOM 3930 C CA . GLY B 1 245 ? 4.184 9.523 7.816 1 96.5 245 GLY B CA 1
ATOM 3931 C C . GLY B 1 245 ? 4.176 10.812 7.02 1 96.5 245 GLY B C 1
ATOM 3932 O O . GLY B 1 245 ? 4.906 10.945 6.035 1 96.5 245 GLY B O 1
ATOM 3933 N N . VAL B 1 246 ? 3.369 11.672 7.52 1 96.94 246 VAL B N 1
ATOM 3934 C CA . VAL B 1 246 ? 3.189 12.906 6.758 1 96.94 246 VAL B CA 1
ATOM 3935 C C . VAL B 1 246 ? 4.426 13.789 6.895 1 96.94 246 VAL B C 1
ATOM 3937 O O . VAL B 1 246 ? 4.762 14.547 5.984 1 96.94 246 VAL B O 1
ATOM 3940 N N . ARG B 1 247 ? 5.109 13.633 8.008 1 98.44 247 ARG B N 1
ATOM 3941 C CA . ARG B 1 247 ? 6.273 14.477 8.25 1 98.44 247 ARG B CA 1
ATOM 3942 C C . ARG B 1 247 ? 7.57 13.719 7.965 1 98.44 247 ARG B C 1
ATOM 3944 O O . ARG B 1 247 ? 8.578 14.328 7.602 1 98.44 247 ARG B O 1
ATOM 3951 N N . CYS B 1 248 ? 7.562 12.422 8.195 1 98.69 248 CYS B N 1
ATOM 3952 C CA . CYS B 1 248 ? 8.734 11.609 7.895 1 98.69 248 CYS B CA 1
ATOM 3953 C C . CYS B 1 248 ? 8.336 10.172 7.562 1 98.69 248 CYS B C 1
ATOM 3955 O O . CYS B 1 248 ? 7.254 9.719 7.949 1 98.69 248 CYS B O 1
ATOM 3957 N N . ASN B 1 249 ? 9.117 9.5 6.809 1 98.31 249 ASN B N 1
ATOM 3958 C CA . ASN B 1 249 ? 8.852 8.125 6.387 1 98.31 249 ASN B CA 1
ATOM 3959 C C . ASN B 1 249 ? 10.148 7.387 6.051 1 98.31 249 ASN B C 1
ATOM 3961 O O . ASN B 1 249 ? 11.172 8.008 5.789 1 98.31 249 ASN B O 1
ATOM 3965 N N . PHE B 1 250 ? 10.117 6.105 6.109 1 98.31 250 PHE B N 1
ATOM 3966 C CA . PHE B 1 250 ? 11.25 5.297 5.672 1 98.31 250 PHE B CA 1
ATOM 3967 C C . PHE B 1 250 ? 10.773 3.988 5.055 1 98.31 250 PHE B C 1
ATOM 3969 O O . PHE B 1 250 ? 9.617 3.598 5.234 1 98.31 250 PHE B O 1
ATOM 3976 N N . ARG B 1 251 ? 11.641 3.391 4.344 1 96.94 251 ARG B N 1
ATOM 3977 C CA . ARG B 1 251 ? 11.398 2.133 3.645 1 96.94 251 ARG B CA 1
ATOM 3978 C C . ARG B 1 251 ? 12.695 1.354 3.457 1 96.94 251 ARG B C 1
ATOM 3980 O O . ARG B 1 251 ? 13.758 1.946 3.248 1 96.94 251 ARG B O 1
ATOM 3987 N N . PHE B 1 252 ? 12.633 0.05 3.541 1 96.25 252 PHE B N 1
ATOM 3988 C CA . PHE B 1 252 ? 13.75 -0.803 3.135 1 96.25 252 PHE B CA 1
ATOM 3989 C C . PHE B 1 252 ? 13.242 -2.037 2.396 1 96.25 252 PHE B C 1
ATOM 3991 O O . PHE B 1 252 ? 12.125 -2.504 2.648 1 96.25 252 PHE B O 1
ATOM 3998 N N . GLU B 1 253 ? 14.031 -2.43 1.476 1 93.12 253 GLU B N 1
ATOM 3999 C CA . GLU B 1 253 ? 13.703 -3.578 0.634 1 93.12 253 GLU B CA 1
ATOM 4000 C C . GLU B 1 253 ? 14.961 -4.336 0.222 1 93.12 253 GLU B C 1
ATOM 4002 O O . GLU B 1 253 ? 16.078 -3.834 0.383 1 93.12 253 GLU B O 1
ATOM 4007 N N . THR B 1 254 ? 14.742 -5.504 -0.397 1 88.69 254 THR B N 1
ATOM 4008 C CA . THR B 1 254 ? 15.844 -6.309 -0.922 1 88.69 254 THR B CA 1
ATOM 4009 C C . THR B 1 254 ? 15.945 -6.16 -2.438 1 88.69 254 THR B C 1
ATOM 4011 O O . THR B 1 254 ? 16.656 -6.926 -3.096 1 88.69 254 THR B O 1
ATOM 4014 N N . TYR B 1 255 ? 15.25 -5.23 -2.959 1 83.62 255 TYR B N 1
ATOM 4015 C CA . TYR B 1 255 ? 15.336 -4.812 -4.355 1 83.62 255 TYR B CA 1
ATOM 4016 C C . TYR B 1 255 ? 15.352 -3.293 -4.469 1 83.62 255 TYR B C 1
ATOM 4018 O O . TYR B 1 255 ? 14.898 -2.59 -3.562 1 83.62 255 TYR B O 1
ATOM 4026 N N . SER B 1 256 ? 15.828 -2.824 -5.582 1 85.62 256 SER B N 1
ATOM 4027 C CA . SER B 1 256 ? 15.883 -1.381 -5.797 1 85.62 256 SER B CA 1
ATOM 4028 C C . SER B 1 256 ? 14.5 -0.801 -6.047 1 85.62 256 SER B C 1
ATOM 4030 O O . SER B 1 256 ? 13.703 -1.383 -6.785 1 85.62 256 SER B O 1
ATOM 4032 N N . PHE B 1 257 ? 14.164 0.358 -5.406 1 86.44 257 PHE B N 1
ATOM 4033 C CA . PHE B 1 257 ? 12.828 0.917 -5.562 1 86.44 257 PHE B CA 1
ATOM 4034 C C . PHE B 1 257 ? 12.891 2.434 -5.707 1 86.44 257 PHE B C 1
ATOM 4036 O O . PHE B 1 257 ? 11.852 3.102 -5.727 1 86.44 257 PHE B O 1
ATOM 4043 N N . PHE B 1 258 ? 14.117 2.945 -5.766 1 91.19 258 PHE B N 1
ATOM 4044 C CA . PHE B 1 258 ? 14.242 4.383 -5.973 1 91.19 258 PHE B CA 1
ATOM 4045 C C . PHE B 1 258 ? 15.047 4.684 -7.234 1 91.19 258 PHE B C 1
ATOM 4047 O O . PHE B 1 258 ? 15.641 3.785 -7.824 1 91.19 258 PHE B O 1
ATOM 4054 N N . SER B 1 259 ? 14.938 5.969 -7.594 1 87.81 259 SER B N 1
ATOM 4055 C CA . SER B 1 259 ? 15.57 6.363 -8.852 1 87.81 259 SER B CA 1
ATOM 4056 C C . SER B 1 259 ? 16.984 6.883 -8.617 1 87.81 259 SER B C 1
ATOM 4058 O O . SER B 1 259 ? 17.25 7.574 -7.629 1 87.81 259 SER B O 1
ATOM 4060 N N . GLY B 1 260 ? 17.859 6.539 -9.617 1 88.5 260 GLY B N 1
ATOM 4061 C CA . GLY B 1 260 ? 19.219 7.039 -9.562 1 88.5 260 GLY B CA 1
ATOM 4062 C C . GLY B 1 260 ? 20.125 6.203 -8.68 1 88.5 260 GLY B C 1
ATOM 4063 O O . GLY B 1 260 ? 19.719 5.148 -8.188 1 88.5 260 GLY B O 1
ATOM 4064 N N . ARG B 1 261 ? 21.328 6.676 -8.508 1 92.81 261 ARG B N 1
ATOM 4065 C CA . ARG B 1 261 ? 22.297 6.02 -7.641 1 92.81 261 ARG B CA 1
ATOM 4066 C C . ARG B 1 261 ? 22.016 6.312 -6.172 1 92.81 261 ARG B C 1
ATOM 4068 O O . ARG B 1 261 ? 21.578 7.414 -5.828 1 92.81 261 ARG B O 1
ATOM 4075 N N . PRO B 1 262 ? 22.266 5.281 -5.348 1 95.75 262 PRO B N 1
ATOM 4076 C CA . PRO B 1 262 ? 22.094 5.547 -3.916 1 95.75 262 PRO B CA 1
ATOM 4077 C C . PRO B 1 262 ? 22.969 6.695 -3.42 1 95.75 262 PRO B C 1
ATOM 4079 O O . PRO B 1 262 ? 24.125 6.824 -3.848 1 95.75 262 PRO B O 1
ATOM 4082 N N . LEU B 1 263 ? 22.422 7.453 -2.582 1 96.88 263 LEU B N 1
ATOM 4083 C CA . LEU B 1 263 ? 23.156 8.586 -2.029 1 96.88 263 LEU B CA 1
ATOM 4084 C C . LEU B 1 263 ? 24.156 8.125 -0.973 1 96.88 263 LEU B C 1
ATOM 4086 O O . LEU B 1 263 ? 25.141 8.82 -0.696 1 96.88 263 LEU B O 1
ATOM 4090 N N . LEU B 1 264 ? 23.891 7.027 -0.351 1 96.88 264 LEU B N 1
ATOM 4091 C CA . LEU B 1 264 ? 24.75 6.418 0.656 1 96.88 264 LEU B CA 1
ATOM 4092 C C . LEU B 1 264 ? 25.031 4.957 0.319 1 96.88 264 LEU B C 1
ATOM 4094 O O . LEU B 1 264 ? 24.109 4.188 0.059 1 96.88 264 LEU B O 1
ATOM 4098 N N . GLN B 1 265 ? 26.312 4.633 0.269 1 95.88 265 GLN B N 1
ATOM 4099 C CA . GLN B 1 265 ? 26.719 3.242 0.095 1 95.88 265 GLN B CA 1
ATOM 4100 C C . GLN B 1 265 ? 27.531 2.754 1.294 1 95.88 265 GLN B C 1
ATOM 4102 O O . GLN B 1 265 ? 28.594 3.293 1.589 1 95.88 265 GLN B O 1
ATOM 4107 N N . LEU B 1 266 ? 26.953 1.732 1.945 1 95.38 266 LEU B N 1
ATOM 4108 C CA . LEU B 1 266 ? 27.688 1.146 3.064 1 95.38 266 LEU B CA 1
ATOM 4109 C C . LEU B 1 266 ? 28.531 -0.029 2.6 1 95.38 266 LEU B C 1
ATOM 4111 O O . LEU B 1 266 ? 28.234 -0.658 1.584 1 95.38 266 LEU B O 1
ATOM 4115 N N . PRO B 1 267 ? 29.625 -0.269 3.367 1 88.38 267 PRO B N 1
ATOM 4116 C CA . PRO B 1 267 ? 30.438 -1.441 3.012 1 88.38 267 PRO B CA 1
ATOM 4117 C C . PRO B 1 267 ? 29.656 -2.75 3.139 1 88.38 267 PRO B C 1
ATOM 4119 O O . PRO B 1 267 ? 28.766 -2.869 3.994 1 88.38 267 PRO B O 1
ATOM 4122 N N . ASP B 1 268 ? 30.016 -3.629 2.258 1 81.75 268 ASP B N 1
ATOM 4123 C CA . ASP B 1 268 ? 29.359 -4.934 2.277 1 81.75 268 ASP B CA 1
ATOM 4124 C C . ASP B 1 268 ? 29.609 -5.656 3.6 1 81.75 268 ASP B C 1
ATOM 4126 O O . ASP B 1 268 ? 30.719 -5.578 4.156 1 81.75 268 ASP B O 1
ATOM 4130 N N . VAL B 1 269 ? 28.484 -6.098 4.262 1 70.06 269 VAL B N 1
ATOM 4131 C CA . VAL B 1 269 ? 28.672 -6.918 5.457 1 70.06 269 VAL B CA 1
ATOM 4132 C C . VAL B 1 269 ? 28.766 -8.391 5.066 1 70.06 269 VAL B C 1
ATOM 4134 O O . VAL B 1 269 ? 27.984 -8.859 4.23 1 70.06 269 VAL B O 1
ATOM 4137 N N . LEU B 1 270 ? 29.859 -9.062 5.004 1 59.53 270 LEU B N 1
ATOM 4138 C CA . LEU B 1 270 ? 29.906 -10.5 4.75 1 59.53 270 LEU B CA 1
ATOM 4139 C C . LEU B 1 270 ? 29.172 -11.266 5.844 1 59.53 270 LEU B C 1
ATOM 4141 O O . LEU B 1 270 ? 29.469 -11.102 7.031 1 59.53 270 LEU B O 1
ATOM 4145 N N . PRO B 1 271 ? 27.922 -11.766 5.551 1 55.91 271 PRO B N 1
ATOM 4146 C CA . PRO B 1 271 ? 27.25 -12.531 6.598 1 55.91 271 PRO B CA 1
ATOM 4147 C C . PRO B 1 271 ? 28.125 -13.617 7.207 1 55.91 271 PRO B C 1
ATOM 4149 O O . PRO B 1 271 ? 29.062 -14.102 6.551 1 55.91 271 PRO B O 1
ATOM 4152 N N . PRO B 1 272 ? 28.078 -13.703 8.57 1 48.78 272 PRO B N 1
ATOM 4153 C CA . PRO B 1 272 ? 28.859 -14.844 9.078 1 48.78 272 PRO B CA 1
ATOM 4154 C C . PRO B 1 272 ? 28.531 -16.156 8.352 1 48.78 272 PRO B C 1
ATOM 4156 O O . PRO B 1 272 ? 27.422 -16.312 7.832 1 48.78 272 PRO B O 1
ATOM 4159 N N . ALA B 1 273 ? 29.531 -16.859 7.875 1 44.59 273 ALA B N 1
ATOM 4160 C CA . ALA B 1 273 ? 29.422 -18.172 7.234 1 44.59 273 ALA B CA 1
ATOM 4161 C C . ALA B 1 273 ? 28.297 -19 7.852 1 44.59 273 ALA B C 1
ATOM 4163 O O . ALA B 1 273 ? 28.062 -18.938 9.062 1 44.59 273 ALA B O 1
ATOM 4164 N N . PRO B 1 274 ? 27.297 -19.328 7.062 1 43.16 274 PRO B N 1
ATOM 4165 C CA . PRO B 1 274 ? 26.25 -20.172 7.621 1 43.16 274 PRO B CA 1
ATOM 4166 C C . PRO B 1 274 ? 26.781 -21.203 8.617 1 43.16 274 PRO B C 1
ATOM 4168 O O . PRO B 1 274 ? 27.906 -21.656 8.484 1 43.16 274 PRO B O 1
ATOM 4171 N N . ALA B 1 275 ? 26.328 -21.25 9.828 1 41.72 275 ALA B N 1
ATOM 4172 C CA . ALA B 1 275 ? 26.797 -22.297 10.742 1 41.72 275 ALA B CA 1
ATOM 4173 C C . ALA B 1 275 ? 26.797 -23.656 10.07 1 41.72 275 ALA B C 1
ATOM 4175 O O . ALA B 1 275 ? 25.953 -23.938 9.219 1 41.72 275 ALA B O 1
ATOM 4176 N N . PRO B 1 276 ? 27.875 -24.422 10.094 1 40.09 276 PRO B N 1
ATOM 4177 C CA . PRO B 1 276 ? 27.859 -25.75 9.5 1 40.09 276 PRO B CA 1
ATOM 4178 C C . PRO B 1 276 ? 26.594 -26.547 9.844 1 40.09 276 PRO B C 1
ATOM 4180 O O . PRO B 1 276 ? 26.062 -26.422 10.953 1 40.09 276 PRO B O 1
ATOM 4183 N N . ALA B 1 277 ? 25.797 -26.859 8.781 1 39.16 277 ALA B N 1
ATOM 4184 C CA . ALA B 1 277 ? 24.656 -27.734 9.016 1 39.16 277 ALA B CA 1
ATOM 4185 C C . ALA B 1 277 ? 24.969 -28.766 10.109 1 39.16 277 ALA B C 1
ATOM 4187 O O . ALA B 1 277 ? 26.109 -29.234 10.227 1 39.16 277 ALA B O 1
ATOM 4188 N N . PRO B 1 278 ? 24.234 -28.719 11.219 1 38.09 278 PRO B N 1
ATOM 4189 C CA . PRO B 1 278 ? 24.594 -29.75 12.195 1 38.09 278 PRO B CA 1
ATOM 4190 C C . PRO B 1 278 ? 24.875 -31.109 11.539 1 38.09 278 PRO B C 1
ATOM 4192 O O . PRO B 1 278 ? 24.203 -31.469 10.57 1 38.09 278 PRO B O 1
ATOM 4195 N N . ALA B 1 279 ? 26.094 -31.641 11.609 1 40.62 279 ALA B N 1
ATOM 4196 C CA . ALA B 1 279 ? 26.422 -33 11.164 1 40.62 279 ALA B CA 1
ATOM 4197 C C . ALA B 1 279 ? 25.297 -33.969 11.492 1 40.62 279 ALA B C 1
ATOM 4199 O O . ALA B 1 279 ? 24.75 -33.938 12.594 1 40.62 279 ALA B O 1
ATOM 4200 N N . ALA B 1 280 ? 24.516 -34.344 10.484 1 33.62 280 ALA B N 1
ATOM 4201 C CA . ALA B 1 280 ? 23.578 -35.469 10.703 1 33.62 280 ALA B CA 1
ATOM 4202 C C . ALA B 1 280 ? 24.125 -36.438 11.719 1 33.62 280 ALA B C 1
ATOM 4204 O O . ALA B 1 280 ? 25.25 -36.938 11.578 1 33.62 280 ALA B O 1
ATOM 4205 N N . ALA B 1 281 ? 23.656 -36.344 12.906 1 39.78 281 ALA B N 1
ATOM 4206 C CA . ALA B 1 281 ? 23.984 -37.375 13.883 1 39.78 281 ALA B CA 1
ATOM 4207 C C . ALA B 1 281 ? 23.906 -38.781 13.25 1 39.78 281 ALA B C 1
ATOM 4209 O O . ALA B 1 281 ? 22.922 -39.125 12.609 1 39.78 281 ALA B O 1
ATOM 4210 N N . GLU B 1 282 ? 25.047 -39.312 12.766 1 32.34 282 GLU B N 1
ATOM 4211 C CA . GLU B 1 282 ? 25.141 -40.688 12.383 1 32.34 282 GLU B CA 1
ATOM 4212 C C . GLU B 1 282 ? 24.328 -41.594 13.32 1 32.34 282 GLU B C 1
ATOM 4214 O O . GLU B 1 282 ? 24.594 -41.625 14.523 1 32.34 282 GLU B O 1
ATOM 4219 N N . GLU B 1 283 ? 23 -41.562 13.133 1 34.5 283 GLU B N 1
ATOM 4220 C CA . GLU B 1 283 ? 22.297 -42.625 13.844 1 34.5 283 GLU B CA 1
ATOM 4221 C C . GLU B 1 283 ? 23.047 -43.969 13.742 1 34.5 283 GLU B C 1
ATOM 4223 O O . GLU B 1 283 ? 23.25 -44.469 12.641 1 34.5 283 GLU B O 1
ATOM 4228 N N . VAL B 1 284 ? 23.984 -44.281 14.664 1 37.81 284 VAL B N 1
ATOM 4229 C CA . VAL B 1 284 ? 24.578 -45.562 14.93 1 37.81 284 VAL B CA 1
ATOM 4230 C C . VAL B 1 284 ? 23.484 -46.625 15.023 1 37.81 284 VAL B C 1
ATOM 4232 O O . VAL B 1 284 ? 22.656 -46.594 15.938 1 37.81 284 VAL B O 1
ATOM 4235 N N . CYS B 1 285 ? 22.922 -47 13.914 1 33.22 285 CYS B N 1
ATOM 4236 C CA . CYS B 1 285 ? 22.172 -48.25 13.891 1 33.22 285 CYS B CA 1
ATOM 4237 C C . CYS B 1 285 ? 22.906 -49.344 14.656 1 33.22 285 CYS B C 1
ATOM 4239 O O . CYS B 1 285 ? 23.938 -49.844 14.211 1 33.22 285 CYS B O 1
ATOM 4241 N N . THR B 1 286 ? 22.875 -49.156 16 1 39.19 286 THR B N 1
ATOM 4242 C CA . THR B 1 286 ? 23.328 -50.281 16.828 1 39.19 286 THR B CA 1
ATOM 4243 C C . THR B 1 286 ? 22.703 -51.594 16.344 1 39.19 286 THR B C 1
ATOM 4245 O O . THR B 1 286 ? 21.484 -51.75 16.375 1 39.19 286 THR B O 1
ATOM 4248 N N . THR B 1 287 ? 23.312 -52.156 15.305 1 32.38 287 THR B N 1
ATOM 4249 C CA . THR B 1 287 ? 23.078 -53.531 14.898 1 32.38 287 THR B CA 1
ATOM 4250 C C . THR B 1 287 ? 23.094 -54.469 16.109 1 32.38 287 THR B C 1
ATOM 4252 O O . THR B 1 287 ? 24.125 -54.594 16.781 1 32.38 287 THR B O 1
ATOM 4255 N N . ARG B 1 288 ? 22.016 -54.5 16.906 1 37.03 288 ARG B N 1
ATOM 4256 C CA . ARG B 1 288 ? 21.875 -55.625 17.828 1 37.03 288 ARG B CA 1
ATOM 4257 C C . ARG B 1 288 ? 22.094 -56.969 17.109 1 37.03 288 ARG B C 1
ATOM 4259 O O . ARG B 1 288 ? 21.359 -57.312 16.188 1 37.03 288 ARG B O 1
ATOM 4266 N N . VAL B 1 289 ? 23.297 -57.438 17.156 1 32.41 289 VAL B N 1
ATOM 4267 C CA . VAL B 1 289 ? 23.562 -58.875 17.094 1 32.41 289 VAL B CA 1
ATOM 4268 C C . VAL B 1 289 ? 22.906 -59.562 18.266 1 32.41 289 VAL B C 1
ATOM 4270 O O . VAL B 1 289 ? 23 -59.125 19.406 1 32.41 289 VAL B O 1
#

InterPro domains:
  IPR002902 Gnk2-homologous domain [PF01657] (40-136)
  IPR002902 Gnk2-homologous domain [PF01657] (164-255)
  IPR002902 Gnk2-homologous domain [PS51473] (35-139)
  IPR002902 Gnk2-homologous domain [PS51473] (146-257)
  IPR038408 Gnk2-homologous domain superfamily [G3DSA:3.30.430.20] (37-139)
  IPR038408 Gnk2-homologous domain superfamily [G3DSA:3.30.430.20] (149-257)

Sequence (578 aa):
AAMRMRRSLALCYHLTAALLLLAFLHAPLAGAQPLPWQLCDSAAGNYTEGSAYQANIRALAGGLPRNASASPALFAKGAAGAAPDAVYALALCRGDTNASSCAACVAAAFRNAQQLCAFNRHATMFDDPCILRYSGQDFLANVTDNSGRFVAFNGNNVSAGAAAAAFDAASGRLVNATADYAAGDPTRRFGTGEEGYDATYPKIYSLAQCTPDMEAADCRSCLRDIIEKFTPQYFVGKPGGRVFGVRCNFRFETYSFFSGRPLLQLPDVLPPAPAPAPAAAEEVCTTRVAAMRMRRSLALCYHLTAALLLLAFLHAPLAGAQPLPWQLCDSAAGNYTEGSAYQANIRALAGGLPRNASASPALFAKGAAGAAPDAVYALALCRGDTNASSCAACVAAAFRNAQQLCAFNRHATMFDDPCILRYSGQDFLANVTDNSGRFVAFNGNNVSAGAAAAAFDAASGRLVNATADYAAGDPTRRFGTGEEGYDATYPKIYSLAQCTPDMEAADCRSCLRDIIEKFTPQYFVGKPGGRVFGVRCNFRFETYSFFSGRPLLQLPDVLPPAPAPAPAAAEEVCTTRV

Radius of gyration: 27.65 Å; Cα contacts (8 Å, |Δi|>4): 1166; chains: 2; bounding box: 57×90×123 Å

Organism: Aegilops tauschii subsp. strangulata (NCBI:txid200361)

Solvent-accessible surface area (backbone atoms only — not comparable to full-atom values): 29910 Å² total; per-residue (Å²): 119,72,68,61,56,51,52,54,49,47,49,49,48,49,49,50,48,50,50,50,50,56,57,60,68,57,57,73,73,76,48,49,59,40,62,55,48,70,48,62,38,62,74,64,37,72,55,56,91,89,31,67,42,52,52,22,52,50,54,46,54,72,44,44,22,55,47,12,26,68,31,97,41,26,40,35,72,49,72,30,76,52,83,95,32,23,31,30,36,40,40,41,31,42,70,68,57,52,46,68,43,30,23,35,27,46,42,47,41,51,55,45,40,55,66,62,30,58,42,42,37,22,37,32,35,48,32,73,60,25,37,37,38,39,21,61,54,74,60,79,80,45,73,77,64,44,69,74,26,38,37,37,33,42,61,45,67,38,62,74,66,70,56,15,54,53,48,43,52,53,52,49,51,44,46,51,52,18,33,51,46,4,25,65,31,82,58,37,11,41,23,32,21,37,29,41,44,45,91,63,42,52,35,38,29,26,37,19,36,28,48,52,89,45,51,45,67,57,31,38,50,50,46,48,49,54,48,66,61,43,36,80,73,70,35,68,31,30,58,22,34,34,38,44,28,78,32,33,34,39,39,37,28,54,54,76,86,70,66,78,75,62,76,35,79,51,77,63,48,75,66,76,74,76,73,74,71,78,74,76,74,77,77,76,76,75,75,80,124,117,72,68,62,55,51,52,52,48,49,50,48,49,50,48,49,48,50,50,50,52,55,59,60,68,57,55,72,73,75,48,49,60,39,61,57,48,70,48,62,38,60,74,63,38,71,56,55,90,88,31,68,42,51,52,22,51,50,54,46,56,71,44,45,22,56,47,13,27,68,30,97,41,26,39,34,73,50,72,30,76,51,84,95,33,23,34,30,36,40,39,41,31,41,72,67,57,53,46,68,40,28,22,37,27,44,43,47,40,51,54,44,41,55,65,62,31,59,43,43,37,22,39,32,35,48,33,72,61,24,36,36,38,40,21,62,56,73,62,78,80,44,74,78,64,44,71,74,26,38,36,36,32,42,62,46,70,37,62,73,68,70,58,15,55,53,46,44,51,52,52,48,52,46,46,51,52,17,33,51,46,3,24,65,31,83,59,35,12,41,23,30,21,37,31,41,44,43,90,61,42,52,36,38,27,25,39,19,36,30,46,52,90,44,50,44,68,56,32,39,51,50,47,47,50,54,48,65,62,43,37,77,73,70,35,67,30,29,57,23,36,35,40,44,30,79,30,32,33,40,37,37,27,53,55,73,87,70,65,79,74,63,76,35,78,51,76,65,48,77,65,76,73,74,73,74,71,76,73,74,73,75,76,74,74,74,75,81,123

Secondary structure (DSSP, 8-state):
-HHHHHHHHHHHHHHHHHHHHHHHT---------PPEEEE-GGG-B--TT-HHHHHHHHHHHHHHHHHHHSTTSEEEEEES-TTS-EEEEEEE-TT--HHHHHHHHHHHHHHHHHHTTTBSEEEEE-SSEEEEEESS-GGG-TT---S-EEEEE-S--SSTHHHHHHHHHHHHHHHHHHHHHHH-TTT-EEEEEEE--SSS-EEEEEEEE-TTS-HHHHHHHHHHHHHHHIIIIITT-S-EEEE-SSEEEEEESS--SSSS-SEEEPP---------------------/-HHHHHHHHHHHHHHHHHHHHHHHT---------PPEEEE-GGG-B--TT-HHHHHHHHHHHHHHHHHHHSTTSEEEEEES-TTS-EEEEEEE-TT--HHHHHHHHHHHHHHHHHHTTTBSEEEEE-SSEEEEEESS-GGG-TT---S-EEEEE-SPPSSTHHHHHHHHHHHHHHHHHHHHHHH-TTT-EEEEEEE--SSS-EEEEEEEE-TTS-HHHHHHHHHHHHHHHIIIIITT-S-EEEE-SSEEEEEESS--SSSS-SEEEPP---------------------

pLDDT: mean 85.05, std 19.32, range [31.17, 98.88]

Nearest PDB structures (foldseek):
  6gre-assembly1_A  TM=7.917E-01  e=9.509E-16  Arabidopsis thaliana
  6grf-assembly3_C  TM=8.199E-01  e=4.231E-15  Arabidopsis thaliana
  6gre-assembly2_B  TM=7.832E-01  e=1.072E-15  Arabidopsis thaliana
  6grf-assembly2_B  TM=8.242E-01  e=6.054E-15  Arabidopsis thaliana
  3a2e-assembly2_B  TM=8.799E-01  e=3.641E-07  Ginkgo biloba

Foldseek 3Di:
DVVVVVVVVVVVVVVVVVVVVVVVVPPPPPPPPDFFDKDFDVVQDFADPPDPLVVFLVVCLVPQLQVLLVALQSWDKDWGDDPPSIKIKIKAFANQDHSVVSSVVSNVQSVSCCVVNPRGQWMWTDDPGMIMIMHSDPPVVPLLPFPDKDKDFDPDFADDDLRLVQLLVVLLVFQLVQLLVLLVDLRHSKFKEKEAEDDVQRMKIKIKGFHNVDHSVSSNVSSVVCCVVDCVPPVRRTQKMKMDTPGMIMIMHSDDDGDDDGPYYDYYDYRDDPDPDPPPPPPPPPPPD/DVVVVVVVVVVVVVVVVVVVVVVVVPPPPPPPPDFFDKDFDVVQDFADPPDPLVVFLVVCLVPQLQVLLVALQSWDKDWGDDPPSIKIKIKAFANQDHSVVSSVVSNVQSVSCCVVNPRGQWMWTDDPGMIMIMHSDPPVVPLLPFPDKDKDFDPDFADDDLRLVQLLVVQLVFQLVQLLVLLPDLRHSKFKEKEAEDDVQRMKIKIKGFHNVDHSVSSNVSSVVCCVVDCVPPVRRTQKMKMDTPGMIMIMHSDDDGDDDGPYYDYYDYRDDPDPDPPPPPPPPPPPD